Protein AF-0000000078050163 (afdb_homodimer)

InterPro domains:
  IPR002683 PsbP, C-terminal [PF01789] (15-191)
  IPR016123 Mog1/PsbP, alpha/beta/alpha sandwich [SSF55724] (17-191)

Nearest PDB structures (foldseek):
  2xb3-assembly1_A  TM=8.540E-01  e=5.465E-14  Thermosynechococcus vestitus BP-1
  8z9d-assembly1_PP  TM=7.346E-01  e=1.776E-10  Spinacia oleracea
  7wg5-assembly1_f  TM=8.284E-01  e=1.906E-08  Arabidopsis thaliana
  5bka-assembly2_F  TM=4.700E-01  e=3.278E-02  Streptomyces coelicolor A3(2)
  3e99-assembly1_A  TM=4.011E-01  e=1.041E-01  Burkholderia mallei ATCC 23344

Organism: NCBI:txid267555

Foldseek 3Di:
DPPPPPPPPPPPPFDWDKDDDQAQFKIFIDGPQWDWDDDPDPWTKTADPVAHFWIKTKDKDDPVPFQDPAPCVCPAQVSVQVVQQVVVCVVPPDPDPQKDKDKDWDDWDWDQAPVRGIKIKTKMKMWIWGQPPPVPPDPVNRDTDTPFIKMKMWMWTDDPSMIMIMITMHGPVVCVVCVVVVVNRNNGMDGGYHDD/DPPPPPPPPPPPPFDWDKDDDQAQFKIFIDGPQWDWDDDPDPWTKTADPVAHFWIKTKDKDDPVPFQDPAPCVCPAQVSVQVVQQVVVCVVPPDPDPQKDKDKDWDDWDWDQAPVRGIKIKTKMKMWIWGQPPPPPPDPVNRDTDTPFIKMKMWMWTDDPSMIMIMITMHGPVVCVVCVVVVVNRSNGMDGGYHDD

Structure (mmCIF, N/CA/C/O backbone):
data_AF-0000000078050163-model_v1
#
loop_
_entity.id
_entity.type
_entity.pdbx_description
1 polymer 'PsbP C-terminal domain-containing protein'
#
loop_
_atom_site.group_PDB
_atom_site.id
_atom_site.type_symbol
_atom_site.label_atom_id
_atom_site.label_alt_id
_atom_site.label_comp_id
_atom_site.label_asym_id
_atom_site.label_entity_id
_atom_site.label_seq_id
_atom_site.pdbx_PDB_ins_code
_atom_site.Cartn_x
_atom_site.Cartn_y
_atom_site.Cartn_z
_atom_site.occupancy
_atom_site.B_iso_or_equiv
_atom_site.auth_seq_id
_atom_site.auth_comp_id
_atom_site.auth_asym_id
_atom_site.auth_atom_id
_atom_site.pdbx_PDB_model_num
ATOM 1 N N . MET A 1 1 ? 37.594 6.875 25.234 1 24.3 1 MET A N 1
ATOM 2 C CA . MET A 1 1 ? 36.531 7.652 25.875 1 24.3 1 MET A CA 1
ATOM 3 C C . MET A 1 1 ? 35.781 8.484 24.844 1 24.3 1 MET A C 1
ATOM 5 O O . MET A 1 1 ? 36.062 9.688 24.703 1 24.3 1 MET A O 1
ATOM 9 N N . LEU A 1 2 ? 35.531 8.031 23.625 1 31.91 2 LEU A N 1
ATOM 10 C CA . LEU A 1 2 ? 35 8.781 22.484 1 31.91 2 LEU A CA 1
ATOM 11 C C . LEU A 1 2 ? 33.594 9.266 22.75 1 31.91 2 LEU A C 1
ATOM 13 O O . LEU A 1 2 ? 32.688 8.469 23 1 31.91 2 LEU A O 1
ATOM 17 N N . SER A 1 3 ? 33.438 10.539 23.406 1 28.41 3 SER A N 1
ATOM 18 C CA . SER A 1 3 ? 32.219 11.258 23.766 1 28.41 3 SER A CA 1
ATOM 19 C C . SER A 1 3 ? 31.281 11.414 22.578 1 28.41 3 SER A C 1
ATOM 21 O O . SER A 1 3 ? 31.672 11.984 21.562 1 28.41 3 SER A O 1
ATOM 23 N N . ASN A 1 4 ? 30.516 10.445 22.188 1 31.61 4 ASN A N 1
ATOM 24 C CA . ASN A 1 4 ? 29.438 10.508 21.203 1 31.61 4 ASN A CA 1
ATOM 25 C C . ASN A 1 4 ? 28.516 11.688 21.469 1 31.61 4 ASN A C 1
ATOM 27 O O . ASN A 1 4 ? 27.766 11.695 22.453 1 31.61 4 ASN A O 1
ATOM 31 N N . SER A 1 5 ? 29.016 12.969 21.203 1 31.05 5 SER A N 1
ATOM 32 C CA . SER A 1 5 ? 28.219 14.188 21.312 1 31.05 5 SER A CA 1
ATOM 33 C C . SER A 1 5 ? 26.859 14.023 20.625 1 31.05 5 SER A C 1
ATOM 35 O O . SER A 1 5 ? 26.797 13.828 19.406 1 31.05 5 SER A O 1
ATOM 37 N N . LEU A 1 6 ? 25.938 13.359 21.203 1 33.81 6 LEU A N 1
ATOM 38 C CA . LEU A 1 6 ? 24.531 13.445 20.859 1 33.81 6 LEU A CA 1
ATOM 39 C C . LEU A 1 6 ? 24.109 14.891 20.625 1 33.81 6 LEU A C 1
ATOM 41 O O . LEU A 1 6 ? 24.203 15.719 21.547 1 33.81 6 LEU A O 1
ATOM 45 N N . GLY A 1 7 ? 24.484 15.469 19.5 1 34.66 7 GLY A N 1
ATOM 46 C CA . GLY A 1 7 ? 24.062 16.812 19.156 1 34.66 7 GLY A CA 1
ATOM 47 C C . GLY A 1 7 ? 22.656 17.125 19.609 1 34.66 7 GLY A C 1
ATOM 48 O O . GLY A 1 7 ? 21.75 16.312 19.453 1 34.66 7 GLY A O 1
ATOM 49 N N . THR A 1 8 ? 22.562 17.828 20.766 1 34.09 8 THR A N 1
ATOM 50 C CA . THR A 1 8 ? 21.359 18.516 21.234 1 34.09 8 THR A CA 1
ATOM 51 C C . THR A 1 8 ? 20.609 19.141 20.062 1 34.09 8 THR A C 1
ATOM 53 O O . THR A 1 8 ? 21.125 20.031 19.391 1 34.09 8 THR A O 1
ATOM 56 N N . VAL A 1 9 ? 19.891 18.375 19.359 1 37.59 9 VAL A N 1
ATOM 57 C CA . VAL A 1 9 ? 18.938 19.078 18.516 1 37.59 9 VAL A CA 1
ATOM 58 C C . VAL A 1 9 ? 18.266 20.203 19.297 1 37.59 9 VAL A C 1
ATOM 60 O O . VAL A 1 9 ? 17.609 19.969 20.312 1 37.59 9 VAL A O 1
ATOM 63 N N . ILE A 1 10 ? 19.031 21.344 19.625 1 37.12 10 ILE A N 1
ATOM 64 C CA . ILE A 1 10 ? 18.438 22.578 20.156 1 37.12 10 ILE A CA 1
ATOM 65 C C . ILE A 1 10 ? 17.031 22.766 19.594 1 37.12 10 ILE A C 1
ATOM 67 O O . ILE A 1 10 ? 16.844 22.781 18.375 1 37.12 10 ILE A O 1
ATOM 71 N N . ALA A 1 11 ? 16.062 22.297 20.312 1 38.06 11 ALA A N 1
ATOM 72 C CA . ALA A 1 11 ? 14.711 22.781 20.047 1 38.06 11 ALA A CA 1
ATOM 73 C C . ALA A 1 11 ? 14.703 24.281 19.781 1 38.06 11 ALA A C 1
ATOM 75 O O . ALA A 1 11 ? 14.742 25.094 20.703 1 38.06 11 ALA A O 1
ATOM 76 N N . LYS A 1 12 ? 15.648 24.906 19 1 43.22 12 LYS A N 1
ATOM 77 C CA . LYS A 1 12 ? 15.625 26.328 18.641 1 43.22 12 LYS A CA 1
ATOM 78 C C . LYS A 1 12 ? 14.211 26.797 18.328 1 43.22 12 LYS A C 1
ATOM 80 O O . LYS A 1 12 ? 13.508 26.156 17.531 1 43.22 12 LYS A O 1
ATOM 85 N N . SER A 1 13 ? 13.492 27.297 19.297 1 48.88 13 SER A N 1
ATOM 86 C CA . SER A 1 13 ? 12.227 28.016 19.156 1 48.88 13 SER A CA 1
ATOM 87 C C . SER A 1 13 ? 12.102 28.656 17.781 1 48.88 13 SER A C 1
ATOM 89 O O . SER A 1 13 ? 12.641 29.734 17.547 1 48.88 13 SER A O 1
ATOM 91 N N . TYR A 1 14 ? 12.344 27.969 16.766 1 60.44 14 TYR A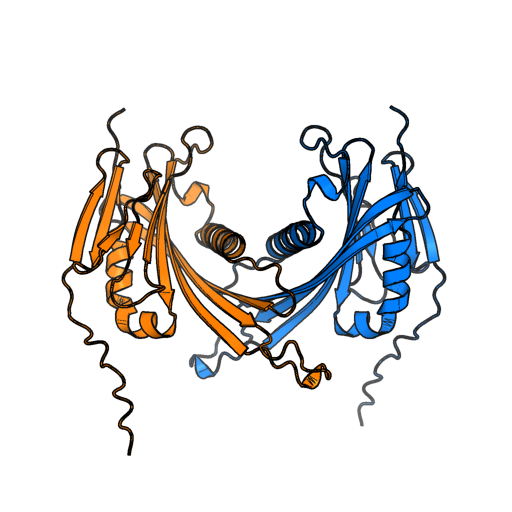 N 1
ATOM 92 C CA . TYR A 1 14 ? 12.414 28.594 15.445 1 60.44 14 TYR A CA 1
ATOM 93 C C . TYR A 1 14 ? 11.078 29.219 15.062 1 60.44 14 TYR A C 1
ATOM 95 O O . TYR A 1 14 ? 10.023 28.719 15.445 1 60.44 14 TYR A O 1
ATOM 103 N N . GLY A 1 15 ? 10.984 30.5 14.984 1 87.12 15 GLY A N 1
ATOM 104 C CA . GLY A 1 15 ? 9.883 31.25 14.391 1 87.12 15 GLY A CA 1
ATOM 105 C C . GLY A 1 15 ? 9.383 30.625 13.094 1 87.12 15 GLY A C 1
ATOM 106 O O . GLY A 1 15 ? 9.945 29.641 12.609 1 87.12 15 GLY A O 1
ATOM 107 N N . PHE A 1 16 ? 8.156 30.828 12.852 1 96 16 PHE A N 1
ATOM 108 C CA . PHE A 1 16 ? 7.508 30.359 11.633 1 96 16 PHE A CA 1
ATOM 109 C C . PHE A 1 16 ? 7.41 31.484 10.609 1 96 16 PHE A C 1
ATOM 111 O O . PHE A 1 16 ? 7.328 32.656 10.977 1 96 16 PHE A O 1
ATOM 118 N N . ARG A 1 17 ? 7.57 31.078 9.383 1 96.06 17 ARG A N 1
ATOM 119 C CA . ARG A 1 17 ? 7.285 31.969 8.258 1 96.06 17 ARG A CA 1
ATOM 120 C C . ARG A 1 17 ? 6.055 31.5 7.488 1 96.06 17 ARG A C 1
ATOM 122 O O . ARG A 1 17 ? 5.684 30.328 7.551 1 96.06 17 ARG A O 1
ATOM 129 N N . GLU A 1 18 ? 5.488 32.469 6.883 1 97.12 18 GLU A N 1
ATOM 130 C CA . GLU A 1 18 ? 4.309 32.156 6.09 1 97.12 18 GLU A CA 1
ATOM 131 C C . GLU A 1 18 ? 4.645 32.062 4.605 1 97.12 18 GLU A C 1
ATOM 133 O O . GLU A 1 18 ? 5.391 32.906 4.082 1 97.12 18 GLU A O 1
ATOM 138 N N . TYR A 1 19 ? 4.227 31.031 3.99 1 96.12 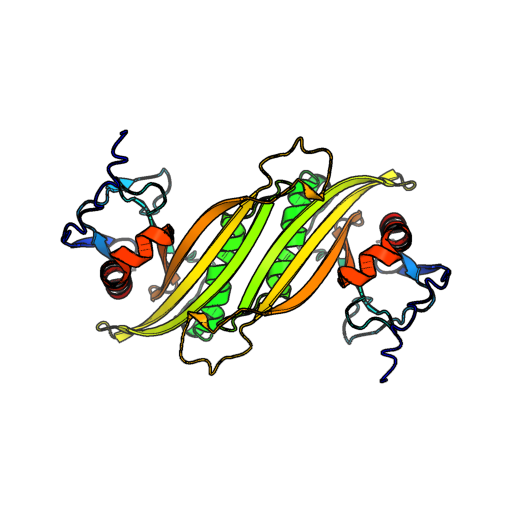19 TYR A N 1
ATOM 139 C CA . TYR A 1 19 ? 4.285 30.891 2.539 1 96.12 19 TYR A CA 1
ATOM 140 C C . TYR A 1 19 ? 2.904 31.078 1.918 1 96.12 19 TYR A C 1
ATOM 142 O O . TYR A 1 19 ? 1.938 30.438 2.342 1 96.12 19 TYR A O 1
ATOM 150 N N . ILE A 1 20 ? 2.816 31.938 0.924 1 95.81 20 ILE A N 1
ATOM 151 C CA . ILE A 1 20 ? 1.562 32.219 0.224 1 95.81 20 ILE A CA 1
ATOM 152 C C . ILE A 1 20 ? 1.754 31.984 -1.275 1 95.81 20 ILE A C 1
ATOM 154 O O . ILE A 1 20 ? 2.611 32.625 -1.895 1 95.81 20 ILE A O 1
ATOM 158 N N . ASP A 1 21 ? 1.054 31.047 -1.835 1 94.31 21 ASP A N 1
ATOM 159 C CA . ASP A 1 21 ? 0.972 30.891 -3.283 1 94.31 21 ASP A CA 1
ATOM 160 C C . ASP A 1 21 ? -0.335 31.453 -3.826 1 94.31 21 ASP A C 1
ATOM 162 O O . ASP A 1 21 ? -1.368 30.781 -3.811 1 94.31 21 ASP A O 1
ATOM 166 N N . THR A 1 22 ? -0.288 32.594 -4.355 1 93.25 22 THR A N 1
ATOM 167 C CA . THR A 1 22 ? -1.48 33.312 -4.812 1 93.25 22 THR A CA 1
ATOM 168 C C . THR A 1 22 ? -2.006 32.688 -6.109 1 93.25 22 THR A C 1
ATOM 170 O O . THR A 1 22 ? -3.209 32.75 -6.379 1 93.25 22 THR A O 1
ATOM 173 N N . PHE A 1 23 ? -1.078 32.125 -6.82 1 90.5 23 PHE A N 1
ATOM 174 C CA . PHE A 1 23 ? -1.466 31.578 -8.117 1 90.5 23 PHE A CA 1
ATOM 175 C C . PHE A 1 23 ? -2.23 30.266 -7.953 1 90.5 23 PHE A C 1
ATOM 177 O O . PHE A 1 23 ? -3.254 30.047 -8.602 1 90.5 23 PHE A O 1
ATOM 184 N N . ASP A 1 24 ? -1.751 29.453 -7.062 1 91.94 24 ASP A N 1
ATOM 185 C CA . ASP A 1 24 ? -2.389 28.156 -6.863 1 91.94 24 ASP A CA 1
ATOM 186 C C . ASP A 1 24 ? -3.377 28.203 -5.699 1 91.94 24 ASP A C 1
ATOM 188 O O . ASP A 1 24 ? -4.148 27.266 -5.496 1 91.94 24 ASP A O 1
ATOM 192 N N . GLY A 1 25 ? -3.391 29.203 -4.883 1 94.94 25 GLY A N 1
ATOM 193 C CA . GLY A 1 25 ? -4.43 29.453 -3.898 1 94.94 25 GLY A CA 1
ATOM 194 C C . GLY A 1 25 ? -4.254 28.656 -2.621 1 94.94 25 GLY A C 1
ATOM 195 O O . GLY A 1 25 ? -5.184 28 -2.164 1 94.94 25 GLY A O 1
ATOM 196 N N . TYR A 1 26 ? -3.1 28.734 -2.012 1 97.06 26 TYR A N 1
ATOM 197 C CA . TYR A 1 26 ? -2.932 28.109 -0.701 1 97.06 26 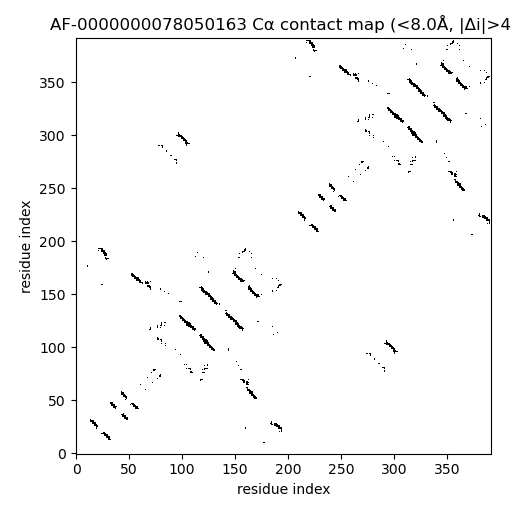TYR A CA 1
ATOM 198 C C . TYR A 1 26 ? -1.841 28.828 0.098 1 97.06 26 TYR A C 1
ATOM 200 O O . TYR A 1 26 ? -1.041 29.578 -0.463 1 97.06 26 TYR A O 1
ATOM 208 N N . SER A 1 27 ? -1.877 28.641 1.357 1 97.62 27 SER A N 1
ATOM 209 C CA . SER A 1 27 ? -0.868 29.203 2.254 1 97.62 27 SER A CA 1
ATOM 210 C C . SER A 1 27 ? -0.642 28.297 3.461 1 97.62 27 SER A C 1
ATOM 212 O O . SER A 1 27 ? -1.499 27.469 3.797 1 97.62 27 SER A O 1
ATOM 214 N N . PHE A 1 28 ? 0.506 28.391 4.047 1 97.94 28 PHE A N 1
ATOM 215 C CA . PHE A 1 28 ? 0.857 27.672 5.27 1 97.94 28 PHE A CA 1
ATOM 216 C C . PHE A 1 28 ? 2.068 28.312 5.941 1 97.94 28 PHE A C 1
ATOM 218 O O . PHE A 1 28 ? 2.807 29.062 5.312 1 97.94 28 PHE A O 1
ATOM 225 N N . LYS A 1 29 ? 2.168 28.016 7.191 1 97.69 29 LYS A N 1
ATOM 226 C CA . LYS A 1 29 ? 3.393 28.375 7.902 1 97.69 29 LYS A CA 1
ATOM 227 C C . LYS A 1 29 ? 4.422 27.25 7.832 1 97.69 29 LYS A C 1
ATOM 229 O O . LYS A 1 29 ? 4.062 26.078 7.668 1 97.69 29 LYS A O 1
ATOM 234 N N . TYR A 1 30 ? 5.703 27.594 7.836 1 97.06 30 TYR A N 1
ATOM 235 C CA . TYR A 1 30 ? 6.789 26.609 7.891 1 97.06 30 TYR A CA 1
ATOM 236 C C . TYR A 1 30 ? 7.93 27.125 8.766 1 97.06 30 TYR A C 1
ATOM 238 O O . TYR A 1 30 ? 8.062 28.328 8.992 1 97.06 30 TYR A O 1
ATOM 246 N N . PRO A 1 31 ? 8.672 26.188 9.266 1 95.69 31 PRO A N 1
ATOM 247 C CA . PRO A 1 31 ? 9.805 26.641 10.078 1 95.69 31 PRO A CA 1
ATOM 248 C C . PRO A 1 31 ? 10.727 27.594 9.32 1 95.69 31 PRO A C 1
ATOM 250 O O . PRO A 1 31 ? 11.117 27.312 8.188 1 95.69 31 PRO A O 1
ATOM 253 N N . GLN A 1 32 ? 11.102 28.688 9.969 1 94.69 32 GLN A N 1
ATOM 254 C CA . GLN A 1 32 ? 11.797 29.797 9.32 1 94.69 32 GLN A CA 1
ATOM 255 C C . GLN A 1 32 ? 13.148 29.359 8.766 1 94.69 32 GLN A C 1
ATOM 257 O O . GLN A 1 32 ? 13.617 29.891 7.762 1 94.69 32 GLN A O 1
ATOM 262 N N . ASN A 1 33 ? 13.742 28.422 9.32 1 93.94 33 ASN A N 1
ATOM 263 C CA . ASN A 1 33 ? 15.07 28 8.906 1 93.94 33 ASN A CA 1
ATOM 264 C C . ASN A 1 33 ? 15.016 27 7.762 1 93.94 33 ASN A C 1
ATOM 266 O O . ASN A 1 33 ? 16.047 26.594 7.227 1 93.94 33 ASN A O 1
ATOM 270 N N . TRP A 1 34 ? 13.828 26.484 7.371 1 96.06 34 TRP A N 1
ATOM 271 C CA . TRP A 1 34 ? 13.727 25.531 6.273 1 96.06 34 TRP A CA 1
ATOM 272 C C . TRP A 1 34 ? 14.031 26.203 4.938 1 96.06 34 TRP A C 1
ATOM 274 O O . TRP A 1 34 ? 13.805 27.406 4.766 1 96.06 34 TRP A O 1
ATOM 284 N N . ILE A 1 35 ? 14.508 25.391 4.023 1 94 35 ILE A N 1
ATOM 285 C CA . ILE A 1 35 ? 14.961 25.906 2.732 1 94 35 ILE A CA 1
ATOM 286 C C . ILE A 1 35 ? 14 25.438 1.635 1 94 35 ILE A C 1
ATOM 288 O O . ILE A 1 35 ? 13.625 24.266 1.583 1 94 35 ILE A O 1
ATOM 292 N N . GLN A 1 36 ? 13.594 26.359 0.865 1 93.12 36 GLN A N 1
ATOM 293 C CA . GLN A 1 36 ? 12.773 26.047 -0.299 1 93.12 36 GLN A CA 1
ATOM 294 C C . GLN A 1 36 ? 13.625 25.5 -1.439 1 93.12 36 GLN A C 1
ATOM 296 O O . GLN A 1 36 ? 14.633 26.094 -1.81 1 93.12 36 GLN A O 1
ATOM 301 N N . VAL A 1 37 ? 13.219 24.266 -1.903 1 87.88 37 VAL A N 1
ATOM 302 C CA . VAL A 1 37 ? 13.93 23.672 -3.029 1 87.88 37 VAL A CA 1
ATOM 303 C C . VAL A 1 37 ? 13.07 23.75 -4.289 1 87.88 37 VAL A C 1
ATOM 305 O O . VAL A 1 37 ? 11.875 23.422 -4.254 1 87.88 37 VAL A O 1
ATOM 308 N N . ARG A 1 38 ? 13.438 24.453 -5.309 1 72.94 38 ARG A N 1
ATOM 309 C CA . ARG A 1 38 ? 12.656 24.594 -6.535 1 72.94 38 ARG A CA 1
ATOM 310 C C . ARG A 1 38 ? 13.047 23.547 -7.562 1 72.94 38 ARG A C 1
ATOM 312 O O . ARG A 1 38 ? 14.234 23.312 -7.812 1 72.94 38 ARG A O 1
ATOM 319 N N . GLY A 1 39 ? 12.227 22.484 -7.684 1 62.66 39 GLY A N 1
ATOM 320 C CA . GLY A 1 39 ? 12.477 21.578 -8.797 1 62.66 39 GLY A CA 1
ATOM 321 C C . GLY A 1 39 ? 11.914 22.078 -10.109 1 62.66 39 GLY A C 1
ATOM 322 O O . GLY A 1 39 ? 11.312 23.156 -10.164 1 62.66 39 GLY A O 1
ATOM 323 N N . ALA A 1 40 ? 12.266 21.453 -11.195 1 56 40 ALA A N 1
ATOM 324 C CA . ALA A 1 40 ? 11.859 21.875 -12.531 1 56 40 ALA A CA 1
ATOM 325 C C . ALA A 1 40 ? 10.344 22.094 -12.594 1 56 40 ALA A C 1
ATOM 327 O O . ALA A 1 40 ? 9.867 22.922 -13.359 1 56 40 ALA A O 1
ATOM 328 N N . GLY A 1 41 ? 9.711 21.312 -11.766 1 56.97 41 GLY A N 1
ATOM 329 C CA . GLY A 1 41 ? 8.266 21.5 -11.781 1 56.97 41 GLY A CA 1
ATOM 330 C C . GLY A 1 41 ? 7.75 22.281 -10.594 1 56.97 41 GLY A C 1
ATOM 331 O O . GLY A 1 41 ? 8.516 22.625 -9.695 1 56.97 41 GLY A O 1
ATOM 332 N N . ALA A 1 42 ? 6.629 22.984 -10.727 1 57.34 42 ALA A N 1
ATOM 333 C CA . ALA A 1 42 ? 5.969 24 -9.891 1 57.34 42 ALA A CA 1
ATOM 334 C C . ALA A 1 42 ? 5.668 23.438 -8.5 1 57.34 42 ALA A C 1
ATOM 336 O O . ALA A 1 42 ? 5.043 24.109 -7.68 1 57.34 42 ALA A O 1
ATOM 337 N N . GLU A 1 43 ? 6.203 22.297 -8.102 1 73.25 43 GLU A N 1
ATOM 338 C CA . GLU A 1 43 ? 5.73 21.859 -6.785 1 73.25 43 GLU A CA 1
ATOM 339 C C . GLU A 1 43 ? 6.629 22.406 -5.676 1 73.25 43 GLU A C 1
ATOM 341 O O . GLU A 1 43 ? 7.855 22.438 -5.824 1 73.25 43 GLU A O 1
ATOM 346 N N . ILE A 1 44 ? 6.098 23.266 -4.77 1 90 44 ILE A N 1
ATOM 347 C CA . ILE A 1 44 ? 6.785 23.812 -3.604 1 90 44 ILE A CA 1
ATOM 348 C C . ILE A 1 44 ? 7.34 22.672 -2.75 1 90 44 ILE A C 1
ATOM 350 O O . ILE A 1 44 ? 6.688 21.641 -2.584 1 90 44 ILE A O 1
ATOM 354 N N . PHE A 1 45 ? 8.609 22.734 -2.453 1 93.44 45 PHE A N 1
ATOM 355 C CA . PHE A 1 45 ? 9.281 21.766 -1.605 1 93.44 45 PHE A CA 1
ATOM 356 C C . PHE A 1 45 ? 10.227 22.453 -0.628 1 93.44 45 PHE A C 1
ATOM 358 O O . PHE A 1 45 ? 11.117 23.203 -1.04 1 93.44 45 PHE A O 1
ATOM 365 N N . PHE A 1 46 ? 9.898 22.344 0.715 1 95.31 46 PHE A N 1
ATOM 366 C CA . PHE A 1 46 ? 10.773 22.844 1.771 1 95.31 46 PHE A CA 1
ATOM 367 C C . PHE A 1 46 ? 11.484 21.703 2.475 1 95.31 46 PHE A C 1
ATOM 369 O O . PHE A 1 46 ? 10.891 20.641 2.711 1 95.31 46 PHE A O 1
ATOM 376 N N . ARG A 1 47 ? 12.68 21.844 2.818 1 95.5 47 ARG A N 1
ATOM 377 C CA . ARG A 1 47 ? 13.414 20.812 3.541 1 95.5 47 ARG A CA 1
ATOM 378 C C . ARG A 1 47 ? 14.109 21.375 4.77 1 95.5 47 ARG A C 1
ATOM 380 O O . ARG A 1 47 ? 14.516 22.547 4.773 1 95.5 47 ARG A O 1
ATOM 387 N N . ASP A 1 48 ? 14.242 20.594 5.758 1 95.56 48 ASP A N 1
ATOM 388 C CA . ASP A 1 48 ? 15.055 20.922 6.926 1 95.56 48 ASP A CA 1
ATOM 389 C C . ASP A 1 48 ? 16.547 20.828 6.602 1 95.56 48 ASP A C 1
ATOM 391 O O . ASP A 1 48 ? 17.016 19.797 6.102 1 95.56 48 ASP A O 1
ATOM 395 N N . PRO A 1 49 ? 17.281 21.875 6.777 1 94.88 49 PRO A N 1
ATOM 396 C CA . PRO A 1 49 ? 18.703 21.797 6.434 1 94.88 49 PRO A CA 1
ATOM 397 C C . PRO A 1 49 ? 19.484 20.891 7.367 1 94.88 49 PRO A C 1
ATOM 399 O O . PRO A 1 49 ? 20.594 20.469 7.035 1 94.88 49 PRO A O 1
ATOM 402 N N . PHE A 1 50 ? 18.906 20.516 8.555 1 93.94 50 PHE A N 1
ATOM 403 C CA . PHE A 1 50 ? 19.641 19.781 9.562 1 93.94 50 PHE A CA 1
ATOM 404 C C . PHE A 1 50 ? 19.156 18.344 9.656 1 93.94 50 PHE A C 1
ATOM 406 O O . PHE A 1 50 ? 19.875 17.453 10.109 1 93.94 50 PHE A O 1
ATOM 413 N N . VAL A 1 51 ? 17.906 18.203 9.297 1 94.56 51 VAL A N 1
ATOM 414 C CA . VAL A 1 51 ? 17.328 16.875 9.352 1 94.56 51 VAL A CA 1
ATOM 415 C C . VAL A 1 51 ? 17.031 16.375 7.945 1 94.56 51 VAL A C 1
ATOM 417 O O . VAL A 1 51 ? 16.078 16.812 7.312 1 94.56 51 VAL A O 1
ATOM 420 N N . LEU A 1 52 ? 17.75 15.445 7.414 1 88.25 52 LEU A N 1
ATOM 421 C CA . LEU A 1 52 ? 17.734 15.008 6.023 1 88.25 52 LEU A CA 1
ATOM 422 C C . LEU A 1 52 ? 16.359 14.508 5.625 1 88.25 52 LEU A C 1
ATOM 424 O O . LEU A 1 52 ? 15.883 14.789 4.52 1 88.25 52 LEU A O 1
ATOM 428 N N . ASP A 1 53 ? 15.586 13.797 6.395 1 93.38 53 ASP A N 1
ATOM 429 C CA . ASP A 1 53 ? 14.328 13.195 5.98 1 93.38 53 ASP A CA 1
ATOM 430 C C . ASP A 1 53 ? 13.133 14 6.5 1 93.38 53 ASP A C 1
ATOM 432 O O . ASP A 1 53 ? 12.016 13.484 6.574 1 93.38 53 ASP A O 1
ATOM 436 N N . ALA A 1 54 ? 13.375 15.266 6.781 1 96.75 54 ALA A N 1
ATOM 437 C CA . ALA A 1 54 ? 12.289 16.156 7.156 1 96.75 54 ALA A CA 1
ATOM 438 C C . ALA A 1 54 ? 11.977 17.141 6.031 1 96.75 54 ALA A C 1
ATOM 440 O O . ALA A 1 54 ? 12.844 17.938 5.633 1 96.75 54 ALA A O 1
ATOM 441 N N . ASN A 1 55 ? 10.836 17.031 5.469 1 95.56 55 ASN A N 1
ATOM 442 C CA . ASN A 1 55 ? 10.469 17.906 4.359 1 95.56 55 ASN A CA 1
ATOM 443 C C . ASN A 1 55 ? 8.961 18.156 4.32 1 95.56 55 ASN A C 1
ATOM 445 O O . ASN A 1 55 ? 8.211 17.562 5.082 1 95.56 55 ASN A O 1
ATOM 449 N N . LEU A 1 56 ? 8.586 19.125 3.494 1 96.56 56 LEU A N 1
ATOM 450 C CA . LEU A 1 56 ? 7.211 19.578 3.342 1 96.56 56 LEU A CA 1
ATOM 451 C C . LEU A 1 56 ? 6.91 19.938 1.889 1 96.56 56 LEU A C 1
ATOM 453 O O . LEU A 1 56 ? 7.738 20.547 1.212 1 96.56 56 LEU A O 1
ATOM 457 N N . SER A 1 57 ? 5.719 19.5 1.422 1 94.88 57 SER A N 1
ATOM 458 C CA . SER A 1 57 ? 5.277 19.844 0.075 1 94.88 57 SER A CA 1
ATOM 459 C C . SER A 1 57 ? 3.76 19.984 0.011 1 94.88 57 SER A C 1
ATOM 461 O O . SER A 1 57 ? 3.057 19.625 0.958 1 94.88 57 SER A O 1
ATOM 463 N N . VAL A 1 58 ? 3.301 20.609 -1.072 1 95.56 58 VAL A N 1
ATOM 464 C CA . VAL A 1 58 ? 1.869 20.703 -1.342 1 95.56 58 VAL A CA 1
ATOM 465 C C . VAL A 1 58 ? 1.56 20.094 -2.703 1 95.56 58 VAL A C 1
ATOM 467 O O . VAL A 1 58 ? 2.279 20.328 -3.678 1 95.56 58 VAL A O 1
ATOM 470 N N . GLU A 1 59 ? 0.589 19.266 -2.711 1 93.06 59 GLU A N 1
ATOM 471 C CA . GLU A 1 59 ? 0.095 18.688 -3.959 1 93.06 59 GLU A CA 1
ATOM 472 C C . GLU A 1 59 ? -1.341 19.125 -4.234 1 93.06 59 GLU A C 1
ATOM 474 O O . GLU A 1 59 ? -2.166 19.188 -3.32 1 93.06 59 GLU A O 1
ATOM 479 N N . ILE A 1 60 ? -1.586 19.406 -5.48 1 93.56 60 ILE A N 1
ATOM 480 C CA . ILE A 1 60 ? -2.916 19.812 -5.918 1 93.56 60 ILE A CA 1
ATOM 481 C C . ILE A 1 60 ? -3.42 18.859 -7 1 93.56 60 ILE A C 1
ATOM 483 O O . ILE A 1 60 ? -2.674 18.5 -7.914 1 93.56 60 ILE A O 1
ATOM 487 N N . SER A 1 61 ? -4.629 18.438 -6.863 1 93 61 SER A N 1
ATOM 488 C CA . SER A 1 61 ? -5.207 17.547 -7.863 1 93 61 SER A CA 1
ATOM 489 C C . SER A 1 61 ? -5.387 18.266 -9.195 1 93 61 SER A C 1
ATOM 491 O O . SER A 1 61 ? -5.477 19.484 -9.242 1 93 61 SER A O 1
ATOM 493 N N . SER A 1 62 ? -5.414 17.469 -10.211 1 88.5 62 SER A N 1
ATOM 494 C CA . SER A 1 62 ? -5.613 18.031 -11.539 1 88.5 62 SER A CA 1
ATOM 495 C C . SER A 1 62 ? -7.004 18.641 -11.68 1 88.5 62 SER A C 1
ATOM 497 O O . SER A 1 62 ? -7.973 18.141 -11.109 1 88.5 62 SER A O 1
ATOM 499 N N . PRO A 1 63 ? -7.039 19.781 -12.438 1 79.12 63 PRO A N 1
ATOM 500 C CA . PRO A 1 63 ? -8.352 20.391 -12.664 1 79.12 63 PRO A CA 1
ATOM 501 C C . PRO A 1 63 ? -9.312 19.453 -13.414 1 79.12 63 PRO A C 1
ATOM 503 O O . PRO A 1 63 ? -10.516 19.5 -13.164 1 79.12 63 PRO A O 1
ATOM 506 N N . SER A 1 64 ? -8.812 18.703 -14.336 1 71.5 64 SER A N 1
ATOM 507 C CA . SER A 1 64 ? -9.641 17.859 -15.203 1 71.5 64 SER A CA 1
ATOM 508 C C . SER A 1 64 ? -10.156 16.641 -14.453 1 71.5 64 SER A C 1
ATOM 510 O O . SER A 1 64 ? -11.18 16.062 -14.82 1 71.5 64 SER A O 1
ATOM 512 N N . SER A 1 65 ? -9.531 16.266 -13.523 1 61.88 65 SER A N 1
ATOM 513 C CA . SER A 1 65 ? -9.828 14.977 -12.914 1 61.88 65 SER A CA 1
ATOM 514 C C . SER A 1 65 ? -10.703 15.133 -11.68 1 61.88 65 SER A C 1
ATOM 516 O O . SER A 1 65 ? -11.359 14.18 -11.25 1 61.88 65 SER A O 1
ATOM 518 N N . SER A 1 66 ? -10.57 16.406 -11.062 1 67 66 SER A N 1
ATOM 519 C CA . SER A 1 66 ? -11.172 16.375 -9.734 1 67 66 SER A CA 1
ATOM 520 C C . SER A 1 66 ? -12.164 17.516 -9.539 1 67 66 SER A C 1
ATOM 522 O O . SER A 1 66 ? -11.883 18.656 -9.906 1 67 66 SER A O 1
ATOM 524 N N . ARG A 1 67 ? -13.375 17.125 -9.445 1 82.44 67 ARG A N 1
ATOM 525 C CA . ARG A 1 67 ? -14.328 18.156 -9.039 1 82.44 67 ARG A CA 1
ATOM 526 C C . ARG A 1 67 ? -14.688 18 -7.566 1 82.44 67 ARG A C 1
ATOM 528 O O . ARG A 1 67 ? -15.844 17.719 -7.234 1 82.44 67 ARG A O 1
ATOM 535 N N . TYR A 1 68 ? -13.727 18.406 -6.789 1 94.62 68 TYR A N 1
ATOM 536 C CA . TYR A 1 68 ? -13.969 18.359 -5.352 1 94.62 68 TYR A CA 1
ATOM 537 C C . TYR A 1 68 ? -14.664 19.641 -4.875 1 94.62 68 TYR A C 1
ATOM 539 O O . TYR A 1 68 ? -14.25 20.75 -5.223 1 94.62 68 TYR A O 1
ATOM 547 N N . GLN A 1 69 ? -15.719 19.531 -4.035 1 94.25 69 GLN A N 1
ATOM 548 C CA . GLN A 1 69 ? -16.391 20.672 -3.436 1 94.25 69 GLN A CA 1
ATOM 549 C C . GLN A 1 69 ? -16.047 20.797 -1.955 1 94.25 69 GLN A C 1
ATOM 551 O O . GLN A 1 69 ? -16.078 21.906 -1.403 1 94.25 69 GLN A O 1
ATOM 556 N N . SER A 1 70 ? -15.773 19.766 -1.32 1 95.81 70 SER A N 1
ATOM 557 C CA . SER A 1 70 ? -15.375 19.703 0.082 1 95.81 70 SER A CA 1
ATOM 558 C C . SER A 1 70 ? -14.523 18.469 0.364 1 95.81 70 SER A C 1
ATOM 560 O O . SER A 1 70 ? -14.484 17.547 -0.441 1 95.81 70 SER A O 1
ATOM 562 N N . VAL A 1 71 ? -13.828 18.469 1.456 1 97.56 71 VAL A N 1
ATOM 563 C CA . VAL A 1 71 ? -13.023 17.297 1.826 1 97.56 71 VAL A CA 1
ATOM 564 C C . VAL A 1 71 ? -13.938 16.109 2.068 1 97.56 71 VAL A C 1
ATOM 566 O O . VAL A 1 71 ? -13.492 14.953 2.012 1 97.56 71 VAL A O 1
ATOM 569 N N . GLU A 1 72 ? -15.156 16.375 2.334 1 97.19 72 GLU A N 1
ATOM 570 C CA . GLU A 1 72 ? -16.125 15.289 2.545 1 97.19 72 GLU A CA 1
ATOM 571 C C . GLU A 1 72 ? -16.297 14.453 1.281 1 97.19 72 GLU A C 1
ATOM 573 O O . GLU A 1 72 ? -16.812 13.336 1.339 1 97.19 72 GLU A O 1
ATOM 578 N N . ASP A 1 73 ? -15.914 15.047 0.152 1 96.06 73 ASP A N 1
ATOM 579 C CA . ASP A 1 73 ? -15.953 14.289 -1.094 1 96.06 73 ASP A CA 1
ATOM 580 C C . ASP A 1 73 ? -14.977 13.117 -1.053 1 96.06 73 ASP A C 1
ATOM 582 O O . ASP A 1 73 ? -15.078 12.188 -1.854 1 96.06 73 ASP A O 1
ATOM 586 N N . LEU A 1 74 ? -14.047 13.109 -0.117 1 95.31 74 LEU A N 1
ATOM 587 C CA . LEU A 1 74 ? -13.125 12 0.092 1 95.31 74 LEU A CA 1
ATOM 588 C C . LEU A 1 74 ? -13.773 10.906 0.932 1 95.31 74 LEU A C 1
ATOM 590 O O . LEU A 1 74 ? -13.266 9.781 0.999 1 95.31 74 LEU A O 1
ATOM 594 N N . GLY A 1 75 ? -14.898 11.227 1.503 1 96.5 75 GLY A N 1
ATOM 595 C CA . GLY A 1 75 ? -15.453 10.406 2.57 1 96.5 75 GLY A CA 1
ATOM 596 C C . GLY A 1 75 ? -15.102 10.922 3.955 1 96.5 75 GLY A C 1
ATOM 597 O O . GLY A 1 75 ? -14.727 12.078 4.117 1 96.5 75 GLY A O 1
ATOM 598 N N . PRO A 1 76 ? -15.312 10.094 4.969 1 96.75 76 PRO A N 1
ATOM 599 C CA . PRO A 1 76 ? -14.891 10.492 6.316 1 96.75 76 PRO A CA 1
ATOM 600 C C . PRO A 1 76 ? -13.375 10.57 6.457 1 96.75 76 PRO A C 1
ATOM 602 O O . PRO A 1 76 ? -12.641 10.125 5.562 1 96.75 76 PRO A O 1
ATOM 605 N N . PRO A 1 77 ? -12.883 11.18 7.477 1 96.94 77 PRO A N 1
ATOM 606 C CA . PRO A 1 77 ? -11.445 11.336 7.664 1 96.94 77 PRO A CA 1
ATOM 607 C C . PRO A 1 77 ? -10.68 10.016 7.531 1 96.94 77 PRO A C 1
ATOM 609 O O . PRO A 1 77 ? -9.531 10.008 7.078 1 96.94 77 PRO A O 1
ATOM 612 N N . GLU A 1 78 ? -11.32 8.922 7.859 1 95.38 78 GLU A N 1
ATOM 613 C CA . GLU A 1 78 ? -10.68 7.617 7.762 1 95.38 78 GLU A CA 1
ATOM 614 C C . GLU A 1 78 ? -10.375 7.262 6.309 1 95.38 78 GLU A C 1
ATOM 616 O O . GLU A 1 78 ? -9.352 6.641 6.02 1 95.38 78 GLU A O 1
ATOM 621 N N . GLU A 1 79 ? -11.281 7.633 5.438 1 94.56 79 GLU A N 1
ATOM 622 C CA . GLU A 1 79 ? -11.047 7.395 4.016 1 94.56 79 GLU A CA 1
ATOM 623 C C . GLU A 1 79 ? -9.898 8.25 3.496 1 94.56 79 GLU A C 1
ATOM 625 O O . GLU A 1 79 ? -9.141 7.824 2.619 1 94.56 79 GLU A O 1
ATOM 630 N N . ALA A 1 80 ? -9.781 9.445 4.02 1 96 80 ALA A N 1
ATOM 631 C CA . ALA A 1 80 ? -8.617 10.273 3.715 1 96 80 ALA A CA 1
ATOM 632 C C . ALA A 1 80 ? -7.332 9.625 4.223 1 96 80 ALA A C 1
ATOM 634 O O . ALA A 1 80 ? -6.285 9.719 3.576 1 96 80 ALA A O 1
ATOM 635 N N . GLY A 1 81 ? -7.445 9.008 5.391 1 95.94 81 GLY A N 1
ATOM 636 C CA . GLY A 1 81 ? -6.32 8.258 5.918 1 95.94 81 GLY A CA 1
ATOM 637 C C . GLY A 1 81 ? -5.863 7.141 4.996 1 95.94 81 GLY A C 1
ATOM 638 O O . GLY A 1 81 ? -4.66 6.965 4.777 1 95.94 81 GLY A O 1
ATOM 639 N N . LYS A 1 82 ? -6.828 6.441 4.484 1 93.38 82 LYS A N 1
ATOM 640 C CA . LYS A 1 82 ? -6.527 5.387 3.523 1 93.38 82 LYS A CA 1
ATOM 641 C C . LYS A 1 82 ? -5.809 5.945 2.299 1 93.38 82 LYS A C 1
ATOM 643 O O . LYS A 1 82 ? -4.82 5.375 1.836 1 93.38 82 LYS A O 1
ATOM 648 N N . ARG A 1 83 ? -6.332 6.988 1.799 1 93.06 83 ARG A N 1
ATOM 649 C CA . ARG A 1 83 ? -5.723 7.645 0.647 1 93.06 83 ARG A CA 1
ATOM 650 C C . ARG A 1 83 ? -4.281 8.047 0.945 1 93.06 83 ARG A C 1
ATOM 652 O O . ARG A 1 83 ? -3.383 7.785 0.143 1 93.06 83 ARG A O 1
ATOM 659 N N . ALA A 1 84 ? -4.078 8.68 2.107 1 94.94 84 ALA A N 1
ATOM 660 C CA . ALA A 1 84 ? -2.74 9.109 2.502 1 94.94 84 ALA A CA 1
ATOM 661 C C . ALA A 1 84 ? -1.794 7.918 2.627 1 94.94 84 ALA A C 1
ATOM 663 O O . ALA A 1 84 ? -0.653 7.973 2.16 1 94.94 84 ALA A O 1
ATOM 664 N N . LEU A 1 85 ? -2.289 6.895 3.221 1 94.44 85 LEU A N 1
ATOM 665 C CA . LEU A 1 85 ? -1.476 5.695 3.393 1 94.44 85 LEU A CA 1
ATOM 666 C C . LEU A 1 85 ? -1.119 5.082 2.041 1 94.44 85 LEU A C 1
ATOM 668 O O . LEU A 1 85 ? 0.036 4.719 1.804 1 94.44 85 LEU A O 1
ATOM 672 N N . GLN A 1 86 ? -2.096 4.973 1.195 1 91.31 86 GLN A N 1
ATOM 673 C CA . GLN A 1 86 ? -1.854 4.414 -0.131 1 91.31 86 GLN A CA 1
ATOM 674 C C . GLN A 1 86 ? -0.792 5.219 -0.878 1 91.31 86 GLN A C 1
ATOM 676 O O . GLN A 1 86 ? 0.08 4.645 -1.534 1 91.31 86 GLN A O 1
ATOM 681 N N . GLN A 1 87 ? -0.9 6.441 -0.804 1 91.31 87 GLN A N 1
ATOM 682 C CA . GLN A 1 87 ? 0.076 7.309 -1.451 1 91.31 87 GLN A CA 1
ATOM 683 C C . GLN A 1 87 ? 1.479 7.062 -0.904 1 91.31 87 GLN A C 1
ATOM 685 O O . GLN A 1 87 ? 2.436 6.93 -1.671 1 91.31 87 GLN A O 1
ATOM 690 N N . CYS A 1 88 ? 1.601 6.969 0.408 1 91.88 88 CYS A N 1
ATOM 691 C CA . CYS A 1 88 ? 2.895 6.73 1.04 1 91.88 88 CYS A CA 1
ATOM 692 C C . CYS A 1 88 ? 3.473 5.387 0.609 1 91.88 88 CYS A C 1
ATOM 694 O O . CYS A 1 88 ? 4.656 5.293 0.275 1 91.88 88 CYS A O 1
ATOM 696 N N . LEU A 1 89 ? 2.584 4.438 0.62 1 89.44 89 LEU A N 1
ATOM 697 C CA . LEU A 1 89 ? 3.018 3.088 0.271 1 89.44 89 LEU A CA 1
ATOM 698 C C . LEU A 1 89 ? 3.49 3.025 -1.178 1 89.44 89 LEU A C 1
ATOM 700 O O . LEU A 1 89 ? 4.469 2.344 -1.488 1 89.44 89 LEU A O 1
ATOM 704 N N . ARG A 1 90 ? 2.834 3.674 -2.033 1 88.69 90 ARG A N 1
ATOM 705 C CA . ARG A 1 90 ? 3.238 3.717 -3.436 1 88.69 90 ARG A CA 1
ATOM 706 C C . ARG A 1 90 ? 4.602 4.383 -3.592 1 88.69 90 ARG A C 1
ATOM 708 O O . ARG A 1 90 ? 5.477 3.865 -4.289 1 88.69 90 ARG A O 1
ATOM 715 N N . GLU A 1 91 ? 4.793 5.414 -2.938 1 87.56 91 GLU A N 1
ATOM 716 C CA . GLU A 1 91 ? 6.004 6.215 -3.072 1 87.56 91 GLU A CA 1
ATOM 717 C C . GLU A 1 91 ? 7.203 5.512 -2.441 1 87.56 91 GLU A C 1
ATOM 719 O O . GLU A 1 91 ? 8.336 5.672 -2.9 1 87.56 91 GLU A O 1
ATOM 724 N N . LEU A 1 92 ? 6.961 4.68 -1.461 1 88.06 92 LEU A N 1
ATOM 725 C CA . LEU A 1 92 ? 8.062 4.121 -0.693 1 88.06 92 LEU A CA 1
ATOM 726 C C . LEU A 1 92 ? 8.156 2.611 -0.89 1 88.06 92 LEU A C 1
ATOM 728 O O . LEU A 1 92 ? 8.828 1.918 -0.123 1 88.06 92 LEU A O 1
ATOM 732 N N . MET A 1 93 ? 7.41 2.225 -1.83 1 86.75 93 MET A N 1
ATOM 733 C CA . MET A 1 93 ? 7.41 0.799 -2.145 1 86.75 93 MET A CA 1
ATOM 734 C C . MET A 1 93 ? 8.789 0.35 -2.625 1 86.75 93 MET A C 1
ATOM 736 O O . MET A 1 93 ? 9.477 1.09 -3.332 1 86.75 93 MET A O 1
ATOM 740 N N . SER A 1 94 ? 9.195 -0.863 -2.16 1 86.25 94 SER A N 1
ATOM 741 C CA . SER A 1 94 ? 10.461 -1.462 -2.566 1 86.25 94 SER A CA 1
ATOM 742 C C . SER A 1 94 ? 10.25 -2.836 -3.191 1 86.25 94 SER A C 1
ATOM 744 O O . SER A 1 94 ? 9.445 -3.629 -2.701 1 86.25 94 SER A O 1
ATOM 746 N N . THR A 1 95 ? 10.914 -3.051 -4.281 1 84.88 95 THR A N 1
ATOM 747 C CA . THR A 1 95 ? 10.867 -4.367 -4.906 1 84.88 95 THR A CA 1
ATOM 748 C C . THR A 1 95 ? 12.078 -5.203 -4.496 1 84.88 95 THR A C 1
ATOM 750 O O . THR A 1 95 ? 12.289 -6.297 -5.02 1 84.88 95 THR A O 1
ATOM 753 N N . ARG A 1 96 ? 12.914 -4.629 -3.67 1 86.88 96 ARG A N 1
ATOM 754 C CA . ARG A 1 96 ? 14.078 -5.363 -3.191 1 86.88 96 ARG A CA 1
ATOM 755 C C . ARG A 1 96 ? 13.664 -6.543 -2.322 1 86.88 96 ARG A C 1
ATOM 757 O O . ARG A 1 96 ? 12.859 -6.395 -1.399 1 86.88 96 ARG A O 1
ATOM 764 N N . LEU A 1 97 ? 14.258 -7.695 -2.648 1 84.75 97 LEU A N 1
ATOM 765 C CA . LEU A 1 97 ? 14.016 -8.867 -1.815 1 84.75 97 LEU A CA 1
ATOM 766 C C . LEU A 1 97 ? 14.594 -8.672 -0.417 1 84.75 97 LEU A C 1
ATOM 768 O O . LEU A 1 97 ? 15.68 -8.117 -0.261 1 84.75 97 LEU A O 1
ATOM 772 N N . GLY A 1 98 ? 13.938 -9.055 0.6 1 83.12 98 GLY A N 1
ATOM 773 C CA . GLY A 1 98 ? 14.422 -8.953 1.968 1 83.12 98 GLY A CA 1
ATOM 774 C C . GLY A 1 98 ? 13.992 -7.676 2.66 1 83.12 98 GLY A C 1
ATOM 775 O O . GLY A 1 98 ? 14.312 -7.465 3.834 1 83.12 98 GLY A O 1
ATOM 776 N N . VAL A 1 99 ? 13.398 -6.816 1.908 1 90.19 99 VAL A N 1
ATOM 777 C CA . VAL A 1 99 ? 12.891 -5.582 2.51 1 90.19 99 VAL A CA 1
ATOM 778 C C . VAL A 1 99 ? 11.477 -5.805 3.031 1 90.19 99 VAL A C 1
ATOM 780 O O . VAL A 1 99 ? 10.633 -6.371 2.334 1 90.19 99 VAL A O 1
ATOM 783 N N . ARG A 1 100 ? 11.188 -5.426 4.23 1 92.94 100 ARG A N 1
ATOM 784 C CA . ARG A 1 100 ? 9.883 -5.469 4.879 1 92.94 100 ARG A CA 1
ATOM 785 C C . ARG A 1 100 ? 9.398 -4.062 5.227 1 92.94 100 ARG A C 1
ATOM 787 O O . ARG A 1 100 ? 10.133 -3.279 5.828 1 92.94 100 ARG A O 1
ATOM 794 N N . ARG A 1 101 ? 8.18 -3.779 4.855 1 93.62 101 ARG A N 1
ATOM 795 C CA . ARG A 1 101 ? 7.586 -2.49 5.18 1 93.62 101 ARG A CA 1
ATOM 796 C C . ARG A 1 101 ? 6.434 -2.652 6.164 1 93.62 101 ARG A C 1
ATOM 798 O O . ARG A 1 101 ? 5.633 -3.584 6.043 1 93.62 101 ARG A O 1
ATOM 805 N N . GLU A 1 102 ? 6.434 -1.779 7.16 1 93.5 102 GLU A N 1
ATOM 806 C CA . GLU A 1 102 ? 5.352 -1.717 8.141 1 93.5 102 GLU A CA 1
ATOM 807 C C . GLU A 1 102 ? 4.637 -0.371 8.094 1 93.5 102 GLU A C 1
ATOM 809 O O . GLU A 1 102 ? 5.277 0.674 7.957 1 93.5 102 GLU A O 1
ATOM 814 N N . SER A 1 103 ? 3.324 -0.451 8.117 1 93.81 103 SER A N 1
ATOM 815 C CA . SER A 1 103 ? 2.555 0.789 8.086 1 93.81 103 SER A CA 1
ATOM 816 C C . SER A 1 103 ? 1.448 0.779 9.133 1 93.81 103 SER A C 1
ATOM 818 O O . SER A 1 103 ? 0.921 -0.281 9.477 1 93.81 103 SER A O 1
ATOM 820 N N . ARG A 1 104 ? 1.104 2.023 9.633 1 92.44 104 ARG A N 1
ATOM 821 C CA . ARG A 1 104 ? 0.023 2.211 10.602 1 92.44 104 ARG A CA 1
ATOM 822 C C . ARG A 1 104 ? -0.591 3.6 10.469 1 92.44 104 ARG A C 1
ATOM 824 O O . ARG A 1 104 ? 0.129 4.598 10.391 1 92.44 104 ARG A O 1
ATOM 831 N N . ILE A 1 105 ? -1.909 3.605 10.469 1 93.81 105 ILE A N 1
ATOM 832 C CA . ILE A 1 105 ? -2.582 4.891 10.617 1 93.81 105 ILE A CA 1
ATOM 833 C C . ILE A 1 105 ? -2.66 5.262 12.102 1 93.81 105 ILE A C 1
ATOM 835 O O . ILE A 1 105 ? -3.184 4.496 12.914 1 93.81 105 ILE A O 1
ATOM 839 N N . LEU A 1 106 ? -2.164 6.391 12.375 1 94.5 106 LEU A N 1
ATOM 840 C CA . LEU A 1 106 ? -2.078 6.789 13.773 1 94.5 106 LEU A CA 1
ATOM 841 C C . LEU A 1 106 ? -3.279 7.641 14.172 1 94.5 106 LEU A C 1
ATOM 843 O O . LEU A 1 106 ? -3.785 7.527 15.289 1 94.5 106 LEU A O 1
ATOM 847 N N . SER A 1 107 ? -3.672 8.508 13.281 1 95.44 107 SER A N 1
ATOM 848 C CA . SER A 1 107 ? -4.812 9.367 13.586 1 95.44 107 SER A CA 1
ATOM 849 C C . SER A 1 107 ? -5.434 9.93 12.312 1 95.44 107 SER A C 1
ATOM 851 O O . SER A 1 107 ? -4.75 10.102 11.305 1 95.44 107 SER A O 1
ATOM 853 N N . THR A 1 108 ? -6.715 10.094 12.305 1 97.06 108 THR A N 1
ATOM 854 C CA . THR A 1 108 ? -7.512 10.789 11.297 1 97.06 108 THR A CA 1
ATOM 855 C C . THR A 1 108 ? -8.523 11.719 11.953 1 97.06 108 THR A C 1
ATOM 857 O O . THR A 1 108 ? -9.375 11.266 12.727 1 97.06 108 THR A O 1
ATOM 860 N N . THR A 1 109 ? -8.375 13.008 11.648 1 97.44 109 THR A N 1
ATOM 861 C CA . THR A 1 109 ? -9.273 13.953 12.297 1 97.44 109 THR A CA 1
ATOM 862 C C . THR A 1 109 ? -9.812 14.969 11.289 1 97.44 109 THR A C 1
ATOM 864 O O . THR A 1 109 ? -9.281 15.086 10.18 1 97.44 109 THR A O 1
ATOM 867 N N . SER A 1 110 ? -10.922 15.523 11.664 1 97.75 110 SER A N 1
ATOM 868 C CA . SER A 1 110 ? -11.461 16.656 10.93 1 97.75 110 SER A CA 1
ATOM 869 C C . SER A 1 110 ? -11.469 17.922 11.789 1 97.75 110 SER A C 1
ATOM 871 O O . SER A 1 110 ? -11.594 17.844 13.016 1 97.75 110 SER A O 1
ATOM 873 N N . ARG A 1 111 ? -11.242 19.031 11.07 1 97 111 ARG A N 1
ATOM 874 C CA . ARG A 1 111 ? -11.219 20.297 11.789 1 97 111 ARG A CA 1
ATOM 875 C C . ARG A 1 111 ? -11.766 21.422 10.93 1 97 111 ARG A C 1
ATOM 877 O O . ARG A 1 111 ? -11.391 21.562 9.758 1 97 111 ARG A O 1
ATOM 884 N N . MET A 1 112 ? -12.578 22.141 11.586 1 97.19 112 MET A N 1
ATOM 885 C CA . MET A 1 112 ? -13 23.391 10.969 1 97.19 112 MET A CA 1
ATOM 886 C C . MET A 1 112 ? -12 24.5 11.258 1 97.19 112 MET A C 1
ATOM 888 O O . MET A 1 112 ? -11.695 24.797 12.414 1 97.19 112 MET A O 1
ATOM 892 N N . ALA A 1 113 ? -11.531 25.125 10.203 1 96.81 113 ALA A N 1
ATOM 893 C CA . ALA A 1 113 ? -10.562 26.203 10.406 1 96.81 113 ALA A CA 1
ATOM 894 C C . ALA A 1 113 ? -11.266 27.547 10.516 1 96.81 113 ALA A C 1
ATOM 896 O O . ALA A 1 113 ? -12.492 27.625 10.438 1 96.81 113 ALA A O 1
ATOM 897 N N . ASP A 1 114 ? -10.422 28.531 10.82 1 95.44 114 ASP A N 1
ATOM 898 C CA . ASP A 1 114 ? -10.969 29.875 11.039 1 95.44 114 ASP A CA 1
ATOM 899 C C . ASP A 1 114 ? -11.461 30.484 9.727 1 95.44 114 ASP A C 1
ATOM 901 O O . ASP A 1 114 ? -12.211 31.469 9.734 1 95.44 114 ASP A O 1
ATOM 905 N N . ASP A 1 115 ? -11.102 29.922 8.648 1 94.69 115 ASP A N 1
ATOM 906 C CA . ASP A 1 115 ? -11.57 30.406 7.348 1 94.69 115 ASP A CA 1
ATOM 907 C C . ASP A 1 115 ? -12.938 29.812 7 1 94.69 115 ASP A C 1
ATOM 909 O O . ASP A 1 115 ? -13.469 30.047 5.918 1 94.69 115 ASP A O 1
ATOM 913 N N . GLY A 1 116 ? -13.453 28.953 7.832 1 95.25 116 GLY A N 1
ATOM 914 C CA . GLY A 1 116 ? -14.773 28.375 7.641 1 95.25 116 GLY A CA 1
ATOM 915 C C . GLY A 1 116 ? -14.75 27.094 6.816 1 95.25 116 GLY A C 1
ATOM 916 O O . GLY A 1 116 ? -15.805 26.547 6.484 1 95.25 116 GLY A O 1
ATOM 917 N N . ARG A 1 117 ? -13.633 26.641 6.488 1 96.75 117 ARG A N 1
ATOM 918 C CA . ARG A 1 117 ? -13.516 25.422 5.684 1 96.75 117 ARG A CA 1
ATOM 919 C C . ARG A 1 117 ? -13.133 24.234 6.547 1 96.75 117 ARG A C 1
ATOM 921 O O . ARG A 1 117 ? -12.477 24.391 7.582 1 96.75 117 ARG A O 1
ATOM 928 N N . LEU A 1 118 ? -13.617 23.125 6.082 1 98.31 118 LEU A N 1
ATOM 929 C CA . LEU A 1 118 ? -13.305 21.875 6.75 1 98.31 118 LEU A CA 1
ATOM 930 C C . LEU A 1 118 ? -12.023 21.266 6.195 1 98.31 118 LEU A C 1
ATOM 932 O O . LEU A 1 118 ? -11.836 21.188 4.977 1 98.31 118 LEU A O 1
ATOM 936 N N . TYR A 1 119 ? -11.18 20.875 7.066 1 98.81 119 TYR A N 1
ATOM 937 C CA . TYR A 1 119 ? -9.93 20.219 6.715 1 98.81 119 TYR A CA 1
ATOM 938 C C . TYR A 1 119 ? -9.828 18.844 7.383 1 98.81 119 TYR A C 1
ATOM 940 O O . TYR A 1 119 ? -10.367 18.641 8.469 1 98.81 119 TYR A O 1
ATOM 948 N N . TYR A 1 120 ? -9.25 17.906 6.695 1 98.81 120 TYR A N 1
ATOM 949 C CA . TYR A 1 120 ? -8.906 16.625 7.297 1 98.81 120 TYR A CA 1
ATOM 950 C C . TYR A 1 120 ? -7.418 16.547 7.617 1 98.81 120 TYR A C 1
ATOM 952 O O . TYR A 1 120 ? -6.586 17.016 6.832 1 98.81 120 TYR A O 1
ATOM 960 N N . GLN A 1 121 ? -7.094 15.977 8.758 1 98.56 121 GLN A N 1
ATOM 961 C CA . GLN A 1 121 ? -5.707 15.742 9.141 1 98.56 121 GLN A CA 1
ATOM 962 C C . GLN A 1 121 ? -5.445 14.266 9.383 1 98.56 121 GLN A C 1
ATOM 964 O O . GLN A 1 121 ? -6.23 13.586 10.055 1 98.56 121 GLN A O 1
ATOM 969 N N . VAL A 1 122 ? -4.379 13.805 8.812 1 97.88 122 VAL A N 1
ATOM 970 C CA . VAL A 1 122 ? -4.035 12.383 8.883 1 97.88 122 VAL A CA 1
ATOM 971 C C . VAL A 1 122 ? -2.58 12.227 9.32 1 97.88 122 VAL A C 1
ATOM 973 O O . VAL A 1 122 ? -1.703 12.961 8.859 1 97.88 122 VAL A O 1
ATOM 976 N N . GLU A 1 123 ? -2.32 11.281 10.203 1 97.56 123 GLU A N 1
ATOM 977 C CA . GLU A 1 123 ? -0.967 10.891 10.586 1 97.56 123 GLU A CA 1
ATOM 978 C C . GLU A 1 123 ? -0.739 9.398 10.367 1 97.56 123 GLU A C 1
ATOM 980 O O . GLU A 1 123 ? -1.558 8.578 10.781 1 97.56 123 GLU A O 1
ATOM 985 N N . VAL A 1 124 ? 0.338 9.07 9.719 1 96.44 124 VAL A N 1
ATOM 986 C CA . VAL A 1 124 ? 0.706 7.699 9.391 1 96.44 124 VAL A CA 1
ATOM 987 C C . VAL A 1 124 ? 2.16 7.445 9.781 1 96.44 124 VAL A C 1
ATOM 989 O O . VAL A 1 124 ? 3.004 8.336 9.664 1 96.44 124 VAL A O 1
ATOM 992 N N . ASN A 1 125 ? 2.451 6.285 10.219 1 95.94 125 ASN A N 1
ATOM 993 C CA . ASN A 1 125 ? 3.82 5.836 10.438 1 95.94 125 ASN A CA 1
ATOM 994 C C . ASN A 1 125 ? 4.215 4.742 9.445 1 95.94 125 ASN A C 1
ATOM 996 O O . ASN A 1 125 ? 3.426 3.834 9.18 1 95.94 125 ASN A O 1
ATOM 1000 N N . LEU A 1 126 ? 5.371 4.836 8.898 1 95.69 126 LEU A N 1
ATOM 1001 C CA . LEU A 1 126 ? 5.934 3.807 8.023 1 95.69 126 LEU A CA 1
ATOM 1002 C C . LEU A 1 126 ? 7.344 3.434 8.469 1 95.69 126 LEU A C 1
ATOM 1004 O O . LEU A 1 126 ? 8.148 4.309 8.797 1 95.69 126 LEU A O 1
ATOM 1008 N N . LYS A 1 127 ? 7.637 2.15 8.453 1 95.75 127 LYS A N 1
ATOM 1009 C CA . LYS A 1 127 ? 8.969 1.62 8.742 1 95.75 127 LYS A CA 1
ATOM 1010 C C . LYS A 1 127 ? 9.453 0.717 7.613 1 95.75 127 LYS A C 1
ATOM 1012 O O . LYS A 1 127 ? 8.656 0.022 6.977 1 95.75 127 LYS A O 1
ATOM 1017 N N . SER A 1 128 ? 10.719 0.777 7.434 1 94.75 128 SER A N 1
ATOM 1018 C CA . SER A 1 128 ? 11.383 -0.13 6.496 1 94.75 128 SER A CA 1
ATOM 1019 C C . SER A 1 128 ? 12.469 -0.941 7.188 1 94.75 128 SER A C 1
ATOM 1021 O O . SER A 1 128 ? 13.281 -0.39 7.93 1 94.75 128 SER A O 1
ATOM 1023 N N . TYR A 1 129 ? 12.398 -2.221 6.965 1 93.5 129 TYR A N 1
ATOM 1024 C CA . TYR A 1 129 ? 13.422 -3.145 7.438 1 93.5 129 TYR A CA 1
ATOM 1025 C C . TYR A 1 129 ? 14.117 -3.832 6.27 1 93.5 129 TYR A C 1
ATOM 1027 O O . TYR A 1 129 ? 13.477 -4.172 5.273 1 93.5 129 TYR A O 1
ATOM 1035 N N . ALA A 1 130 ? 15.352 -4 6.309 1 88.81 130 ALA A N 1
ATOM 1036 C CA . ALA A 1 130 ? 16.062 -4.719 5.254 1 88.81 130 ALA A CA 1
ATOM 1037 C C . ALA A 1 130 ? 17.062 -5.699 5.84 1 88.81 130 ALA A C 1
ATOM 1039 O O . ALA A 1 130 ? 17.625 -5.453 6.91 1 88.81 130 ALA A O 1
ATOM 1040 N N . ASN A 1 131 ? 17.172 -6.887 5.137 1 77.12 131 ASN A N 1
ATOM 1041 C CA . ASN A 1 131 ? 18.188 -7.863 5.512 1 77.12 131 ASN A CA 1
ATOM 1042 C C . ASN A 1 131 ? 19.594 -7.371 5.168 1 77.12 131 ASN A C 1
ATOM 1044 O O . ASN A 1 131 ? 19.844 -6.941 4.043 1 77.12 131 ASN A O 1
ATOM 1048 N N . ASN A 1 132 ? 20.406 -7.051 6.086 1 64.56 132 ASN A N 1
ATOM 1049 C CA . ASN A 1 132 ? 21.766 -6.574 5.859 1 64.56 132 ASN A CA 1
ATOM 1050 C C . ASN A 1 132 ? 22.688 -7.703 5.398 1 64.56 132 ASN A C 1
ATOM 1052 O O . ASN A 1 132 ? 23.766 -7.449 4.879 1 64.56 132 ASN A O 1
ATOM 1056 N N . ASN A 1 133 ? 22.375 -8.898 5.922 1 56.91 133 ASN A N 1
ATOM 1057 C CA . ASN A 1 133 ? 23.391 -9.891 5.59 1 56.91 133 ASN A CA 1
ATOM 1058 C C . ASN A 1 133 ? 22.969 -10.75 4.402 1 56.91 133 ASN A C 1
ATOM 1060 O O . ASN A 1 133 ? 22.406 -11.828 4.586 1 56.91 133 ASN A O 1
ATOM 1064 N N . GLU A 1 134 ? 22.859 -10.117 3.268 1 54.25 134 GLU A N 1
ATOM 1065 C CA . GLU A 1 134 ? 22.516 -10.812 2.031 1 54.25 134 GLU A CA 1
ATOM 1066 C C . GLU A 1 134 ? 23.281 -12.125 1.898 1 54.25 134 GLU A C 1
ATOM 1068 O O . GLU A 1 134 ? 22.859 -13.031 1.184 1 54.25 134 GLU A O 1
ATOM 1073 N N . LEU A 1 135 ? 24.453 -12.125 2.441 1 52.56 135 LEU A N 1
ATOM 1074 C CA . LEU A 1 135 ? 25.344 -13.266 2.332 1 52.56 135 LEU A CA 1
ATOM 1075 C C . LEU A 1 135 ? 25.062 -14.297 3.422 1 52.56 135 LEU A C 1
ATOM 1077 O O . LEU A 1 135 ? 25.766 -15.297 3.541 1 52.56 135 LEU A O 1
ATOM 1081 N N . ALA A 1 136 ? 24.203 -13.938 4.238 1 52.72 136 ALA A N 1
ATOM 1082 C CA . ALA A 1 136 ? 24.031 -14.953 5.273 1 52.72 136 ALA A CA 1
ATOM 1083 C C . ALA A 1 136 ? 23.406 -16.219 4.703 1 52.72 136 ALA A C 1
ATOM 1085 O O . ALA A 1 136 ? 22.359 -16.156 4.047 1 52.72 136 ALA A O 1
ATOM 1086 N N . ILE A 1 137 ? 24.047 -17.219 4.672 1 51.66 137 ILE A N 1
ATOM 1087 C CA . ILE A 1 137 ? 23.75 -18.562 4.152 1 51.66 137 ILE A CA 1
ATOM 1088 C C . ILE A 1 137 ? 22.5 -19.109 4.828 1 51.66 137 ILE A C 1
ATOM 1090 O O . ILE A 1 137 ? 21.625 -19.672 4.164 1 51.66 137 ILE A O 1
ATOM 1094 N N . MET A 1 138 ? 22.391 -18.906 6.23 1 54.16 138 MET A N 1
ATOM 1095 C CA . MET A 1 138 ? 21.281 -19.531 6.969 1 54.16 138 MET A CA 1
ATOM 1096 C C . MET A 1 138 ? 20.141 -18.547 7.172 1 54.16 138 MET A C 1
ATOM 1098 O O . MET A 1 138 ? 20.375 -17.391 7.539 1 54.16 138 MET A O 1
ATOM 1102 N N . PRO A 1 139 ? 18.922 -18.875 6.781 1 55.19 139 PRO A N 1
ATOM 1103 C CA . PRO A 1 139 ? 17.719 -18.062 6.918 1 55.19 139 PRO A CA 1
ATOM 1104 C C . PRO A 1 139 ? 17.594 -17.422 8.305 1 55.19 139 PRO A C 1
ATOM 1106 O O . PRO A 1 139 ? 17.172 -16.266 8.422 1 55.19 139 PRO A O 1
ATOM 1109 N N . GLN A 1 140 ? 17.969 -18.141 9.32 1 54.69 140 GLN A N 1
ATOM 1110 C CA . GLN A 1 140 ? 17.875 -17.656 10.688 1 54.69 140 GLN A CA 1
ATOM 1111 C C . GLN A 1 140 ? 18.766 -16.438 10.922 1 54.69 140 GLN A C 1
ATOM 1113 O O . GLN A 1 140 ? 18.562 -15.672 11.859 1 54.69 140 GLN A O 1
ATOM 1118 N N . ASP A 1 141 ? 19.734 -16.359 10.055 1 56.12 141 ASP A N 1
ATOM 1119 C CA . ASP A 1 141 ? 20.734 -15.32 10.25 1 56.12 141 ASP A CA 1
ATOM 1120 C C . ASP A 1 141 ? 20.328 -14.031 9.539 1 56.12 141 ASP A C 1
ATOM 1122 O O . ASP A 1 141 ? 21.016 -13.008 9.648 1 56.12 141 ASP A O 1
ATOM 1126 N N . ARG A 1 142 ? 19.344 -14.156 8.789 1 59.91 142 ARG A N 1
ATOM 1127 C CA . ARG A 1 142 ? 18.906 -12.969 8.07 1 59.91 142 ARG A CA 1
ATOM 1128 C C . ARG A 1 142 ? 17.953 -12.133 8.93 1 59.91 142 ARG A C 1
ATOM 1130 O O . ARG A 1 142 ? 16.75 -12.391 8.969 1 59.91 142 ARG A O 1
ATOM 1137 N N . VAL A 1 143 ? 18.562 -11.453 9.961 1 64.44 143 VAL A N 1
ATOM 1138 C CA . VAL A 1 143 ? 17.719 -10.602 10.797 1 64.44 143 VAL A CA 1
ATOM 1139 C C . VAL A 1 143 ? 17.516 -9.25 10.117 1 64.44 143 VAL A C 1
ATOM 1141 O O . VAL A 1 143 ? 18.5 -8.562 9.797 1 64.44 143 VAL A O 1
ATOM 1144 N N . ALA A 1 144 ? 16.297 -8.992 9.68 1 76.5 144 ALA A N 1
ATOM 1145 C CA . ALA A 1 144 ? 15.992 -7.688 9.094 1 76.5 144 ALA A CA 1
ATOM 1146 C C . ALA A 1 144 ? 16.219 -6.562 10.102 1 76.5 144 ALA A C 1
ATOM 1148 O O . ALA A 1 144 ? 15.852 -6.691 11.273 1 76.5 144 ALA A O 1
ATOM 1149 N N . SER A 1 145 ? 17.125 -5.633 9.711 1 89.88 145 SER A N 1
ATOM 1150 C CA . SER A 1 145 ? 17.375 -4.457 10.539 1 89.88 145 SER A CA 1
ATOM 1151 C C . SER A 1 145 ? 16.547 -3.268 10.062 1 89.88 145 SER A C 1
ATOM 1153 O O . SER A 1 145 ? 16.156 -3.195 8.891 1 89.88 145 SER A O 1
ATOM 1155 N N . LEU A 1 146 ? 16.234 -2.438 11.031 1 94.44 146 LEU A N 1
ATOM 1156 C CA . LEU A 1 146 ? 15.477 -1.225 10.75 1 94.44 146 LEU A CA 1
ATOM 1157 C C . LEU A 1 146 ? 16.281 -0.276 9.867 1 94.44 146 LEU A C 1
ATOM 1159 O O . LEU A 1 146 ? 17.375 0.156 10.242 1 94.44 146 LEU A O 1
ATOM 1163 N N . GLU A 1 147 ? 15.789 -0.001 8.641 1 93.38 147 GLU A N 1
ATOM 1164 C CA . GLU A 1 147 ? 16.422 0.958 7.742 1 93.38 147 GLU A CA 1
ATOM 1165 C C . GLU A 1 147 ? 15.992 2.387 8.07 1 93.38 147 GLU A C 1
ATOM 1167 O O . GLU A 1 147 ? 16.828 3.275 8.219 1 93.38 147 GLU A O 1
ATOM 1172 N N . TRP A 1 148 ? 14.727 2.607 8.172 1 95.38 148 TRP A N 1
ATOM 1173 C CA . TRP A 1 148 ? 14.211 3.922 8.531 1 95.38 148 TRP A CA 1
ATOM 1174 C C . TRP A 1 148 ? 12.828 3.805 9.164 1 95.38 148 TRP A C 1
ATOM 1176 O O . TRP A 1 148 ? 12.141 2.793 9 1 95.38 148 TRP A O 1
ATOM 1186 N N . ASP A 1 149 ? 12.453 4.719 10.023 1 96.94 149 ASP A N 1
ATOM 1187 C CA . ASP A 1 149 ? 11.188 4.93 10.727 1 96.94 149 ASP A CA 1
ATOM 1188 C C . ASP A 1 149 ? 10.711 6.371 10.578 1 96.94 149 ASP A C 1
ATOM 1190 O O . ASP A 1 149 ? 11.328 7.293 11.125 1 96.94 149 ASP A O 1
ATOM 1194 N N . ARG A 1 150 ? 9.492 6.52 9.867 1 96.81 150 ARG A N 1
ATOM 1195 C CA . ARG A 1 150 ? 9.109 7.883 9.516 1 96.81 150 ARG A CA 1
ATOM 1196 C C . ARG A 1 150 ? 7.648 8.148 9.859 1 96.81 150 ARG A C 1
ATOM 1198 O O . ARG A 1 150 ? 6.812 7.25 9.781 1 96.81 150 ARG A O 1
ATOM 1205 N N . ARG A 1 151 ? 7.391 9.414 10.258 1 97.25 151 ARG A N 1
ATOM 1206 C CA . ARG A 1 151 ? 6.047 9.961 10.422 1 97.25 151 ARG A CA 1
ATOM 1207 C C . ARG A 1 151 ? 5.625 10.758 9.195 1 97.25 151 ARG A C 1
ATOM 1209 O O . ARG A 1 151 ? 6.367 11.625 8.727 1 97.25 151 ARG A O 1
ATOM 1216 N N . TYR A 1 152 ? 4.496 10.406 8.719 1 97.12 152 TYR A N 1
ATOM 1217 C CA . TYR A 1 152 ? 3.902 11.148 7.613 1 97.12 152 TYR A CA 1
ATOM 1218 C C . TYR A 1 152 ? 2.629 11.859 8.055 1 97.12 152 TYR A C 1
ATOM 1220 O O . TYR A 1 152 ? 1.75 11.25 8.672 1 97.12 152 TYR A O 1
ATOM 1228 N N . LEU A 1 153 ? 2.578 13.156 7.754 1 98.25 153 LEU A N 1
ATOM 1229 C CA . LEU A 1 153 ? 1.421 13.969 8.102 1 98.25 153 LEU A CA 1
ATOM 1230 C C . LEU A 1 153 ? 0.809 14.602 6.855 1 98.25 153 LEU A C 1
ATOM 1232 O O . LEU A 1 153 ? 1.532 15.094 5.98 1 98.25 153 LEU A O 1
ATOM 1236 N N . SER A 1 154 ? -0.509 14.516 6.816 1 98.19 154 SER A N 1
ATOM 1237 C CA . SER A 1 154 ? -1.222 15.117 5.695 1 98.19 154 SER A CA 1
ATOM 1238 C C . SER A 1 154 ? -2.375 15.992 6.18 1 98.19 154 SER A C 1
ATOM 1240 O O . SER A 1 154 ? -3.072 15.641 7.133 1 98.19 154 SER A O 1
ATOM 1242 N N . VAL A 1 155 ? -2.523 17.141 5.531 1 98.69 155 VAL A N 1
ATOM 1243 C CA . VAL A 1 155 ? -3.723 17.953 5.672 1 98.69 155 VAL A CA 1
ATOM 1244 C C . VAL A 1 155 ? -4.426 18.078 4.32 1 98.69 155 VAL A C 1
ATOM 1246 O O . VAL A 1 155 ? -3.822 18.516 3.334 1 98.69 155 VAL A O 1
ATOM 1249 N N . PHE A 1 156 ? -5.648 17.688 4.367 1 98.5 156 PHE A N 1
ATOM 1250 C CA . PHE A 1 156 ? -6.449 17.781 3.154 1 98.5 156 PHE A CA 1
ATOM 1251 C C . PHE A 1 156 ? -7.402 18.969 3.225 1 98.5 156 PHE A C 1
ATOM 1253 O O . PHE A 1 156 ? -8.078 19.172 4.238 1 98.5 156 PHE A O 1
ATOM 1260 N N . GLY A 1 157 ? -7.391 19.766 2.174 1 98 157 GLY A N 1
ATOM 1261 C CA . GLY A 1 157 ? -8.344 20.844 1.953 1 98 157 GLY A CA 1
ATOM 1262 C C . GLY A 1 157 ? -8.859 20.891 0.529 1 98 157 GLY A C 1
ATOM 1263 O O . GLY A 1 157 ? -8.234 20.359 -0.388 1 98 157 GLY A O 1
ATOM 1264 N N . VAL A 1 158 ? -10.008 21.453 0.438 1 97.06 158 VAL A N 1
ATOM 1265 C CA . VAL A 1 158 ? -10.594 21.578 -0.89 1 97.06 158 VAL A CA 1
ATOM 1266 C C . VAL A 1 158 ? -10.93 23.047 -1.172 1 97.06 158 VAL A C 1
ATOM 1268 O O . VAL A 1 158 ? -11.43 23.75 -0.294 1 97.06 158 VAL A O 1
ATOM 1271 N N . GLY A 1 159 ? -10.633 23.422 -2.385 1 95.06 159 GLY A N 1
ATOM 1272 C CA . GLY A 1 159 ? -10.93 24.734 -2.932 1 95.06 159 GLY A CA 1
ATOM 1273 C C . GLY A 1 159 ? -10.672 24.828 -4.426 1 95.06 159 GLY A C 1
ATOM 1274 O O . GLY A 1 159 ? -9.961 24 -4.992 1 95.06 159 GLY A O 1
ATOM 1275 N N . ASN A 1 160 ? -11.273 25.797 -5.004 1 94.38 160 ASN A N 1
ATOM 1276 C CA . ASN A 1 160 ? -11.055 26 -6.434 1 94.38 160 ASN A CA 1
ATOM 1277 C C . ASN A 1 160 ? -11.359 24.734 -7.23 1 94.38 160 ASN A C 1
ATOM 1279 O O . ASN A 1 160 ? -10.68 24.438 -8.219 1 94.38 160 ASN A O 1
ATOM 1283 N N . ASN A 1 161 ? -12.227 23.938 -6.723 1 93.5 161 ASN A N 1
ATOM 1284 C CA . ASN A 1 161 ? -12.703 22.688 -7.312 1 93.5 161 ASN A CA 1
ATOM 1285 C C . ASN A 1 161 ? -11.594 21.641 -7.348 1 93.5 161 ASN A C 1
ATOM 1287 O O . ASN A 1 161 ? -11.602 20.75 -8.211 1 93.5 161 ASN A O 1
ATOM 1291 N N . ARG A 1 162 ? -10.664 21.766 -6.461 1 95.62 162 ARG A N 1
ATOM 1292 C CA . ARG A 1 162 ? -9.539 20.844 -6.445 1 95.62 162 ARG A CA 1
ATOM 1293 C C . ARG A 1 162 ? -9.211 20.406 -5.023 1 95.62 162 ARG A C 1
ATOM 1295 O O . ARG A 1 162 ? -9.594 21.062 -4.059 1 95.62 162 ARG A O 1
ATOM 1302 N N . LEU A 1 163 ? -8.586 19.266 -4.93 1 96.56 163 LEU A N 1
ATOM 1303 C CA . LEU A 1 163 ? -8.07 18.766 -3.658 1 96.56 163 LEU A CA 1
ATOM 1304 C C . LEU A 1 163 ? -6.641 19.25 -3.424 1 96.56 163 LEU A C 1
ATOM 1306 O O . LEU A 1 163 ? -5.777 19.078 -4.289 1 96.56 163 LEU A O 1
ATOM 1310 N N . TYR A 1 164 ? -6.469 19.922 -2.322 1 96.38 164 TYR A N 1
ATOM 1311 C CA . TYR A 1 164 ? -5.145 20.328 -1.869 1 96.38 164 TYR A CA 1
ATOM 1312 C C . TYR A 1 164 ? -4.648 19.422 -0.747 1 96.38 164 TYR A C 1
ATOM 1314 O O . TYR A 1 164 ? -5.41 19.062 0.151 1 96.38 164 TYR A O 1
ATOM 1322 N N . GLU A 1 165 ? -3.42 19 -0.816 1 97.25 165 GLU A N 1
ATOM 1323 C CA . GLU A 1 165 ? -2.82 18.203 0.245 1 97.25 165 GLU A CA 1
ATOM 1324 C C . GLU A 1 165 ? -1.477 18.781 0.681 1 97.25 165 GLU A C 1
ATOM 1326 O O . GLU A 1 165 ? -0.54 18.859 -0.116 1 97.25 165 GLU A O 1
ATOM 1331 N N . LEU A 1 166 ? -1.379 19.281 1.903 1 97.62 166 LEU A N 1
ATOM 1332 C CA . LEU A 1 166 ? -0.1 19.562 2.549 1 97.62 166 LEU A CA 1
ATOM 1333 C C . L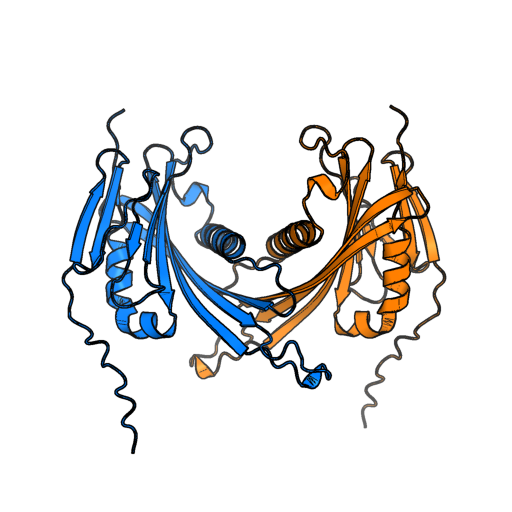EU A 1 166 ? 0.526 18.281 3.084 1 97.62 166 LEU A C 1
ATOM 1335 O O . LEU A 1 166 ? -0.102 17.562 3.857 1 97.62 166 LEU A O 1
ATOM 1339 N N . LYS A 1 167 ? 1.722 17.953 2.684 1 97 167 LYS A N 1
ATOM 1340 C CA . LYS A 1 167 ? 2.432 16.75 3.096 1 97 167 LYS A CA 1
ATOM 1341 C C . LYS A 1 167 ? 3.691 17.094 3.887 1 97 167 LYS A C 1
ATOM 1343 O O . LYS A 1 167 ? 4.508 17.906 3.439 1 97 167 LYS A O 1
ATOM 1348 N N . ILE A 1 168 ? 3.793 16.484 5.031 1 97.44 168 ILE A N 1
ATOM 1349 C CA . ILE A 1 168 ? 4.965 16.672 5.883 1 97.44 168 ILE A CA 1
ATOM 1350 C C . ILE A 1 168 ? 5.543 15.305 6.266 1 97.44 168 ILE A C 1
ATOM 1352 O O . ILE A 1 168 ? 4.797 14.359 6.535 1 97.44 168 ILE A O 1
ATOM 1356 N N . GLN A 1 169 ? 6.84 15.219 6.258 1 97.06 169 GLN A N 1
ATOM 1357 C CA . GLN A 1 169 ? 7.512 13.992 6.688 1 97.06 169 GLN A CA 1
ATOM 1358 C C . GLN A 1 169 ? 8.633 14.297 7.672 1 97.06 169 GLN A C 1
ATOM 1360 O O . GLN A 1 169 ? 9.359 15.281 7.512 1 97.06 169 GLN A O 1
ATOM 1365 N N . TYR A 1 170 ? 8.812 13.453 8.672 1 97.38 170 TYR A N 1
ATOM 1366 C CA . TYR A 1 170 ? 9.891 13.516 9.656 1 97.38 170 TYR A CA 1
ATOM 1367 C C . TYR A 1 170 ? 10.352 12.109 10.047 1 97.38 170 TYR A C 1
ATOM 1369 O O . TYR A 1 170 ? 9.547 11.18 10.102 1 97.38 170 TYR A O 1
ATOM 1377 N N . PRO A 1 171 ? 11.633 12 10.352 1 97.56 171 PRO A N 1
ATOM 1378 C CA . PRO A 1 171 ? 11.984 10.805 11.117 1 97.56 171 PRO A CA 1
ATOM 1379 C C . PRO A 1 171 ? 11.219 10.703 12.438 1 97.56 171 PRO A C 1
ATOM 1381 O O . PRO A 1 171 ? 11.023 11.719 13.117 1 97.56 171 PRO A O 1
ATOM 1384 N N . GLU A 1 172 ? 10.773 9.531 12.781 1 97.31 172 GLU A N 1
ATOM 1385 C CA . GLU A 1 172 ? 9.898 9.328 13.938 1 97.31 172 GLU A CA 1
ATOM 1386 C C . GLU A 1 172 ? 10.555 9.836 15.219 1 97.31 172 GLU A C 1
ATOM 1388 O O . GLU A 1 172 ? 9.898 10.477 16.047 1 97.31 172 GLU A O 1
ATOM 1393 N N . ASN A 1 173 ? 11.852 9.609 15.359 1 95.44 173 ASN A N 1
ATOM 1394 C CA . ASN A 1 173 ? 12.547 10.008 16.578 1 95.44 173 ASN A CA 1
ATOM 1395 C C . ASN A 1 173 ? 12.656 11.523 16.688 1 95.44 173 ASN A C 1
ATOM 1397 O O . ASN A 1 173 ? 12.664 12.07 17.797 1 95.44 173 ASN A O 1
ATOM 1401 N N . VAL A 1 174 ? 12.719 12.18 15.602 1 96.06 174 VAL A N 1
ATOM 1402 C CA . VAL A 1 174 ? 12.789 13.633 15.594 1 96.06 174 VAL A CA 1
ATOM 1403 C C . VAL A 1 174 ? 11.391 14.219 15.797 1 96.06 174 VAL A C 1
ATOM 1405 O O . VAL A 1 174 ? 11.219 15.188 16.547 1 96.06 174 VAL A O 1
ATOM 1408 N N . PHE A 1 175 ? 10.445 13.68 15.195 1 95.81 175 PHE A N 1
ATOM 1409 C CA . PHE A 1 175 ? 9.07 14.148 15.312 1 95.81 175 PHE A CA 1
ATOM 1410 C C . PHE A 1 175 ? 8.664 14.266 16.781 1 95.81 175 PHE A C 1
ATOM 1412 O O . PHE A 1 175 ? 8 15.227 17.172 1 95.81 175 PHE A O 1
ATOM 1419 N N . SER A 1 176 ? 9.016 13.32 17.562 1 92.12 176 SER A N 1
ATOM 1420 C CA . SER A 1 176 ? 8.641 13.297 18.984 1 92.12 176 SER A CA 1
ATOM 1421 C C . SER A 1 176 ? 9.125 14.547 19.703 1 92.12 176 SER A C 1
ATOM 1423 O O . SER A 1 176 ? 8.508 14.984 20.672 1 92.12 176 SER A O 1
ATOM 1425 N N . GLU A 1 177 ? 10.086 15.203 19.156 1 92.81 177 GLU A N 1
ATOM 1426 C CA . GLU A 1 177 ? 10.664 16.391 19.781 1 92.81 177 GLU A CA 1
ATOM 1427 C C . GLU A 1 177 ? 10.031 17.672 19.234 1 92.81 177 GLU A C 1
ATOM 1429 O O . GLU A 1 177 ? 10.094 18.719 19.875 1 92.81 177 GLU A O 1
ATOM 1434 N N . VAL A 1 178 ? 9.422 17.578 18.094 1 92.81 178 VAL A N 1
ATOM 1435 C CA . VAL A 1 178 ? 8.984 18.797 17.438 1 92.81 178 VAL A CA 1
ATOM 1436 C C . VAL A 1 178 ? 7.477 18.734 17.172 1 92.81 178 VAL A C 1
ATOM 1438 O O . VAL A 1 178 ? 6.945 19.516 16.375 1 92.81 178 VAL A O 1
ATOM 1441 N N . GLU A 1 179 ? 6.785 17.891 17.734 1 94.44 179 GLU A N 1
ATOM 1442 C CA . GLU A 1 179 ? 5.391 17.562 17.453 1 94.44 179 GLU A CA 1
ATOM 1443 C C . GLU A 1 179 ? 4.512 18.812 17.484 1 94.44 179 GLU A C 1
ATOM 1445 O O . GLU A 1 179 ? 3.711 19.047 16.578 1 94.44 179 GLU A O 1
ATOM 1450 N N . SER A 1 180 ? 4.648 19.625 18.578 1 93.5 180 SER A N 1
ATOM 1451 C CA . SER A 1 180 ? 3.809 20.812 18.719 1 93.5 180 SER A CA 1
ATOM 1452 C C . SER A 1 180 ? 4.012 21.781 17.562 1 93.5 180 SER A C 1
ATOM 1454 O O . SER A 1 180 ? 3.047 22.344 17.047 1 93.5 180 SER A O 1
ATOM 1456 N N . GLY A 1 181 ? 5.277 22.016 17.188 1 94.75 181 GLY A N 1
ATOM 1457 C CA . GLY A 1 181 ? 5.57 22.891 16.078 1 94.75 181 GLY A CA 1
ATOM 1458 C C . GLY A 1 181 ? 5 22.406 14.758 1 94.75 181 GLY A C 1
ATOM 1459 O O . GLY A 1 181 ? 4.5 23.188 13.953 1 94.75 181 GLY A O 1
ATOM 1460 N N . ILE A 1 182 ? 5.012 21.125 14.57 1 95.94 182 ILE A N 1
ATOM 1461 C CA . ILE A 1 182 ? 4.527 20.547 13.32 1 95.94 182 ILE A CA 1
ATOM 1462 C C . ILE A 1 182 ? 3.008 20.672 13.258 1 95.94 182 ILE A C 1
ATOM 1464 O O . ILE A 1 182 ? 2.447 20.953 12.195 1 95.94 182 ILE A O 1
ATOM 1468 N N . HIS A 1 183 ? 2.393 20.453 14.398 1 96 183 HIS A N 1
ATOM 1469 C CA . HIS A 1 183 ? 0.943 20.625 14.414 1 96 183 HIS A CA 1
ATOM 1470 C C . HIS A 1 183 ? 0.547 22.062 14.141 1 96 183 HIS A C 1
ATOM 1472 O O . HIS A 1 183 ? -0.494 22.328 13.539 1 96 183 HIS A O 1
ATOM 1478 N N . GLU A 1 184 ? 1.385 22.984 14.602 1 96.06 184 GLU A N 1
ATOM 1479 C CA . GLU A 1 184 ? 1.146 24.391 14.25 1 96.06 184 GLU A CA 1
ATOM 1480 C C . GLU A 1 184 ? 1.199 24.594 12.742 1 96.06 184 GLU A C 1
ATOM 1482 O O . GLU A 1 184 ? 0.378 25.312 12.18 1 96.06 184 GLU A O 1
ATOM 1487 N N . VAL A 1 185 ? 2.154 23.984 12.102 1 97.81 185 VAL A N 1
ATOM 1488 C CA . VAL A 1 185 ? 2.277 24.062 10.648 1 97.81 185 VAL A CA 1
ATOM 1489 C C . VAL A 1 185 ? 1.036 23.453 10 1 97.81 185 VAL A C 1
ATOM 1491 O O . VAL A 1 185 ? 0.427 24.078 9.117 1 97.81 185 VAL A O 1
ATOM 1494 N N . MET A 1 186 ? 0.632 22.281 10.414 1 98.25 186 MET A N 1
ATOM 1495 C CA . MET A 1 186 ? -0.546 21.625 9.867 1 98.25 186 MET A CA 1
ATOM 1496 C C . MET A 1 186 ? -1.783 22.5 10 1 98.25 186 MET A C 1
ATOM 1498 O O . MET A 1 186 ? -2.547 22.656 9.047 1 98.25 186 MET A O 1
ATOM 1502 N N . ASN A 1 187 ? -1.894 23.125 11.172 1 97.94 187 ASN A N 1
ATOM 1503 C CA . ASN A 1 187 ? -3.072 23.922 11.469 1 97.94 187 ASN A CA 1
ATOM 1504 C C . ASN A 1 187 ? -3.082 25.219 10.672 1 97.94 187 ASN A C 1
ATOM 1506 O O . ASN A 1 187 ? -4.129 25.859 10.523 1 97.94 187 ASN A O 1
ATOM 1510 N N . SER A 1 188 ? -1.973 25.578 10.164 1 98.19 188 SER A N 1
ATOM 1511 C CA . SER A 1 188 ? -1.866 26.859 9.453 1 98.19 188 SER A CA 1
ATOM 1512 C C . SER A 1 188 ? -2.285 26.719 7.996 1 98.19 188 SER A C 1
ATOM 1514 O O . SER A 1 188 ? -2.516 27.719 7.312 1 98.19 188 SER A O 1
ATOM 1516 N N . PHE A 1 189 ? -2.41 25.547 7.496 1 98.5 189 PHE A N 1
ATOM 1517 C CA . PHE A 1 189 ? -2.689 25.312 6.082 1 98.5 189 PHE A CA 1
ATOM 1518 C C . PHE A 1 189 ? -4.074 25.828 5.711 1 98.5 189 PHE A C 1
ATOM 1520 O O . PHE A 1 189 ? -5.055 25.547 6.398 1 98.5 189 PHE A O 1
ATOM 1527 N N . ARG A 1 190 ? -4.039 26.656 4.598 1 98.5 190 ARG A N 1
ATOM 1528 C CA . ARG A 1 190 ? -5.297 27.203 4.098 1 98.5 190 ARG A CA 1
ATOM 1529 C C . ARG A 1 190 ? -5.367 27.125 2.576 1 98.5 190 ARG A C 1
ATOM 1531 O O . ARG A 1 190 ? -4.367 27.328 1.89 1 98.5 190 ARG A O 1
ATOM 1538 N N . VAL A 1 191 ? -6.531 26.781 2.158 1 97.56 191 VAL A N 1
ATOM 1539 C CA . VAL A 1 191 ? -6.832 26.875 0.733 1 97.56 191 VAL A CA 1
ATOM 1540 C C . VAL A 1 191 ? -7.555 28.188 0.444 1 97.56 191 VAL A C 1
ATOM 1542 O O . VAL A 1 191 ? -8.594 28.484 1.043 1 97.56 191 VAL A O 1
ATOM 1545 N N . ASN A 1 192 ? -6.918 28.906 -0.468 1 96.25 192 ASN A N 1
ATOM 1546 C CA . ASN A 1 192 ? -7.445 30.234 -0.805 1 96.25 192 ASN A CA 1
ATOM 1547 C C . ASN A 1 192 ? -8.07 30.234 -2.195 1 96.25 192 ASN A C 1
ATOM 1549 O O . ASN A 1 192 ? -7.625 29.516 -3.09 1 96.25 192 ASN A O 1
ATOM 1553 N N . SER A 1 193 ? -9.086 31.047 -2.348 1 93.44 193 SER A N 1
ATOM 1554 C CA . SER A 1 193 ? -9.734 31.172 -3.646 1 93.44 193 SER A CA 1
ATOM 1555 C C . SER A 1 193 ? -8.812 31.812 -4.668 1 93.44 193 SER A C 1
ATOM 1557 O O . SER A 1 193 ? -8.086 32.75 -4.344 1 93.44 193 SER A O 1
ATOM 1559 N N . VAL A 1 194 ? -8.773 31.141 -5.793 1 90.44 194 VAL A N 1
ATOM 1560 C CA . VAL A 1 194 ? -8.016 31.734 -6.891 1 90.44 194 VAL A CA 1
ATOM 1561 C C . VAL A 1 194 ? -8.969 32.406 -7.879 1 90.44 194 VAL A C 1
ATOM 1563 O O . VAL A 1 194 ? -10.055 31.875 -8.148 1 90.44 194 VAL A O 1
ATOM 1566 N N . ALA A 1 195 ? -8.688 33.719 -8.234 1 73.62 195 ALA A N 1
ATOM 1567 C CA . ALA A 1 195 ? -9.5 34.469 -9.195 1 73.62 195 ALA A CA 1
ATOM 1568 C C . ALA A 1 195 ? -9.492 33.781 -10.562 1 73.62 195 ALA A C 1
ATOM 1570 O O . ALA A 1 195 ? -8.43 33.406 -11.062 1 73.62 195 ALA A O 1
ATOM 1571 N N . VAL A 1 196 ? -10.625 33.062 -11 1 55.88 196 VAL A N 1
ATOM 1572 C CA . VAL A 1 196 ? -10.742 32.594 -12.375 1 55.88 196 VAL A CA 1
ATOM 1573 C C . VAL A 1 196 ? -10.898 33.812 -13.312 1 55.88 196 VAL A C 1
ATOM 1575 O O . VAL A 1 196 ? -11.586 34.781 -12.984 1 55.88 196 VAL A O 1
ATOM 1578 N N . MET B 1 1 ? -5.762 -33.375 31.453 1 23.72 1 MET B N 1
ATOM 1579 C CA . MET B 1 1 ? -4.898 -33.906 30.406 1 23.72 1 MET B CA 1
ATOM 1580 C C . MET B 1 1 ? -5.484 -33.656 29.031 1 23.72 1 MET B C 1
ATOM 1582 O O . MET B 1 1 ? -6.07 -34.531 28.406 1 23.72 1 MET B O 1
ATOM 1586 N N . LEU B 1 2 ? -6.117 -32.531 28.75 1 30.94 2 LEU B N 1
ATOM 1587 C CA . LEU B 1 2 ? -6.902 -32.25 27.547 1 30.94 2 LEU B CA 1
ATOM 1588 C C . LEU B 1 2 ? -6.016 -32.219 26.312 1 30.94 2 LEU B C 1
ATOM 1590 O O . LEU B 1 2 ? -5.066 -31.438 26.234 1 30.94 2 LEU B O 1
ATOM 1594 N N . SER B 1 3 ? -5.797 -33.469 25.641 1 28 3 SER B N 1
ATOM 1595 C CA . SER B 1 3 ? -5.008 -33.75 24.438 1 28 3 SER B CA 1
ATOM 1596 C C . SER B 1 3 ? -5.402 -32.844 23.281 1 28 3 SER B C 1
ATOM 1598 O O . SER B 1 3 ? -6.562 -32.844 22.875 1 28 3 SER B O 1
ATOM 1600 N N . ASN B 1 4 ? -4.98 -31.641 23.219 1 31.75 4 ASN B N 1
ATOM 1601 C CA . ASN B 1 4 ? -5.137 -30.719 22.094 1 31.75 4 ASN B CA 1
ATOM 1602 C C . ASN B 1 4 ? -4.75 -31.391 20.766 1 31.75 4 ASN B C 1
ATOM 1604 O O . ASN B 1 4 ? -3.574 -31.688 20.547 1 31.75 4 ASN B O 1
ATOM 1608 N N . SER B 1 5 ? -5.645 -32.344 20.25 1 30.48 5 SER B N 1
ATOM 1609 C CA . SER B 1 5 ? -5.473 -33 18.969 1 30.48 5 SER B CA 1
ATOM 1610 C C . SER B 1 5 ? -5.148 -32 17.859 1 30.48 5 SER B C 1
ATOM 1612 O O . SER B 1 5 ? -5.961 -31.141 17.547 1 30.48 5 SER B O 1
ATOM 1614 N N . LEU B 1 6 ? -3.963 -31.516 17.797 1 33.72 6 LEU B N 1
ATOM 1615 C CA . LEU B 1 6 ? -3.41 -30.859 16.609 1 33.72 6 LEU B CA 1
ATOM 1616 C C . LEU B 1 6 ? -3.801 -31.609 15.344 1 33.72 6 LEU B C 1
ATOM 1618 O O . LEU B 1 6 ? -3.469 -32.781 15.188 1 33.72 6 LEU B O 1
ATOM 1622 N N . GLY B 1 7 ? -5.047 -31.453 14.906 1 34.53 7 GLY B N 1
ATOM 1623 C CA . GLY B 1 7 ? -5.504 -32.062 13.672 1 34.53 7 GLY B CA 1
ATOM 1624 C C . GLY B 1 7 ? -4.426 -32.125 12.602 1 34.53 7 GLY B C 1
ATOM 1625 O O . GLY B 1 7 ? -3.703 -31.141 12.383 1 34.53 7 GLY B O 1
ATOM 1626 N N . THR B 1 8 ? -3.775 -33.281 12.5 1 33.56 8 THR B N 1
ATOM 1627 C CA . THR B 1 8 ? -2.949 -33.688 11.367 1 33.56 8 THR B CA 1
ATOM 1628 C C . THR B 1 8 ? -3.547 -33.188 10.055 1 33.56 8 THR B C 1
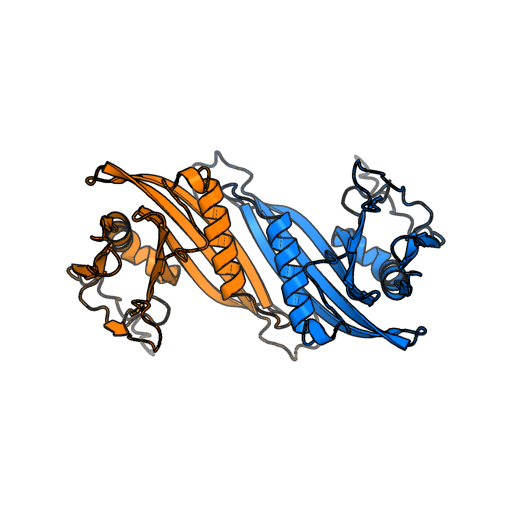ATOM 1630 O O . THR B 1 8 ? -4.652 -33.594 9.68 1 33.56 8 THR B O 1
ATOM 1633 N N . VAL B 1 9 ? -3.389 -31.969 9.766 1 38.03 9 VAL B N 1
ATOM 1634 C CA . VAL B 1 9 ? -3.664 -31.641 8.367 1 38.03 9 VAL B CA 1
ATOM 1635 C C . VAL B 1 9 ? -3.068 -32.719 7.461 1 38.03 9 VAL B C 1
ATOM 1637 O O . VAL B 1 9 ? -1.853 -32.938 7.449 1 38.03 9 VAL B O 1
ATOM 1640 N N . ILE B 1 10 ? -3.637 -33.969 7.406 1 38.09 10 ILE B N 1
ATOM 1641 C CA . ILE B 1 10 ? -3.318 -35 6.41 1 38.09 10 ILE B CA 1
ATOM 1642 C C . ILE B 1 10 ? -2.959 -34.312 5.086 1 38.09 10 ILE B C 1
ATOM 1644 O O . ILE B 1 10 ? -3.746 -33.531 4.543 1 38.09 10 ILE B O 1
ATOM 1648 N N . ALA B 1 11 ? -1.684 -34.062 4.891 1 38.47 11 ALA B N 1
ATOM 1649 C CA . ALA B 1 11 ? -1.216 -33.781 3.537 1 38.47 11 ALA B CA 1
ATOM 1650 C C . ALA B 1 11 ? -1.885 -34.719 2.527 1 38.47 11 ALA B C 1
ATOM 1652 O O . ALA B 1 11 ? -1.484 -35.875 2.377 1 38.47 11 ALA B O 1
ATOM 1653 N N . LYS B 1 12 ? -3.223 -35 2.584 1 44.5 12 LYS B N 1
ATOM 1654 C CA . LYS B 1 12 ? -3.953 -35.812 1.613 1 44.5 12 LYS B CA 1
ATOM 1655 C C . LYS B 1 12 ? -3.502 -35.5 0.188 1 44.5 12 LYS B C 1
ATOM 1657 O O . LYS B 1 12 ? -3.459 -34.344 -0.218 1 44.5 12 LYS B O 1
ATOM 1662 N N . SER B 1 13 ? -2.525 -36.219 -0.306 1 49.12 13 SER B N 1
ATOM 1663 C CA . SER B 1 13 ? -2.105 -36.25 -1.703 1 49.12 13 SER B CA 1
ATOM 1664 C C . SER B 1 13 ? -3.25 -35.844 -2.633 1 49.12 13 SER B C 1
ATOM 1666 O O . SER B 1 13 ? -4.062 -36.688 -3.014 1 49.12 13 SER B O 1
ATOM 1668 N N . TYR B 1 14 ? -3.918 -34.812 -2.398 1 60.5 14 TYR B N 1
ATOM 1669 C CA . TYR B 1 14 ? -5.125 -34.531 -3.158 1 60.5 14 TYR B CA 1
ATOM 1670 C C . TYR B 1 14 ? -4.805 -34.312 -4.633 1 60.5 14 TYR B C 1
ATOM 1672 O O . TYR B 1 14 ? -3.729 -33.812 -4.977 1 60.5 14 TYR B O 1
ATOM 1680 N N . GLY B 1 15 ? -5.215 -35.156 -5.496 1 87.25 15 GLY B N 1
ATOM 1681 C CA . GLY B 1 15 ? -5.23 -35 -6.941 1 87.25 15 GLY B CA 1
ATOM 1682 C C . GLY B 1 15 ? -5.668 -33.625 -7.379 1 87.25 15 GLY B C 1
ATOM 1683 O O . GLY B 1 15 ? -6.051 -32.781 -6.551 1 87.25 15 GLY B O 1
ATOM 1684 N N . PHE B 1 16 ? -5.172 -33.219 -8.484 1 95.94 16 PHE B N 1
ATOM 1685 C CA . PHE B 1 16 ? -5.523 -31.953 -9.086 1 95.94 16 PHE B CA 1
ATOM 1686 C C . PHE B 1 16 ? -6.578 -32.125 -10.172 1 95.94 16 PHE B C 1
ATOM 1688 O O . PHE B 1 16 ? -6.648 -33.188 -10.805 1 95.94 16 PHE B O 1
ATOM 1695 N N . ARG B 1 17 ? -7.441 -31.156 -10.234 1 96.06 17 ARG B N 1
ATOM 1696 C CA . ARG B 1 17 ? -8.375 -31.031 -11.344 1 96.06 17 ARG B CA 1
ATOM 1697 C C . ARG B 1 17 ? -8.047 -29.828 -12.219 1 96.06 17 ARG B C 1
ATOM 1699 O O . ARG B 1 17 ? -7.398 -28.891 -11.766 1 96.06 17 ARG B O 1
ATOM 1706 N N . GLU B 1 18 ? -8.461 -30 -13.414 1 97.12 18 GLU B N 1
ATOM 1707 C CA . GLU B 1 18 ? -8.219 -28.906 -14.344 1 97.12 18 GLU B CA 1
ATOM 1708 C C . GLU B 1 18 ? -9.484 -28.062 -14.539 1 97.12 18 GLU B C 1
ATOM 1710 O O . GLU B 1 18 ? -10.578 -28.609 -14.672 1 97.12 18 GLU B O 1
ATOM 1715 N N . TYR B 1 19 ? -9.352 -26.812 -14.438 1 95.94 19 TYR B N 1
ATOM 1716 C CA . TYR B 1 19 ? -10.398 -25.859 -14.797 1 95.94 19 TYR B CA 1
ATOM 1717 C C . TYR B 1 19 ? -10.086 -25.172 -16.109 1 95.94 19 TYR B C 1
ATOM 1719 O O . TYR B 1 19 ? -8.984 -24.641 -16.297 1 95.94 19 TYR B O 1
ATOM 1727 N N . ILE B 1 20 ? -11.039 -25.172 -17.031 1 95.69 20 ILE B N 1
ATOM 1728 C CA . ILE B 1 20 ? -10.883 -24.547 -18.344 1 95.69 20 ILE B CA 1
ATOM 1729 C C . ILE B 1 20 ? -12.023 -23.547 -18.562 1 95.69 20 ILE B C 1
ATOM 1731 O O . ILE B 1 20 ? -13.195 -23.938 -18.516 1 95.69 20 ILE B O 1
ATOM 1735 N N . ASP B 1 21 ? -11.703 -22.312 -18.703 1 94.12 21 ASP B N 1
ATOM 1736 C CA . ASP B 1 21 ? -12.664 -21.297 -19.156 1 94.12 21 ASP B CA 1
ATOM 1737 C C . ASP B 1 21 ? -12.461 -20.969 -20.625 1 94.12 21 ASP B C 1
ATOM 1739 O O . ASP B 1 21 ? -11.609 -20.156 -20.969 1 94.12 21 ASP B O 1
ATOM 1743 N N . THR B 1 22 ? -13.242 -21.5 -21.453 1 93.19 22 THR B N 1
ATOM 1744 C CA . THR B 1 22 ? -13.094 -21.359 -22.906 1 93.19 22 THR B CA 1
ATOM 1745 C C . THR B 1 22 ? -13.531 -19.969 -23.359 1 93.19 22 THR B C 1
ATOM 1747 O O . THR B 1 22 ? -13.016 -19.438 -24.344 1 93.19 22 THR B O 1
ATOM 1750 N N . PHE B 1 23 ? -14.414 -19.422 -22.578 1 90.38 23 PHE B N 1
ATOM 1751 C CA . PHE B 1 23 ? -14.953 -18.125 -22.969 1 90.38 23 PHE B CA 1
ATOM 1752 C C . PHE B 1 23 ? -13.953 -17.016 -22.688 1 90.38 23 PHE B C 1
ATOM 1754 O O . PHE B 1 23 ? -13.75 -16.125 -23.531 1 90.38 23 PHE B O 1
ATOM 1761 N N . ASP B 1 24 ? -13.32 -17.109 -21.562 1 91.75 24 ASP B N 1
ATOM 1762 C CA . ASP B 1 24 ? -12.375 -16.062 -21.188 1 91.75 24 ASP B CA 1
ATOM 1763 C C . ASP B 1 24 ? -10.945 -16.469 -21.547 1 91.75 24 ASP B C 1
ATOM 1765 O O . ASP B 1 24 ? -10.023 -15.648 -21.484 1 91.75 24 ASP B O 1
ATOM 1769 N N . GLY B 1 25 ? -10.664 -17.688 -21.875 1 94.81 25 GLY B N 1
ATOM 1770 C CA . GLY B 1 25 ? -9.406 -18.109 -22.453 1 94.81 25 GLY B CA 1
ATOM 1771 C C . GLY B 1 25 ? -8.32 -18.344 -21.422 1 94.81 25 GLY B C 1
ATOM 1772 O O . GLY B 1 25 ? -7.207 -17.828 -21.547 1 94.81 25 GLY B O 1
ATOM 1773 N N . TYR B 1 26 ? -8.594 -19.156 -20.422 1 97 26 TYR B N 1
ATOM 1774 C CA . TYR B 1 26 ? -7.531 -19.531 -19.5 1 97 26 TYR B CA 1
ATOM 1775 C C . TYR B 1 26 ? -7.832 -20.875 -18.859 1 97 26 TYR B C 1
ATOM 1777 O O . TYR B 1 26 ? -8.969 -21.359 -18.906 1 97 26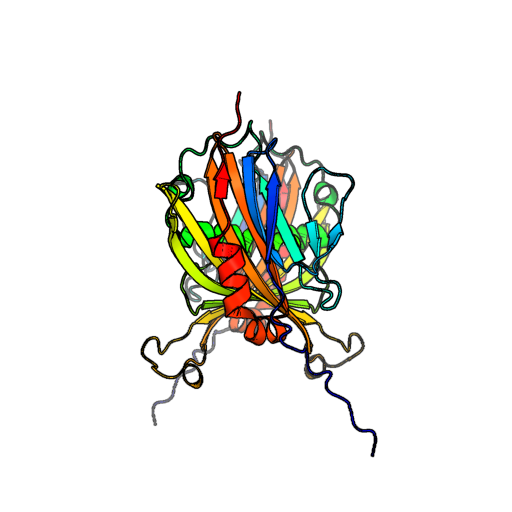 TYR B O 1
ATOM 1785 N N . SER B 1 27 ? -6.824 -21.469 -18.359 1 97.56 27 SER B N 1
ATOM 1786 C CA . SER B 1 27 ? -6.957 -22.75 -17.641 1 97.56 27 SER B CA 1
ATOM 1787 C C . SER B 1 27 ? -5.914 -22.875 -16.547 1 97.56 27 SER B C 1
ATOM 1789 O O . SER B 1 27 ? -4.891 -22.188 -16.562 1 97.56 27 SER B O 1
ATOM 1791 N N . PHE B 1 28 ? -6.215 -23.688 -15.57 1 97.88 28 PHE B N 1
ATOM 1792 C CA . PHE B 1 28 ? -5.297 -24 -14.484 1 97.88 28 PHE B CA 1
ATOM 1793 C C . PHE B 1 28 ? -5.738 -25.266 -13.758 1 97.88 28 PHE B C 1
ATOM 1795 O O . PHE B 1 28 ? -6.887 -25.688 -13.883 1 97.88 28 PHE B O 1
ATOM 1802 N N . LYS B 1 29 ? -4.789 -25.828 -13.078 1 97.62 29 LYS B N 1
ATOM 1803 C CA . LYS B 1 29 ? -5.121 -26.906 -12.164 1 97.62 29 LYS B CA 1
ATOM 1804 C C . LYS B 1 29 ? -5.426 -26.375 -10.766 1 97.62 29 LYS B C 1
ATOM 1806 O O . LYS B 1 29 ? -4.949 -25.312 -10.391 1 97.62 29 LYS B O 1
ATOM 1811 N N . TYR B 1 30 ? -6.301 -27.047 -10.031 1 97 30 TYR B N 1
ATOM 1812 C CA . TYR B 1 30 ? -6.594 -26.719 -8.641 1 97 30 TYR B CA 1
ATOM 1813 C C . TYR B 1 30 ? -6.805 -27.984 -7.82 1 97 30 TYR B C 1
ATOM 1815 O O . TYR B 1 30 ? -7.109 -29.047 -8.367 1 97 30 TYR B O 1
ATOM 1823 N N . PRO B 1 31 ? -6.582 -27.844 -6.543 1 95.62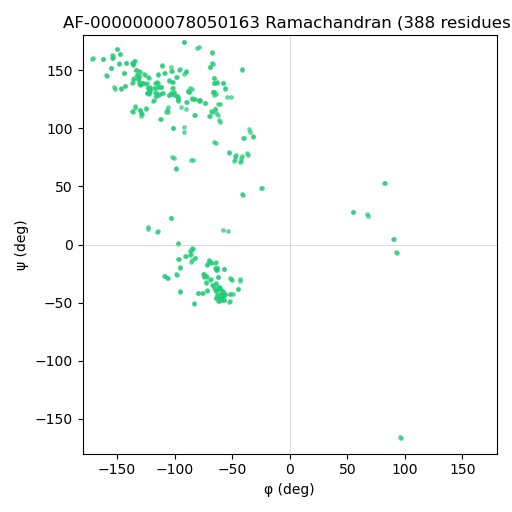 31 PRO B N 1
ATOM 1824 C CA . PRO B 1 31 ? -6.816 -29.031 -5.715 1 95.62 31 PRO B CA 1
ATOM 1825 C C . PRO B 1 31 ? -8.234 -29.578 -5.863 1 95.62 31 PRO B C 1
ATOM 1827 O O . PRO B 1 31 ? -9.203 -28.828 -5.789 1 95.62 31 PRO B O 1
ATOM 1830 N N . GLN B 1 32 ? -8.344 -30.906 -6.02 1 94.62 32 GLN B N 1
ATOM 1831 C CA . GLN B 1 32 ? -9.594 -31.562 -6.387 1 94.62 32 GLN B CA 1
ATOM 1832 C C . GLN B 1 32 ? -10.664 -31.344 -5.32 1 94.62 32 GLN B C 1
ATOM 1834 O O . GLN B 1 32 ? -11.852 -31.297 -5.629 1 94.62 32 GLN B O 1
ATOM 1839 N N . ASN B 1 33 ? -10.312 -31.172 -4.152 1 93.88 33 ASN B N 1
ATOM 1840 C CA . ASN B 1 33 ? -11.273 -31.047 -3.062 1 93.88 33 ASN B CA 1
ATOM 1841 C C . ASN B 1 33 ? -11.75 -29.609 -2.895 1 93.88 33 ASN B C 1
ATOM 1843 O O . ASN B 1 33 ? -12.625 -29.328 -2.072 1 93.88 33 ASN B O 1
ATOM 1847 N N . TRP B 1 34 ? -11.156 -28.609 -3.584 1 96 34 TRP B N 1
ATOM 1848 C CA . TRP B 1 34 ? -11.586 -27.234 -3.455 1 96 34 TRP B CA 1
ATOM 1849 C C . TRP B 1 34 ? -12.961 -27.031 -4.074 1 96 34 TRP B C 1
ATOM 1851 O O . TRP B 1 34 ? -13.336 -27.719 -5.02 1 96 34 TRP B O 1
ATOM 1861 N N . ILE B 1 35 ? -13.672 -26.047 -3.549 1 93.94 35 ILE B N 1
ATOM 1862 C CA . ILE B 1 35 ? -15.047 -25.797 -3.955 1 93.94 35 ILE B CA 1
ATOM 1863 C C . ILE B 1 35 ? -15.117 -24.5 -4.754 1 93.94 35 ILE B C 1
ATOM 1865 O O . ILE B 1 35 ? -14.547 -23.484 -4.352 1 93.94 35 ILE B O 1
ATOM 1869 N N . GLN B 1 36 ? -15.734 -24.578 -5.855 1 93.06 36 GLN B N 1
ATOM 1870 C CA . GLN B 1 36 ? -15.984 -23.391 -6.652 1 93.06 36 GLN B CA 1
ATOM 1871 C C . GLN B 1 36 ? -17.156 -22.594 -6.09 1 93.06 36 GLN B C 1
ATOM 1873 O O . GLN B 1 36 ? -18.234 -23.141 -5.844 1 93.06 36 GLN B O 1
ATOM 1878 N N . VAL B 1 37 ? -16.844 -21.281 -5.797 1 87.69 37 VAL B N 1
ATOM 1879 C CA . VAL B 1 37 ? -17.906 -20.406 -5.297 1 87.69 37 VAL B CA 1
ATOM 1880 C C . VAL B 1 37 ? -18.328 -19.438 -6.395 1 87.69 37 VAL B C 1
ATOM 1882 O O . VAL B 1 37 ? -17.469 -18.828 -7.051 1 87.69 37 VAL B O 1
ATOM 1885 N N . ARG B 1 38 ? -19.516 -19.422 -6.859 1 72.44 38 ARG B N 1
ATOM 1886 C CA . ARG B 1 38 ? -19.984 -18.531 -7.914 1 72.44 38 ARG B CA 1
ATOM 1887 C C . ARG B 1 38 ? -20.578 -17.25 -7.332 1 72.44 38 ARG B C 1
ATOM 1889 O O . ARG B 1 38 ? -21.375 -17.297 -6.395 1 72.44 38 ARG B O 1
ATOM 1896 N N . GLY B 1 39 ? -19.766 -16.188 -7.285 1 62.06 39 GLY B N 1
ATOM 1897 C CA . GLY B 1 39 ? -20.391 -14.922 -6.91 1 62.06 39 GLY B CA 1
ATOM 1898 C C . GLY B 1 39 ? -21.156 -14.273 -8.047 1 62.06 39 GLY B C 1
ATOM 1899 O O . GLY B 1 39 ? -21.234 -14.828 -9.148 1 62.06 39 GLY B O 1
ATOM 1900 N N . ALA B 1 40 ? -21.891 -13.25 -7.672 1 55.28 40 ALA B N 1
ATOM 1901 C CA . ALA B 1 40 ? -22.703 -12.57 -8.672 1 55.28 40 ALA B CA 1
ATOM 1902 C C . ALA B 1 40 ? -21.891 -12.234 -9.914 1 55.28 40 ALA B C 1
ATOM 1904 O O . ALA B 1 40 ? -22.422 -12.258 -11.031 1 55.28 40 ALA B O 1
ATOM 1905 N N . GLY B 1 41 ? -20.75 -11.797 -9.672 1 55.59 41 GLY B N 1
ATOM 1906 C CA . GLY B 1 41 ? -19.984 -11.484 -10.875 1 55.59 41 GLY B CA 1
ATOM 1907 C C . GLY B 1 41 ? -19.141 -12.648 -11.359 1 55.59 41 GLY B C 1
ATOM 1908 O O . GLY B 1 41 ? -19.047 -13.672 -10.68 1 55.59 41 GLY B O 1
ATOM 1909 N N . ALA B 1 42 ? -18.922 -12.836 -12.648 1 56.16 42 ALA B N 1
ATOM 1910 C CA . ALA B 1 42 ? -18.344 -13.898 -13.469 1 56.16 42 ALA B CA 1
ATOM 1911 C C . ALA B 1 42 ? -16.953 -14.266 -12.977 1 56.16 42 ALA B C 1
ATOM 1913 O O . ALA B 1 42 ? -16.266 -15.094 -13.586 1 56.16 42 ALA B O 1
ATOM 1914 N N . GLU B 1 43 ? -16.5 -13.828 -11.812 1 71.62 43 GLU B N 1
ATOM 1915 C CA . GLU B 1 43 ? -15.102 -14.18 -11.578 1 71.62 43 GLU B CA 1
ATOM 1916 C C . GLU B 1 43 ? -14.984 -15.469 -10.781 1 71.62 43 GLU B C 1
ATOM 1918 O O . GLU B 1 43 ? -15.75 -15.695 -9.844 1 71.62 43 GLU B O 1
ATOM 1923 N N . ILE B 1 44 ? -14.352 -16.531 -11.375 1 88.88 44 ILE B N 1
ATOM 1924 C CA . ILE B 1 44 ? -14.102 -17.844 -10.797 1 88.88 44 ILE B CA 1
ATOM 1925 C C . ILE B 1 44 ? -13.445 -17.688 -9.43 1 88.88 44 ILE B C 1
ATOM 1927 O O . ILE B 1 44 ? -12.594 -16.812 -9.234 1 88.88 44 ILE B O 1
ATOM 1931 N N . PHE B 1 45 ? -14.008 -18.312 -8.422 1 93.12 45 PHE B N 1
ATOM 1932 C CA . PHE B 1 45 ? -13.477 -18.312 -7.062 1 93.12 45 PHE B CA 1
ATOM 1933 C C . PHE B 1 45 ? -13.547 -19.719 -6.465 1 93.12 45 PHE B C 1
ATOM 1935 O O . PHE B 1 45 ? -14.625 -20.312 -6.395 1 93.12 45 PHE B O 1
ATOM 1942 N N . PHE B 1 46 ? -12.328 -20.312 -6.207 1 95.31 46 PHE B N 1
ATOM 1943 C CA . PHE B 1 46 ? -12.242 -21.594 -5.516 1 95.31 46 PHE B CA 1
ATOM 1944 C C . PHE B 1 46 ? -11.781 -21.406 -4.078 1 95.31 46 PHE B C 1
ATOM 1946 O O . PHE B 1 46 ? -10.906 -20.578 -3.805 1 95.31 46 PHE B O 1
ATOM 1953 N N . ARG B 1 47 ? -12.297 -22.125 -3.178 1 95.38 47 ARG B N 1
ATOM 1954 C CA . ARG B 1 47 ? -11.867 -22.031 -1.785 1 95.38 47 ARG B CA 1
ATOM 1955 C C . ARG B 1 47 ? -11.57 -23.406 -1.212 1 95.38 47 ARG B C 1
ATOM 1957 O O . ARG B 1 47 ? -12.195 -24.391 -1.605 1 95.38 47 ARG B O 1
ATOM 1964 N N . ASP B 1 48 ? -10.672 -23.469 -0.313 1 95.56 48 ASP B N 1
ATOM 1965 C CA . ASP B 1 48 ? -10.406 -24.672 0.475 1 95.56 48 ASP B CA 1
ATOM 1966 C C . ASP B 1 48 ? -11.508 -24.891 1.515 1 95.56 48 ASP B C 1
ATOM 1968 O O . ASP B 1 48 ? -11.812 -24 2.305 1 95.56 48 ASP B O 1
ATOM 1972 N N . PRO B 1 49 ? -12.156 -26.016 1.472 1 94.88 49 PRO B N 1
ATOM 1973 C CA . PRO B 1 49 ? -13.234 -26.219 2.443 1 94.88 49 PRO B CA 1
ATOM 1974 C C . PRO B 1 49 ? -12.719 -26.359 3.875 1 94.88 49 PRO B C 1
ATOM 1976 O O . PRO B 1 49 ? -13.484 -26.219 4.828 1 94.88 49 PRO B O 1
ATOM 1979 N N . PHE B 1 50 ? -11.391 -26.609 4.059 1 94 50 PHE B N 1
ATOM 1980 C CA . PHE B 1 50 ? -10.859 -26.906 5.379 1 94 50 PHE B CA 1
ATOM 1981 C C . PHE B 1 50 ? -10.031 -25.75 5.906 1 94 50 PHE B C 1
ATOM 1983 O O . PHE B 1 50 ? -9.852 -25.609 7.117 1 94 50 PHE B O 1
ATOM 1990 N N . VAL B 1 51 ? -9.508 -25.031 4.973 1 94.56 51 VAL B N 1
ATOM 1991 C CA . VAL B 1 51 ? -8.68 -23.891 5.367 1 94.56 51 VAL B CA 1
ATOM 1992 C C . VAL B 1 51 ? -9.375 -22.578 4.977 1 94.56 51 VAL B C 1
ATOM 1994 O O . VAL B 1 51 ? -9.398 -22.219 3.799 1 94.56 51 VAL B O 1
ATOM 1997 N N . LEU B 1 52 ? -9.891 -21.828 5.879 1 88.25 52 LEU B N 1
ATOM 1998 C CA . LEU B 1 52 ? -10.766 -20.688 5.668 1 88.25 52 LEU B CA 1
ATOM 1999 C C . LEU B 1 52 ? -10.07 -19.625 4.82 1 88.25 52 LEU B C 1
ATOM 2001 O O . LEU B 1 52 ? -10.688 -19.031 3.934 1 88.25 52 LEU B O 1
ATOM 2005 N N . ASP B 1 53 ? -8.812 -19.312 4.941 1 93.38 53 ASP B N 1
ATOM 2006 C CA . ASP B 1 53 ? -8.172 -18.203 4.238 1 93.38 53 ASP B CA 1
ATOM 2007 C C . ASP B 1 53 ? -7.344 -18.719 3.059 1 93.38 53 ASP B C 1
ATOM 2009 O O . ASP B 1 53 ? -6.473 -18 2.555 1 93.38 53 ASP B O 1
ATOM 2013 N N . ALA B 1 54 ? -7.676 -19.891 2.586 1 96.75 54 ALA B N 1
ATOM 2014 C CA . ALA B 1 54 ? -7.043 -20.422 1.378 1 96.75 54 ALA B CA 1
ATOM 2015 C C . ALA B 1 54 ? -7.996 -20.359 0.19 1 96.75 54 ALA B C 1
ATOM 2017 O O . ALA B 1 54 ? -9.07 -20.969 0.218 1 96.75 54 ALA B O 1
ATOM 2018 N N . ASN B 1 55 ? -7.691 -19.578 -0.784 1 95.38 55 ASN B N 1
ATOM 2019 C CA . ASN B 1 55 ? -8.562 -19.422 -1.942 1 95.38 55 ASN B CA 1
ATOM 2020 C C . ASN B 1 55 ? -7.773 -19.109 -3.207 1 95.38 55 ASN B C 1
ATOM 2022 O O . ASN B 1 55 ? -6.562 -18.875 -3.145 1 95.38 55 ASN B O 1
ATOM 2026 N N . LEU B 1 56 ? -8.469 -19.203 -4.324 1 96.5 56 LEU B N 1
ATOM 2027 C CA . LEU B 1 56 ? -7.898 -19 -5.652 1 96.5 56 LEU B CA 1
ATOM 2028 C C . LEU B 1 56 ? -8.891 -18.297 -6.57 1 96.5 56 LEU B C 1
ATOM 2030 O O . LEU B 1 56 ? -10.086 -18.609 -6.559 1 96.5 56 LEU B O 1
ATOM 2034 N N . SER B 1 57 ? -8.367 -17.297 -7.34 1 94.75 57 SER B N 1
ATOM 2035 C CA . SER B 1 57 ? -9.195 -16.594 -8.32 1 94.75 57 SER B CA 1
ATOM 2036 C C . SER B 1 57 ? -8.375 -16.172 -9.531 1 94.75 57 SER B C 1
ATOM 2038 O O . SER B 1 57 ? -7.145 -16.25 -9.508 1 94.75 57 SER B O 1
ATOM 2040 N N . VAL B 1 58 ? -9.102 -15.836 -10.602 1 95.44 58 VAL B N 1
ATOM 2041 C CA . VAL B 1 58 ? -8.461 -15.273 -11.789 1 95.44 58 VAL B CA 1
ATOM 2042 C C . VAL B 1 58 ? -9.07 -13.906 -12.102 1 95.44 58 VAL B C 1
ATOM 2044 O O . VAL B 1 58 ? -10.289 -13.734 -12.047 1 95.44 58 VAL B O 1
ATOM 2047 N N . GLU B 1 59 ? -8.227 -12.977 -12.305 1 92.88 59 GLU B N 1
ATOM 2048 C CA . GLU B 1 59 ? -8.648 -11.648 -12.734 1 92.88 59 GLU B CA 1
ATOM 2049 C C . GLU B 1 59 ? -8.133 -11.328 -14.141 1 92.88 59 GLU B C 1
ATOM 2051 O O . GLU B 1 59 ? -6.988 -11.648 -14.469 1 92.88 59 GLU B O 1
ATOM 2056 N N . ILE B 1 60 ? -8.984 -10.719 -14.898 1 93.31 60 ILE B N 1
ATOM 2057 C CA . ILE B 1 60 ? -8.641 -10.328 -16.266 1 93.31 60 ILE B CA 1
ATOM 2058 C C . ILE B 1 60 ? -8.828 -8.82 -16.422 1 93.31 60 ILE B C 1
ATOM 2060 O O . ILE B 1 60 ? -9.828 -8.258 -15.977 1 93.31 60 ILE B O 1
ATOM 2064 N N . SER B 1 61 ? -7.852 -8.195 -17.016 1 92.75 61 SER B N 1
ATOM 2065 C CA . SER B 1 61 ? -7.949 -6.758 -17.25 1 92.75 61 SER B CA 1
ATOM 2066 C C . SER B 1 61 ? -9.047 -6.43 -18.25 1 92.75 61 SER B C 1
ATOM 2068 O O . SER B 1 61 ? -9.422 -7.277 -19.062 1 92.75 61 SER B O 1
ATOM 2070 N N . SER B 1 62 ? -9.516 -5.227 -18.125 1 88.19 62 SER B N 1
ATOM 2071 C CA . SER B 1 62 ? -10.547 -4.785 -19.047 1 88.19 62 SER B CA 1
ATOM 2072 C C . SER B 1 62 ? -10.016 -4.699 -20.469 1 88.19 62 SER B C 1
ATOM 2074 O O . SER B 1 62 ? -8.852 -4.344 -20.688 1 88.19 62 SER B O 1
ATOM 2076 N N . PRO B 1 63 ? -10.906 -5.059 -21.422 1 78.94 63 PRO B N 1
ATOM 2077 C CA . PRO B 1 63 ? -10.492 -4.938 -22.828 1 78.94 63 PRO B CA 1
ATOM 2078 C C . PRO B 1 63 ? -10.148 -3.504 -23.219 1 78.94 63 PRO B C 1
ATOM 2080 O O . PRO B 1 63 ? -9.258 -3.281 -24.047 1 78.94 63 PRO B O 1
ATOM 2083 N N . SER B 1 64 ? -10.867 -2.541 -22.703 1 71.44 64 SER B N 1
ATOM 2084 C CA . SER B 1 64 ? -10.727 -1.142 -23.078 1 71.44 64 SER B CA 1
ATOM 2085 C C . SER B 1 64 ? -9.469 -0.53 -22.469 1 71.44 64 SER B C 1
ATOM 2087 O O . SER B 1 64 ? -8.922 0.443 -23 1 71.44 64 SER B O 1
ATOM 2089 N N . SER B 1 65 ? -9.055 -1.017 -21.484 1 61.78 65 SER B N 1
ATOM 2090 C CA . SER B 1 65 ? -8.016 -0.334 -20.719 1 61.78 65 SER B CA 1
ATOM 2091 C C . SER B 1 65 ? -6.633 -0.887 -21.047 1 61.78 65 SER B C 1
ATOM 2093 O O . SER B 1 65 ? -5.625 -0.223 -20.797 1 61.78 65 SER B O 1
ATOM 2095 N N . SER B 1 66 ? -6.672 -2.256 -21.516 1 66.81 66 SER B N 1
ATOM 2096 C CA . SER B 1 66 ? -5.32 -2.809 -21.484 1 66.81 66 SER B CA 1
ATOM 2097 C C . SER B 1 66 ? -4.965 -3.455 -22.812 1 66.81 66 SER B C 1
ATOM 2099 O O . SER B 1 66 ? -5.777 -4.176 -23.406 1 66.81 66 SER B O 1
ATOM 2101 N N . ARG B 1 67 ? -4.074 -2.816 -23.469 1 82.62 67 ARG B N 1
ATOM 2102 C CA . ARG B 1 67 ? -3.561 -3.518 -24.641 1 82.62 67 ARG B CA 1
ATOM 2103 C C . ARG B 1 67 ? -2.213 -4.168 -24.344 1 82.62 67 ARG B C 1
ATOM 2105 O O . ARG B 1 67 ? -1.196 -3.801 -24.938 1 82.62 67 ARG B O 1
ATOM 2112 N N . TYR B 1 68 ? -2.35 -5.227 -23.594 1 94.56 68 TYR B N 1
ATOM 2113 C CA . TYR B 1 68 ? -1.138 -5.973 -23.281 1 94.56 68 TYR B CA 1
ATOM 2114 C C . TYR B 1 68 ? -0.792 -6.961 -24.375 1 94.56 68 TYR B C 1
ATOM 2116 O O . TYR B 1 68 ? -1.654 -7.711 -24.844 1 94.56 68 TYR B O 1
ATOM 2124 N N . GLN B 1 69 ? 0.506 -7.02 -24.812 1 94.19 69 GLN B N 1
ATOM 2125 C CA . GLN B 1 69 ? 0.977 -7.992 -25.781 1 94.19 69 GLN B CA 1
ATOM 2126 C C . GLN B 1 69 ? 1.808 -9.086 -25.125 1 94.19 69 GLN B C 1
ATOM 2128 O O . GLN B 1 69 ? 1.869 -10.211 -25.609 1 94.19 69 GLN B O 1
ATOM 2133 N N . SER B 1 70 ? 2.432 -8.797 -24.094 1 95.81 70 SER B N 1
ATOM 2134 C CA . SER B 1 70 ? 3.234 -9.719 -23.297 1 95.81 70 SER B CA 1
ATOM 2135 C C . SER B 1 70 ? 3.328 -9.266 -21.844 1 95.81 70 SER B C 1
ATOM 2137 O O . SER B 1 70 ? 3.02 -8.117 -21.531 1 95.81 70 SER B O 1
ATOM 2139 N N . VAL B 1 71 ? 3.719 -10.148 -20.969 1 97.56 71 VAL B N 1
ATOM 2140 C CA . VAL B 1 71 ? 3.887 -9.781 -19.562 1 97.56 71 VAL B CA 1
ATOM 2141 C C . VAL B 1 71 ? 5 -8.742 -19.438 1 97.56 71 VAL B C 1
ATOM 2143 O O . VAL B 1 71 ? 5.066 -8.016 -18.438 1 97.56 71 VAL B O 1
ATOM 2146 N N . GLU B 1 72 ? 5.836 -8.695 -20.391 1 97.25 72 GLU B N 1
ATOM 2147 C CA . GLU B 1 72 ? 6.918 -7.711 -20.391 1 97.25 72 GLU B CA 1
ATOM 2148 C C . GLU B 1 72 ? 6.371 -6.289 -20.438 1 97.25 72 GLU B C 1
ATOM 2150 O O . GLU B 1 72 ? 7.086 -5.332 -20.125 1 97.25 72 GLU B O 1
ATOM 2155 N N . ASP B 1 73 ? 5.133 -6.168 -20.875 1 96 73 ASP B N 1
ATOM 2156 C CA . ASP B 1 73 ? 4.492 -4.859 -20.859 1 96 73 ASP B CA 1
ATOM 2157 C C . ASP B 1 73 ? 4.312 -4.348 -19.438 1 96 73 ASP B C 1
ATOM 2159 O O . ASP B 1 73 ? 4.082 -3.158 -19.219 1 96 73 ASP B O 1
ATOM 2163 N N . LEU B 1 74 ? 4.434 -5.211 -18.453 1 95.38 74 LEU B N 1
ATOM 2164 C CA . LEU B 1 74 ? 4.391 -4.828 -17.047 1 95.38 74 LEU B CA 1
ATOM 2165 C C . LEU B 1 74 ? 5.75 -4.309 -16.594 1 95.38 74 LEU B C 1
ATOM 2167 O O . LEU B 1 74 ? 5.855 -3.693 -15.523 1 95.38 74 LEU B O 1
ATOM 2171 N N . GLY B 1 75 ? 6.734 -4.512 -17.406 1 96.56 75 GLY B N 1
ATOM 2172 C CA . GLY B 1 75 ? 8.117 -4.367 -16.953 1 96.56 75 GLY B CA 1
ATOM 2173 C C . GLY B 1 75 ? 8.75 -5.684 -16.547 1 96.56 75 GLY B C 1
ATOM 2174 O O . GLY B 1 75 ? 8.266 -6.754 -16.906 1 96.56 75 GLY B O 1
ATOM 2175 N N . PRO B 1 76 ? 9.891 -5.613 -15.875 1 96.81 76 PRO B N 1
ATOM 2176 C CA . PRO B 1 76 ? 10.492 -6.844 -15.359 1 96.81 76 PRO B CA 1
ATOM 2177 C C . PRO B 1 76 ? 9.656 -7.484 -14.25 1 96.81 76 PRO B C 1
ATOM 2179 O O . PRO B 1 76 ? 8.711 -6.871 -13.75 1 96.81 76 PRO B O 1
ATOM 2182 N N . PRO B 1 77 ? 9.93 -8.695 -13.922 1 97 77 PRO B N 1
ATOM 2183 C CA . PRO B 1 77 ? 9.141 -9.398 -12.898 1 97 77 PRO B CA 1
ATOM 2184 C C . PRO B 1 77 ? 9.023 -8.602 -11.602 1 97 77 PRO B C 1
ATOM 2186 O O . PRO B 1 77 ? 8 -8.703 -10.906 1 97 77 PRO B O 1
ATOM 2189 N N . GLU B 1 78 ? 9.992 -7.785 -11.297 1 95.5 78 GLU B N 1
ATOM 2190 C CA . GLU B 1 78 ? 9.961 -6.973 -10.086 1 95.5 78 GLU B CA 1
ATOM 2191 C C . GLU B 1 78 ? 8.828 -5.949 -10.133 1 95.5 78 GLU B C 1
ATOM 2193 O O . GLU B 1 78 ? 8.211 -5.66 -9.117 1 95.5 78 GLU B O 1
ATOM 2198 N N . GLU B 1 79 ? 8.617 -5.398 -11.305 1 94.69 79 GLU B N 1
ATOM 2199 C CA . GLU B 1 79 ? 7.512 -4.457 -11.469 1 94.69 79 GLU B CA 1
ATOM 2200 C C . GLU B 1 79 ? 6.164 -5.156 -11.32 1 94.69 79 GLU B C 1
ATOM 2202 O O . GLU B 1 79 ? 5.207 -4.57 -10.805 1 94.69 79 GLU B O 1
ATOM 2207 N N . ALA B 1 80 ? 6.105 -6.379 -11.773 1 96.12 80 ALA B N 1
ATOM 2208 C CA . ALA B 1 80 ? 4.914 -7.184 -11.523 1 96.12 80 ALA B CA 1
ATOM 2209 C C . ALA B 1 80 ? 4.723 -7.434 -10.031 1 96.12 80 ALA B C 1
ATOM 2211 O O . ALA B 1 80 ? 3.592 -7.465 -9.539 1 96.12 80 ALA B O 1
ATOM 2212 N N . GLY B 1 81 ? 5.84 -7.645 -9.352 1 96.12 81 GLY B N 1
ATOM 2213 C CA . GLY B 1 81 ? 5.793 -7.777 -7.906 1 96.12 81 GLY B CA 1
ATOM 2214 C C . GLY B 1 81 ? 5.207 -6.562 -7.211 1 96.12 81 GLY B C 1
ATOM 2215 O O . GLY B 1 81 ? 4.391 -6.695 -6.301 1 96.12 81 GLY B O 1
ATOM 2216 N N . LYS B 1 82 ? 5.637 -5.426 -7.668 1 93.5 82 LYS B N 1
ATOM 2217 C CA . LYS B 1 82 ? 5.098 -4.176 -7.141 1 93.5 82 LYS B CA 1
ATOM 2218 C C . LYS B 1 82 ? 3.588 -4.094 -7.363 1 93.5 82 LYS B C 1
ATOM 2220 O O . LYS B 1 82 ? 2.842 -3.725 -6.453 1 93.5 82 LYS B O 1
ATOM 2225 N N . ARG B 1 83 ? 3.205 -4.391 -8.531 1 93.19 83 ARG B N 1
ATOM 2226 C CA . ARG B 1 83 ? 1.785 -4.387 -8.867 1 93.19 83 ARG B CA 1
ATOM 2227 C C . ARG B 1 83 ? 1.007 -5.332 -7.953 1 93.19 83 ARG B C 1
ATOM 2229 O O . ARG B 1 83 ? -0.034 -4.957 -7.406 1 93.19 83 ARG B O 1
ATOM 2236 N N . ALA B 1 84 ? 1.523 -6.559 -7.793 1 94.94 84 ALA B N 1
ATOM 2237 C CA . ALA B 1 84 ? 0.868 -7.551 -6.945 1 94.94 84 ALA B CA 1
ATOM 2238 C C . ALA B 1 84 ? 0.776 -7.062 -5.504 1 94.94 84 ALA B C 1
ATOM 2240 O O . ALA B 1 84 ? -0.267 -7.199 -4.859 1 94.94 84 ALA B O 1
ATOM 2241 N N . LEU B 1 85 ? 1.846 -6.5 -5.051 1 94.5 85 LEU B N 1
ATOM 2242 C CA . LEU B 1 85 ? 1.871 -5.988 -3.686 1 94.5 85 LEU B CA 1
ATOM 2243 C C . LEU B 1 85 ? 0.868 -4.852 -3.51 1 94.5 85 LEU B C 1
ATOM 2245 O O . LEU B 1 85 ? 0.117 -4.828 -2.531 1 94.5 85 LEU B O 1
ATOM 2249 N N . GLN B 1 86 ? 0.87 -3.943 -4.438 1 91.38 86 GLN B N 1
ATOM 2250 C CA . GLN B 1 86 ? -0.065 -2.826 -4.371 1 91.38 86 GLN B CA 1
ATOM 2251 C C . GLN B 1 86 ? -1.51 -3.316 -4.336 1 91.38 86 GLN B C 1
ATOM 2253 O O . GLN B 1 86 ? -2.33 -2.793 -3.578 1 91.38 86 GLN B O 1
ATOM 2258 N N . GLN B 1 87 ? -1.774 -4.227 -5.113 1 91.12 87 GLN B N 1
ATOM 2259 C CA . GLN B 1 87 ? -3.117 -4.801 -5.145 1 91.12 87 GLN B CA 1
ATOM 2260 C C . GLN B 1 87 ? -3.484 -5.41 -3.793 1 91.12 87 GLN B C 1
ATOM 2262 O O . GLN B 1 87 ? -4.578 -5.172 -3.275 1 91.12 87 GLN B O 1
ATOM 2267 N N . CYS B 1 88 ? -2.582 -6.16 -3.211 1 91.81 88 CYS B N 1
ATOM 2268 C CA . CYS B 1 88 ? -2.824 -6.789 -1.917 1 91.81 88 CYS B CA 1
ATOM 2269 C C . CYS B 1 88 ? -3.053 -5.742 -0.834 1 91.81 88 CYS B C 1
ATOM 2271 O O . CYS B 1 88 ? -3.975 -5.867 -0.028 1 91.81 88 CYS B O 1
ATOM 2273 N N . LEU B 1 89 ? -2.195 -4.75 -0.905 1 89.5 89 LEU B N 1
ATOM 2274 C CA . LEU B 1 89 ? -2.275 -3.699 0.102 1 89.5 89 LEU B CA 1
ATOM 2275 C C . LEU B 1 89 ? -3.6 -2.947 -0.002 1 89.5 89 LEU B C 1
ATOM 2277 O O . LEU B 1 89 ? -4.195 -2.586 1.017 1 89.5 89 LEU B O 1
ATOM 2281 N N . ARG B 1 90 ? -4.039 -2.699 -1.143 1 88.31 90 ARG B N 1
ATOM 2282 C CA . ARG B 1 90 ? -5.316 -2.029 -1.343 1 88.31 90 ARG B CA 1
ATOM 2283 C C . ARG B 1 90 ? -6.469 -2.875 -0.803 1 88.31 90 ARG B C 1
ATOM 2285 O O . ARG B 1 90 ? -7.336 -2.367 -0.091 1 88.31 90 ARG B O 1
ATOM 2292 N N . GLU B 1 91 ? -6.438 -4.082 -1.064 1 87.38 91 GLU B N 1
ATOM 2293 C CA . GLU B 1 91 ? -7.523 -4.988 -0.703 1 87.38 91 GLU B CA 1
ATOM 2294 C C . GLU B 1 91 ? -7.559 -5.234 0.802 1 87.38 91 GLU B C 1
ATOM 2296 O O . GLU B 1 91 ? -8.625 -5.449 1.377 1 87.38 91 GLU B O 1
ATOM 2301 N N . LEU B 1 92 ? -6.43 -5.129 1.451 1 87.94 92 LEU B N 1
ATOM 2302 C CA . LEU B 1 92 ? -6.352 -5.527 2.854 1 87.94 92 LEU B CA 1
ATOM 2303 C C . LEU B 1 92 ? -6.066 -4.324 3.744 1 87.94 92 LEU B C 1
ATOM 2305 O O . LEU B 1 92 ? -5.688 -4.484 4.906 1 87.94 92 LEU B O 1
ATOM 2309 N N . MET B 1 93 ? -6.188 -3.238 3.113 1 86.25 93 MET B N 1
ATOM 2310 C CA . MET B 1 93 ? -5.953 -2 3.85 1 86.25 93 MET B CA 1
ATOM 2311 C C . MET B 1 93 ? -6.98 -1.832 4.969 1 86.25 93 MET B C 1
ATOM 2313 O O . MET B 1 93 ? -8.148 -2.172 4.797 1 86.25 93 MET B O 1
ATOM 2317 N N . SER B 1 94 ? -6.477 -1.353 6.145 1 85.81 94 SER B N 1
ATOM 2318 C CA . SER B 1 94 ? -7.332 -1.087 7.301 1 85.81 94 SER B CA 1
ATOM 2319 C C . SER B 1 94 ? -7.207 0.364 7.754 1 85.81 94 SER B C 1
ATOM 2321 O O . SER B 1 94 ? -6.105 0.916 7.797 1 85.81 94 SER B O 1
ATOM 2323 N N . THR B 1 95 ? -8.328 0.958 8.008 1 84.25 95 THR B N 1
ATOM 2324 C CA . THR B 1 95 ? -8.32 2.311 8.555 1 84.25 95 THR B CA 1
ATOM 2325 C C . THR B 1 95 ? -8.477 2.281 10.07 1 84.25 95 THR B C 1
ATOM 2327 O O . THR B 1 95 ? -8.633 3.326 10.703 1 84.25 95 THR B O 1
ATOM 2330 N N . ARG B 1 96 ? -8.555 1.085 10.617 1 86.62 96 ARG B N 1
ATOM 2331 C CA . ARG B 1 96 ? -8.664 0.953 12.062 1 86.62 96 ARG B CA 1
ATOM 2332 C C . ARG B 1 96 ? -7.395 1.44 12.758 1 86.62 96 ARG B C 1
ATOM 2334 O O . ARG B 1 96 ? -6.285 1.047 12.383 1 86.62 96 ARG B O 1
ATOM 2341 N N . LEU B 1 97 ? -7.621 2.283 13.773 1 84.5 97 LEU B N 1
ATOM 2342 C CA . LEU B 1 97 ? -6.484 2.732 14.57 1 84.5 97 LEU B CA 1
ATOM 2343 C C . LEU B 1 97 ? -5.863 1.571 15.336 1 84.5 97 LEU B C 1
ATOM 2345 O O . LEU B 1 97 ? -6.582 0.712 15.859 1 84.5 97 LEU B O 1
ATOM 2349 N N . GLY B 1 98 ? -4.598 1.472 15.43 1 82.94 98 GLY B N 1
ATOM 2350 C CA . GLY B 1 98 ? -3.916 0.432 16.188 1 82.94 98 GLY B CA 1
ATOM 2351 C C . GLY B 1 98 ? -3.57 -0.783 15.344 1 82.94 98 GLY B C 1
ATOM 2352 O O . GLY B 1 98 ? -2.975 -1.74 15.844 1 82.94 98 GLY B O 1
ATOM 2353 N N . VAL B 1 99 ? -4.043 -0.776 14.141 1 90 99 VAL B N 1
ATOM 2354 C CA . VAL B 1 99 ? -3.701 -1.876 13.25 1 90 99 VAL B CA 1
ATOM 2355 C C . VAL B 1 99 ? -2.393 -1.566 12.523 1 90 99 VAL B C 1
ATOM 2357 O O . VAL B 1 99 ? -2.205 -0.459 12.016 1 90 99 VAL B O 1
ATOM 2360 N N . ARG B 1 100 ? -1.474 -2.465 12.5 1 92.81 100 ARG B N 1
ATOM 2361 C CA . ARG B 1 100 ? -0.2 -2.4 11.789 1 92.81 100 ARG B CA 1
ATOM 2362 C C . ARG B 1 100 ? -0.117 -3.479 10.711 1 92.81 100 ARG B C 1
ATOM 2364 O O . ARG B 1 100 ? -0.383 -4.652 10.984 1 92.81 100 ARG B O 1
ATOM 2371 N N . ARG B 1 101 ? 0.263 -3.068 9.531 1 93.69 101 ARG B N 1
ATOM 2372 C CA . ARG B 1 101 ? 0.437 -4.016 8.438 1 93.69 101 ARG B CA 1
ATOM 2373 C C . ARG B 1 101 ? 1.9 -4.102 8.016 1 93.69 101 ARG B C 1
ATOM 2375 O O . ARG B 1 101 ? 2.596 -3.088 7.953 1 93.69 101 ARG B O 1
ATOM 2382 N N . GLU B 1 102 ? 2.332 -5.34 7.824 1 93.56 102 GLU B N 1
ATOM 2383 C CA . GLU B 1 102 ? 3.674 -5.617 7.32 1 93.56 102 GLU B CA 1
ATOM 2384 C C . GLU B 1 102 ? 3.623 -6.332 5.973 1 93.56 102 GLU B C 1
ATOM 2386 O O . GLU B 1 102 ? 2.799 -7.227 5.773 1 93.56 102 GLU B O 1
ATOM 2391 N N . SER B 1 103 ? 4.457 -5.852 5.07 1 93.88 103 SER B N 1
ATOM 2392 C CA . SER B 1 103 ? 4.488 -6.488 3.756 1 93.88 103 SER B CA 1
ATOM 2393 C C . SER B 1 103 ? 5.922 -6.738 3.299 1 93.88 103 SER B C 1
ATOM 2395 O O . SER B 1 103 ? 6.832 -5.992 3.658 1 93.88 103 SER B O 1
ATOM 2397 N N . ARG B 1 104 ? 6.102 -7.832 2.473 1 92.62 104 ARG B N 1
ATOM 2398 C CA . ARG B 1 104 ? 7.391 -8.172 1.882 1 92.62 104 ARG B CA 1
ATOM 2399 C C . ARG B 1 104 ? 7.211 -8.922 0.569 1 92.62 104 ARG B C 1
ATOM 2401 O O . ARG B 1 104 ? 6.395 -9.844 0.482 1 92.62 104 ARG B O 1
ATOM 2408 N N . ILE B 1 105 ? 7.992 -8.516 -0.402 1 93.88 105 ILE B N 1
ATOM 2409 C CA . ILE B 1 105 ? 8.086 -9.336 -1.607 1 93.88 105 ILE B CA 1
ATOM 2410 C C . ILE B 1 105 ? 9.086 -10.461 -1.39 1 93.88 105 ILE B C 1
ATOM 2412 O O . ILE B 1 105 ? 10.242 -10.219 -1.041 1 93.88 105 ILE B O 1
ATOM 2416 N N . LEU B 1 106 ? 8.609 -11.617 -1.612 1 94.69 106 LEU B N 1
ATOM 2417 C CA . LEU B 1 106 ? 9.453 -12.773 -1.322 1 94.69 106 LEU B CA 1
ATOM 2418 C C . LEU B 1 106 ? 10.188 -13.242 -2.576 1 94.69 106 LEU B C 1
ATOM 2420 O O . LEU B 1 106 ? 11.344 -13.664 -2.504 1 94.69 106 LEU B O 1
ATOM 2424 N N . SER B 1 107 ? 9.484 -13.234 -3.674 1 95.5 107 SER B N 1
ATOM 2425 C CA . SER B 1 107 ? 10.117 -13.672 -4.918 1 95.5 107 SER B CA 1
ATOM 2426 C C . SER B 1 107 ? 9.375 -13.117 -6.133 1 95.5 107 SER B C 1
ATOM 2428 O O . SER B 1 107 ? 8.172 -12.875 -6.07 1 95.5 107 SER B O 1
ATOM 2430 N N . THR B 1 108 ? 10.086 -12.812 -7.16 1 97.12 108 THR B N 1
ATOM 2431 C CA . THR B 1 108 ? 9.602 -12.453 -8.492 1 97.12 108 THR B CA 1
ATOM 2432 C C . THR B 1 108 ? 10.391 -13.188 -9.57 1 97.12 108 THR B C 1
ATOM 2434 O O . THR B 1 108 ? 11.609 -13.023 -9.68 1 97.12 108 THR B O 1
ATOM 2437 N N . THR B 1 109 ? 9.664 -14.008 -10.32 1 97.44 109 THR B N 1
ATOM 2438 C CA . THR B 1 109 ? 10.367 -14.789 -11.328 1 97.44 109 THR B CA 1
ATOM 2439 C C . THR B 1 109 ? 9.625 -14.758 -12.656 1 97.44 109 THR B C 1
ATOM 2441 O O . THR B 1 109 ? 8.453 -14.375 -12.711 1 97.44 109 THR B O 1
ATOM 2444 N N . SER B 1 110 ? 10.391 -15.023 -13.672 1 97.81 110 SER B N 1
ATOM 2445 C CA . SER B 1 110 ? 9.812 -15.25 -14.992 1 97.81 110 SER B CA 1
ATOM 2446 C C . SER B 1 110 ? 10.031 -16.688 -15.461 1 97.81 110 SER B C 1
ATOM 2448 O O . SER B 1 110 ? 11.031 -17.312 -15.094 1 97.81 110 SER B O 1
ATOM 2450 N N . ARG B 1 111 ? 9.016 -17.141 -16.203 1 97.06 111 ARG B N 1
ATOM 2451 C CA . ARG B 1 111 ? 9.109 -18.516 -16.703 1 97.06 111 ARG B CA 1
ATOM 2452 C C . ARG B 1 111 ? 8.445 -18.641 -18.062 1 97.06 111 ARG B C 1
ATOM 2454 O O . ARG B 1 111 ? 7.328 -18.172 -18.266 1 97.06 111 ARG B O 1
ATOM 2461 N N . MET B 1 112 ? 9.188 -19.297 -18.859 1 97.12 112 MET B N 1
ATOM 2462 C CA . MET B 1 112 ? 8.586 -19.719 -20.125 1 97.12 112 MET B CA 1
ATOM 2463 C C . MET B 1 112 ? 7.832 -21.031 -19.969 1 97.12 112 MET B C 1
ATOM 2465 O O . MET B 1 112 ? 8.406 -22.031 -19.531 1 97.12 112 MET B O 1
ATOM 2469 N N . ALA B 1 113 ? 6.586 -21 -20.344 1 96.81 113 ALA B N 1
ATOM 2470 C CA . ALA B 1 113 ? 5.805 -22.234 -20.203 1 96.81 113 ALA B CA 1
ATOM 2471 C C . ALA B 1 113 ? 5.863 -23.062 -21.484 1 96.81 113 ALA B C 1
ATOM 2473 O O . ALA B 1 113 ? 6.508 -22.656 -22.469 1 96.81 113 ALA B O 1
ATOM 2474 N N . ASP B 1 114 ? 5.266 -24.25 -21.359 1 95.56 114 ASP B N 1
ATOM 2475 C CA . ASP B 1 114 ? 5.316 -25.172 -22.484 1 95.56 114 ASP B CA 1
ATOM 2476 C C . ASP B 1 114 ? 4.449 -24.688 -23.641 1 95.56 114 ASP B C 1
ATOM 2478 O O . ASP B 1 114 ? 4.578 -25.172 -24.766 1 95.56 114 ASP B O 1
ATOM 2482 N N . ASP B 1 115 ? 3.631 -23.75 -23.406 1 94.69 115 ASP B N 1
ATOM 2483 C CA . ASP B 1 115 ? 2.805 -23.172 -24.469 1 94.69 115 ASP B CA 1
ATOM 2484 C C . ASP B 1 115 ? 3.561 -22.094 -25.234 1 94.69 115 ASP B C 1
ATOM 2486 O O . ASP B 1 115 ? 3.004 -21.453 -26.125 1 94.69 115 ASP B O 1
ATOM 2490 N N . GLY B 1 116 ? 4.746 -21.781 -24.812 1 95.25 116 GLY B N 1
ATOM 2491 C CA . GLY B 1 116 ? 5.586 -20.797 -25.5 1 95.25 116 GLY B CA 1
ATOM 2492 C C . GLY B 1 116 ? 5.387 -19.391 -25 1 95.25 116 GLY B C 1
ATOM 2493 O O . GLY B 1 116 ? 5.953 -18.438 -25.562 1 95.25 116 GLY B O 1
ATOM 2494 N N . ARG B 1 117 ? 4.629 -19.219 -24.016 1 96.75 117 ARG B N 1
ATOM 2495 C CA . ARG B 1 117 ? 4.363 -17.891 -23.484 1 96.75 117 ARG B CA 1
ATOM 2496 C C . ARG B 1 117 ? 5.152 -17.656 -22.203 1 96.75 117 ARG B C 1
ATOM 2498 O O . ARG B 1 117 ? 5.461 -18.594 -21.469 1 96.75 117 ARG B O 1
ATOM 2505 N N . LEU B 1 118 ? 5.457 -16.406 -22.062 1 98.31 118 LEU B N 1
ATOM 2506 C CA . LEU B 1 118 ? 6.168 -15.977 -20.859 1 98.31 118 LEU B CA 1
ATOM 2507 C C . LEU B 1 118 ? 5.191 -15.625 -19.75 1 98.31 118 LEU B C 1
ATOM 2509 O O . LEU B 1 118 ? 4.211 -14.914 -19.969 1 98.31 118 LEU B O 1
ATOM 2513 N N . TYR B 1 119 ? 5.449 -16.141 -18.609 1 98.81 119 TYR B N 1
ATOM 2514 C CA . TYR B 1 119 ? 4.656 -15.852 -17.406 1 98.81 119 TYR B CA 1
ATOM 2515 C C . TYR B 1 119 ? 5.527 -15.281 -16.297 1 98.81 119 TYR B C 1
ATOM 2517 O O . TYR B 1 119 ? 6.715 -15.602 -16.203 1 98.81 119 TYR B O 1
ATOM 2525 N N . TYR B 1 120 ? 4.984 -14.359 -15.547 1 98.81 120 TYR B N 1
ATOM 2526 C CA . TYR B 1 120 ? 5.633 -13.891 -14.328 1 98.81 120 TYR B CA 1
ATOM 2527 C C . TYR B 1 120 ? 4.996 -14.516 -13.094 1 98.81 120 TYR B C 1
ATOM 2529 O O . TYR B 1 120 ? 3.771 -14.664 -13.031 1 98.81 120 TYR B O 1
ATOM 2537 N N . GLN B 1 121 ? 5.82 -14.883 -12.141 1 98.56 121 GLN B N 1
ATOM 2538 C CA . GLN B 1 121 ? 5.344 -15.398 -10.859 1 98.56 121 GLN B CA 1
ATOM 2539 C C . GLN B 1 121 ? 5.848 -14.547 -9.703 1 98.56 121 GLN B C 1
ATOM 2541 O O . GLN B 1 121 ? 7.027 -14.188 -9.656 1 98.56 121 GLN B O 1
ATOM 2546 N N . VAL B 1 122 ? 4.945 -14.219 -8.844 1 97.94 122 VAL B N 1
ATOM 2547 C CA . VAL B 1 122 ? 5.25 -13.336 -7.727 1 97.94 122 VAL B CA 1
ATOM 2548 C C . VAL B 1 122 ? 4.746 -13.953 -6.422 1 97.94 122 VAL B C 1
ATOM 2550 O O . VAL B 1 122 ? 3.646 -14.508 -6.375 1 97.94 122 VAL B O 1
ATOM 2553 N N . GLU B 1 123 ? 5.543 -13.875 -5.371 1 97.56 123 GLU B N 1
ATOM 2554 C CA . GLU B 1 123 ? 5.137 -14.258 -4.023 1 97.56 123 GLU B CA 1
ATOM 2555 C C . GLU B 1 123 ? 5.324 -13.109 -3.041 1 97.56 123 GLU B C 1
ATOM 2557 O O . GLU B 1 123 ? 6.387 -12.484 -3.006 1 97.56 123 GLU B O 1
ATOM 2562 N N . VAL B 1 124 ? 4.312 -12.82 -2.277 1 96.5 124 VAL B N 1
ATOM 2563 C CA . VAL B 1 124 ? 4.297 -11.742 -1.3 1 96.5 124 VAL B CA 1
ATOM 2564 C C . VAL B 1 124 ? 3.791 -12.258 0.043 1 96.5 124 VAL B C 1
ATOM 2566 O O . VAL B 1 124 ? 2.912 -13.125 0.088 1 96.5 124 VAL B O 1
ATOM 2569 N N . ASN B 1 125 ? 4.316 -11.766 1.096 1 96 125 ASN B N 1
ATOM 2570 C CA . ASN B 1 125 ? 3.797 -12.016 2.438 1 96 125 ASN B CA 1
ATOM 2571 C C . ASN B 1 125 ? 3.197 -10.75 3.047 1 96 125 ASN B C 1
ATOM 2573 O O . ASN B 1 125 ? 3.77 -9.664 2.922 1 96 125 ASN B O 1
ATOM 2577 N N . LEU B 1 126 ? 2.064 -10.859 3.652 1 95.75 126 LEU B N 1
ATOM 2578 C CA . LEU B 1 126 ? 1.427 -9.773 4.391 1 95.75 126 LEU B CA 1
ATOM 2579 C C . LEU B 1 126 ? 1.024 -10.227 5.789 1 95.75 126 LEU B C 1
ATOM 2581 O O . LEU B 1 126 ? 0.495 -11.328 5.961 1 95.75 126 LEU B O 1
ATOM 2585 N N . LYS B 1 127 ? 1.258 -9.375 6.77 1 95.75 127 LYS B N 1
ATOM 2586 C CA . LYS B 1 127 ? 0.844 -9.594 8.148 1 95.75 127 LYS B CA 1
ATOM 2587 C C . LYS B 1 127 ? 0.022 -8.414 8.672 1 95.75 127 LYS B C 1
ATOM 2589 O O . LYS B 1 127 ? 0.265 -7.27 8.297 1 95.75 127 LYS B O 1
ATOM 2594 N N . SER B 1 128 ? -0.9 -8.773 9.492 1 94.69 128 SER B N 1
ATOM 2595 C CA . SER B 1 128 ? -1.681 -7.766 10.203 1 94.69 128 SER B CA 1
ATOM 2596 C C . SER B 1 128 ? -1.576 -7.945 11.711 1 94.69 128 SER B C 1
ATOM 2598 O O . SER B 1 128 ? -1.709 -9.062 12.219 1 94.69 128 SER B O 1
ATOM 2600 N N . TYR B 1 129 ? -1.264 -6.852 12.359 1 93.5 129 TYR B N 1
ATOM 2601 C CA . TYR B 1 129 ? -1.236 -6.797 13.812 1 93.5 129 TYR B CA 1
ATOM 2602 C C . TYR B 1 129 ? -2.281 -5.82 14.344 1 93.5 129 TYR B C 1
ATOM 2604 O O . TYR B 1 129 ? -2.508 -4.762 13.75 1 93.5 129 TYR B O 1
ATOM 2612 N N . ALA B 1 130 ? -2.936 -6.125 15.352 1 88.69 130 ALA B N 1
ATOM 2613 C CA . ALA B 1 130 ? -3.896 -5.199 15.945 1 88.69 130 ALA B CA 1
ATOM 2614 C C . ALA B 1 130 ? -3.768 -5.172 17.469 1 88.69 130 ALA B C 1
ATOM 2616 O O . ALA B 1 130 ? -3.408 -6.176 18.078 1 88.69 130 ALA B O 1
ATOM 2617 N N . ASN B 1 131 ? -3.947 -3.916 18.016 1 77.25 131 ASN B N 1
ATOM 2618 C CA . ASN B 1 131 ? -3.973 -3.758 19.469 1 77.25 131 ASN B CA 1
ATOM 2619 C C . ASN B 1 131 ? -5.23 -4.375 20.078 1 77.25 131 ASN B C 1
ATOM 2621 O O . ASN B 1 131 ? -6.344 -4.102 19.625 1 77.25 131 ASN B O 1
ATOM 2625 N N . ASN B 1 132 ? -5.133 -5.41 20.781 1 64.62 132 ASN B N 1
ATOM 2626 C CA . ASN B 1 132 ? -6.273 -6.062 21.406 1 64.62 132 ASN B CA 1
ATOM 2627 C C . ASN B 1 132 ? -6.801 -5.254 22.594 1 64.62 132 ASN B C 1
ATOM 2629 O O . ASN B 1 132 ? -7.91 -5.492 23.062 1 64.62 132 ASN B O 1
ATOM 2633 N N . ASN B 1 133 ? -5.84 -4.57 23.25 1 57.19 133 ASN B N 1
ATOM 2634 C CA . ASN B 1 133 ? -6.379 -3.969 24.469 1 57.19 133 ASN B CA 1
ATOM 2635 C C . ASN B 1 133 ? -6.715 -2.494 24.266 1 57.19 133 ASN B C 1
ATOM 2637 O O . ASN B 1 133 ? -5.887 -1.621 24.531 1 57.19 133 ASN B O 1
ATOM 2641 N N . GLU B 1 134 ? -7.668 -2.273 23.406 1 54.47 134 GLU B N 1
ATOM 2642 C CA . GLU B 1 134 ? -8.141 -0.921 23.125 1 54.47 134 GLU B CA 1
ATOM 2643 C C . GLU B 1 134 ? -8.289 -0.114 24.422 1 54.47 134 GLU B C 1
ATOM 2645 O O . GLU B 1 134 ? -8.273 1.118 24.391 1 54.47 134 GLU B O 1
ATOM 2650 N N . LEU B 1 135 ? -8.57 -0.792 25.453 1 52.88 135 LEU B N 1
ATOM 2651 C CA . LEU B 1 135 ? -8.82 -0.159 26.75 1 52.88 135 LEU B CA 1
ATOM 2652 C C . LEU B 1 135 ? -7.52 0.055 27.516 1 52.88 135 LEU B C 1
ATOM 2654 O O . LEU B 1 135 ? -7.535 0.528 28.656 1 52.88 135 LEU B O 1
ATOM 2658 N N . ALA B 1 136 ? -6.527 -0.426 26.984 1 52.47 136 ALA B N 1
ATOM 2659 C CA . ALA B 1 136 ? -5.348 -0.232 27.828 1 52.47 136 ALA B CA 1
ATOM 2660 C C . ALA B 1 136 ? -4.973 1.245 27.906 1 52.47 136 ALA B C 1
ATOM 2662 O O . ALA B 1 136 ? -4.84 1.918 26.891 1 52.47 136 ALA B O 1
ATOM 2663 N N . ILE B 1 137 ? -5.059 1.801 28.969 1 51.34 137 ILE B N 1
ATOM 2664 C CA . ILE B 1 137 ? -4.824 3.188 29.359 1 51.34 137 ILE B CA 1
ATOM 2665 C C . ILE B 1 137 ? -3.395 3.588 29 1 51.34 137 ILE B C 1
ATOM 2667 O O . ILE B 1 137 ? -3.162 4.676 28.469 1 51.34 137 ILE B O 1
ATOM 2671 N N . MET B 1 138 ? -2.371 2.658 29.281 1 53.97 138 MET B N 1
ATOM 2672 C CA . MET B 1 138 ? -0.967 3.02 29.094 1 53.97 138 MET B CA 1
ATOM 2673 C C . MET B 1 138 ? -0.446 2.531 27.75 1 53.97 138 MET B C 1
ATOM 2675 O O . MET B 1 138 ? -0.701 1.391 27.359 1 53.97 138 MET B O 1
ATOM 2679 N N . PRO B 1 139 ? 0.118 3.4 26.938 1 55.25 139 PRO B N 1
ATOM 2680 C CA . PRO B 1 139 ? 0.683 3.092 25.625 1 55.25 139 PRO B CA 1
ATOM 2681 C C . PRO B 1 139 ? 1.55 1.835 25.641 1 55.25 139 PRO B C 1
ATOM 2683 O O . PRO B 1 139 ? 1.521 1.053 24.672 1 55.25 139 PRO B O 1
ATOM 2686 N N . GLN B 1 140 ? 2.293 1.638 26.688 1 54.62 140 GLN B N 1
ATOM 2687 C CA . GLN B 1 140 ? 3.189 0.492 26.797 1 54.62 140 GLN B CA 1
ATOM 2688 C C . GLN B 1 140 ? 2.408 -0.819 26.828 1 54.62 140 GLN B C 1
ATOM 2690 O O . GLN B 1 140 ? 2.961 -1.881 26.531 1 54.62 140 GLN B O 1
ATOM 2695 N N . ASP B 1 141 ? 1.172 -0.663 27.172 1 56.44 141 ASP B N 1
ATOM 2696 C CA . ASP B 1 141 ? 0.367 -1.867 27.344 1 56.44 141 ASP B CA 1
ATOM 2697 C C . ASP B 1 141 ? -0.327 -2.264 26.047 1 56.44 141 ASP B C 1
ATOM 2699 O O . ASP B 1 141 ? -0.991 -3.301 25.984 1 56.44 141 ASP B O 1
ATOM 2703 N N . ARG B 1 142 ? -0.248 -1.404 25.156 1 59.88 142 ARG B N 1
ATOM 2704 C CA . ARG B 1 142 ? -0.879 -1.704 23.875 1 59.88 142 ARG B CA 1
ATOM 2705 C C . ARG B 1 142 ? 0.046 -2.529 22.984 1 59.88 142 ARG B C 1
ATOM 2707 O O . ARG B 1 142 ? 0.889 -1.977 22.281 1 59.88 142 ARG B O 1
ATOM 2714 N N . VAL B 1 143 ? 0.209 -3.852 23.359 1 64.56 143 VAL B N 1
ATOM 2715 C CA . VAL B 1 143 ? 1.046 -4.707 22.531 1 64.56 143 VAL B CA 1
ATOM 2716 C C . VAL B 1 143 ? 0.23 -5.242 21.344 1 64.56 143 VAL B C 1
ATOM 2718 O O . VAL B 1 143 ? -0.823 -5.855 21.547 1 64.56 143 VAL B O 1
ATOM 2721 N N . ALA B 1 144 ? 0.575 -4.789 20.141 1 76.62 144 ALA B N 1
ATOM 2722 C CA . ALA B 1 144 ? -0.096 -5.293 18.953 1 76.62 144 ALA B CA 1
ATOM 2723 C C . ALA B 1 144 ? 0.139 -6.793 18.781 1 76.62 144 ALA B C 1
ATOM 2725 O O . ALA B 1 144 ? 1.254 -7.277 18.984 1 76.62 144 ALA B O 1
ATOM 2726 N N . SER B 1 145 ? -1.01 -7.527 18.766 1 90.06 145 SER B N 1
ATOM 2727 C CA . SER B 1 145 ? -0.934 -8.961 18.516 1 90.06 145 SER B CA 1
ATOM 2728 C C . SER B 1 145 ? -1.166 -9.273 17.031 1 90.06 145 SER B C 1
ATOM 2730 O O . SER B 1 145 ? -1.819 -8.508 16.328 1 90.06 145 SER B O 1
ATOM 2732 N N . LEU B 1 146 ? -0.539 -10.367 16.641 1 94.44 146 LEU B N 1
ATOM 2733 C CA . LEU B 1 146 ? -0.684 -10.844 15.273 1 94.44 146 LEU B CA 1
ATOM 2734 C C . LEU B 1 146 ? -2.121 -11.273 14.992 1 94.44 146 LEU B C 1
ATOM 2736 O O . LEU B 1 146 ? -2.643 -12.172 15.656 1 94.44 146 LEU B O 1
ATOM 2740 N N . GLU B 1 147 ? -2.809 -10.578 14.055 1 93.31 147 GLU B N 1
ATOM 2741 C CA . GLU B 1 147 ? -4.156 -10.953 13.641 1 93.31 147 GLU B CA 1
ATOM 2742 C C . GLU B 1 147 ? -4.125 -12.055 12.586 1 93.31 147 GLU B C 1
ATOM 2744 O O . GLU B 1 147 ? -4.805 -13.07 12.719 1 93.31 147 GLU B O 1
ATOM 2749 N N . TRP B 1 148 ? -3.363 -11.859 11.578 1 95.38 148 TRP B N 1
ATOM 2750 C CA . TRP B 1 148 ? -3.213 -12.867 10.531 1 95.38 148 TRP B CA 1
ATOM 2751 C C . TRP B 1 148 ? -1.881 -12.703 9.812 1 95.38 148 TRP B C 1
ATOM 2753 O O . TRP B 1 148 ? -1.265 -11.641 9.859 1 95.38 148 TRP B O 1
ATOM 2763 N N . ASP B 1 149 ? -1.329 -13.773 9.281 1 96.94 149 ASP B N 1
ATOM 2764 C CA . ASP B 1 149 ? -0.127 -13.93 8.469 1 96.94 149 ASP B CA 1
ATOM 2765 C C . ASP B 1 149 ? -0.418 -14.742 7.207 1 96.94 149 ASP B C 1
ATOM 2767 O O . ASP B 1 149 ? -0.696 -15.945 7.285 1 96.94 149 ASP B O 1
ATOM 2771 N N . ARG B 1 150 ? -0.252 -14.031 5.988 1 96.81 150 ARG B N 1
ATOM 2772 C CA . ARG B 1 150 ? -0.726 -14.688 4.777 1 96.81 150 ARG B CA 1
ATOM 2773 C C . ARG B 1 150 ? 0.32 -14.617 3.668 1 96.81 150 ARG B C 1
ATOM 2775 O O . ARG B 1 150 ? 1.062 -13.641 3.572 1 96.81 150 ARG B O 1
ATOM 2782 N N . ARG B 1 151 ? 0.349 -15.703 2.852 1 97.25 151 ARG B N 1
ATOM 2783 C CA . ARG B 1 151 ? 1.1 -15.766 1.602 1 97.25 151 ARG B CA 1
ATOM 2784 C C . ARG B 1 151 ? 0.197 -15.484 0.405 1 97.25 151 ARG B C 1
ATOM 2786 O O . ARG B 1 151 ? -0.872 -16.078 0.273 1 97.25 151 ARG B O 1
ATOM 2793 N N . TYR B 1 152 ? 0.644 -14.57 -0.37 1 97.12 152 TYR B N 1
ATOM 2794 C CA . TYR B 1 152 ? -0.048 -14.273 -1.618 1 97.12 152 TYR B CA 1
ATOM 2795 C C . TYR B 1 152 ? 0.812 -14.641 -2.82 1 97.12 152 TYR B C 1
ATOM 2797 O O . TYR B 1 152 ? 1.984 -14.266 -2.893 1 97.12 152 TYR B O 1
ATOM 2805 N N . LEU B 1 153 ? 0.2 -15.391 -3.727 1 98.25 153 LEU B N 1
ATOM 2806 C CA . LEU B 1 153 ? 0.883 -15.82 -4.941 1 98.25 153 LEU B CA 1
ATOM 2807 C C . LEU B 1 153 ? 0.135 -15.344 -6.184 1 98.25 153 LEU B C 1
ATOM 2809 O O . LEU B 1 153 ? -1.094 -15.422 -6.242 1 98.25 153 LEU B O 1
ATOM 2813 N N . SER B 1 154 ? 0.931 -14.82 -7.102 1 98.19 154 SER B N 1
ATOM 2814 C CA . SER B 1 154 ? 0.344 -14.367 -8.359 1 98.19 154 SER B CA 1
ATOM 2815 C C . SER B 1 154 ? 1.105 -14.922 -9.555 1 98.19 154 SER B C 1
ATOM 2817 O O . SER B 1 154 ? 2.336 -15 -9.539 1 98.19 154 SER B O 1
ATOM 2819 N N . VAL B 1 155 ? 0.348 -15.32 -10.57 1 98.69 155 VAL B N 1
ATOM 2820 C CA . VAL B 1 155 ? 0.901 -15.609 -11.883 1 98.69 155 VAL B CA 1
ATOM 2821 C C . VAL B 1 155 ? 0.296 -14.664 -12.922 1 98.69 155 VAL B C 1
ATOM 2823 O O . VAL B 1 155 ? -0.927 -14.594 -13.07 1 98.69 155 VAL B O 1
ATOM 2826 N N . PHE B 1 156 ? 1.195 -14 -13.555 1 98.5 156 PHE B N 1
ATOM 2827 C CA . PHE B 1 156 ? 0.758 -13.086 -14.602 1 98.5 156 PHE B CA 1
ATOM 2828 C C . PHE B 1 156 ? 0.998 -13.688 -15.984 1 98.5 156 PHE B C 1
ATOM 2830 O O . PHE B 1 156 ? 2.078 -14.211 -16.266 1 98.5 156 PHE B O 1
ATOM 2837 N N . GLY B 1 157 ? -0.04 -13.648 -16.797 1 98 157 GLY B N 1
ATOM 2838 C CA . GLY B 1 157 ? 0.018 -13.992 -18.203 1 98 157 GLY B CA 1
ATOM 2839 C C . GLY B 1 157 ? -0.728 -13.016 -19.094 1 98 157 GLY B C 1
ATOM 2840 O O . GLY B 1 157 ? -1.61 -12.297 -18.625 1 98 157 GLY B O 1
ATOM 2841 N N . VAL B 1 158 ? -0.286 -12.992 -20.297 1 97.06 158 VAL B N 1
ATOM 2842 C CA . VAL B 1 158 ? -0.942 -12.102 -21.25 1 97.06 158 VAL B CA 1
ATOM 2843 C C . VAL B 1 158 ? -1.422 -12.898 -22.453 1 97.06 158 VAL B C 1
ATOM 2845 O O . VAL B 1 158 ? -0.713 -13.773 -22.953 1 97.06 158 VAL B O 1
ATOM 2848 N N . GLY B 1 159 ? -2.604 -12.547 -22.875 1 95.06 159 GLY B N 1
ATOM 2849 C CA . GLY B 1 159 ? -3.252 -13.086 -24.062 1 95.06 159 GLY B CA 1
ATOM 2850 C C . GLY B 1 159 ? -4.531 -12.359 -24.422 1 95.06 159 GLY B C 1
ATOM 2851 O O . GLY B 1 159 ? -5.102 -11.641 -23.594 1 95.06 159 GLY B O 1
ATOM 2852 N N . ASN B 1 160 ? -4.902 -12.523 -25.641 1 94.19 160 ASN B N 1
ATOM 2853 C CA . ASN B 1 160 ? -6.145 -11.891 -26.078 1 94.19 160 ASN B CA 1
ATOM 2854 C C . ASN B 1 160 ? -6.137 -10.391 -25.812 1 94.19 160 ASN B C 1
ATOM 2856 O O . ASN B 1 160 ? -7.172 -9.812 -25.469 1 94.19 160 ASN B O 1
ATOM 2860 N N . ASN B 1 161 ? -4.98 -9.812 -25.797 1 93.38 161 ASN B N 1
ATOM 2861 C CA . ASN B 1 161 ? -4.73 -8.391 -25.594 1 93.38 161 ASN B CA 1
ATOM 2862 C C . ASN B 1 161 ? -5.078 -7.965 -24.172 1 93.38 161 ASN B C 1
ATOM 2864 O O . ASN B 1 161 ? -5.43 -6.805 -23.938 1 93.38 161 ASN B O 1
ATOM 2868 N N . ARG B 1 162 ? -5.035 -8.906 -23.281 1 95.5 162 ARG B N 1
ATOM 2869 C CA . ARG B 1 162 ? -5.398 -8.602 -21.906 1 95.5 162 ARG B CA 1
ATOM 2870 C C . ARG B 1 162 ? -4.41 -9.234 -20.922 1 95.5 162 ARG B C 1
ATOM 2872 O O . ARG B 1 162 ? -3.684 -10.164 -21.281 1 95.5 162 ARG B O 1
ATOM 2879 N N . LEU B 1 163 ? -4.355 -8.648 -19.75 1 96.5 163 LEU B N 1
ATOM 2880 C CA . LEU B 1 163 ? -3.568 -9.211 -18.656 1 96.5 163 LEU B CA 1
ATOM 2881 C C . LEU B 1 163 ? -4.41 -10.164 -17.812 1 96.5 163 LEU B C 1
ATOM 2883 O O . LEU B 1 163 ? -5.504 -9.805 -17.375 1 96.5 163 LEU B O 1
ATOM 2887 N N . TYR B 1 164 ? -3.924 -11.375 -17.734 1 96.12 164 TYR B N 1
ATOM 2888 C CA . TYR B 1 164 ? -4.52 -12.383 -16.859 1 96.12 164 TYR B CA 1
ATOM 2889 C C . TYR B 1 164 ? -3.707 -12.555 -15.578 1 96.12 164 TYR B C 1
ATOM 2891 O O . TYR B 1 164 ? -2.475 -12.57 -15.617 1 96.12 164 TYR B O 1
ATOM 2899 N N . GLU B 1 165 ? -4.359 -12.609 -14.453 1 97.12 165 GLU B N 1
ATOM 2900 C CA . GLU B 1 165 ? -3.682 -12.852 -13.188 1 97.12 165 GLU B CA 1
ATOM 2901 C C . GLU B 1 165 ? -4.359 -13.977 -12.406 1 97.12 165 GLU B C 1
ATOM 2903 O O . GLU B 1 165 ? -5.527 -13.867 -12.031 1 97.12 165 GLU B O 1
ATOM 2908 N N . LEU B 1 166 ? -3.684 -15.102 -12.227 1 97.5 166 LEU B N 1
ATOM 2909 C CA . LEU B 1 166 ? -4.07 -16.109 -11.242 1 97.5 166 LEU B CA 1
ATOM 2910 C C . LEU B 1 166 ? -3.639 -15.688 -9.844 1 97.5 166 LEU B C 1
ATOM 2912 O O . LEU B 1 166 ? -2.461 -15.414 -9.609 1 97.5 166 LEU B O 1
ATOM 2916 N N . LYS B 1 167 ? -4.547 -15.602 -8.906 1 96.94 167 LYS B N 1
ATOM 2917 C CA . LYS B 1 167 ? -4.281 -15.195 -7.531 1 96.94 167 LYS B CA 1
ATOM 2918 C C . LYS B 1 167 ? -4.574 -16.328 -6.555 1 96.94 167 LYS B C 1
ATOM 2920 O O . LYS B 1 167 ? -5.652 -16.922 -6.59 1 96.94 167 LYS B O 1
ATOM 2925 N N . ILE B 1 168 ? -3.596 -16.609 -5.738 1 97.31 168 ILE B N 1
ATOM 2926 C CA . ILE B 1 168 ? -3.74 -17.625 -4.707 1 97.31 168 ILE B CA 1
ATOM 2927 C C . ILE B 1 168 ? -3.363 -17.047 -3.348 1 97.31 168 ILE B C 1
ATOM 2929 O O . ILE B 1 168 ? -2.41 -16.266 -3.238 1 97.31 168 ILE B O 1
ATOM 2933 N N . GLN B 1 169 ? -4.125 -17.391 -2.35 1 96.94 169 GLN B N 1
ATOM 2934 C CA . GLN B 1 169 ? -3.814 -16.969 -0.988 1 96.94 169 GLN B CA 1
ATOM 2935 C C . GLN B 1 169 ? -3.875 -18.141 -0.019 1 96.94 169 GLN B C 1
ATOM 2937 O O . GLN B 1 169 ? -4.75 -19.016 -0.134 1 96.94 169 GLN B O 1
ATOM 2942 N N . TYR B 1 170 ? -2.977 -18.188 0.956 1 97.38 170 TYR B N 1
ATOM 2943 C CA . TYR B 1 170 ? -2.924 -19.172 2.035 1 97.38 170 TYR B CA 1
ATOM 2944 C C . TYR B 1 170 ? -2.459 -18.531 3.336 1 97.38 170 TYR B C 1
ATOM 2946 O O . TYR B 1 170 ? -1.631 -17.609 3.32 1 97.38 170 TYR B O 1
ATOM 2954 N N . PRO B 1 171 ? -2.977 -19.047 4.445 1 97.56 171 PRO B N 1
ATOM 2955 C CA . PRO B 1 171 ? -2.236 -18.734 5.672 1 97.56 171 PRO B CA 1
ATOM 2956 C C . PRO B 1 171 ? -0.782 -19.203 5.613 1 97.56 171 PRO B C 1
ATOM 2958 O O . PRO B 1 171 ? -0.495 -20.281 5.094 1 97.56 171 PRO B O 1
ATOM 2961 N N . GLU B 1 172 ? 0.131 -18.406 6.102 1 97.31 172 GLU B N 1
ATOM 2962 C CA . GLU B 1 172 ? 1.562 -18.656 5.973 1 97.31 172 GLU B CA 1
ATOM 2963 C C . GLU B 1 172 ? 1.939 -20 6.574 1 97.31 172 GLU B C 1
ATOM 2965 O O . GLU B 1 172 ? 2.732 -20.75 5.992 1 97.31 172 GLU B O 1
ATOM 2970 N N . ASN B 1 173 ? 1.341 -20.328 7.715 1 95.44 173 ASN B N 1
ATOM 2971 C CA . ASN B 1 173 ? 1.687 -21.578 8.391 1 95.44 173 ASN B CA 1
ATOM 2972 C C . ASN B 1 173 ? 1.215 -22.797 7.598 1 95.44 173 ASN B C 1
ATOM 2974 O O . ASN B 1 173 ? 1.836 -23.859 7.656 1 95.44 173 ASN B O 1
ATOM 2978 N N . VAL B 1 174 ? 0.164 -22.656 6.879 1 96.06 174 VAL B N 1
ATOM 2979 C CA . VAL B 1 174 ? -0.353 -23.75 6.055 1 96.06 174 VAL B CA 1
ATOM 2980 C C . VAL B 1 174 ? 0.447 -23.844 4.758 1 96.06 174 VAL B C 1
ATOM 2982 O O . VAL B 1 174 ? 0.777 -24.938 4.305 1 96.06 174 VAL B O 1
ATOM 2985 N N . PHE B 1 175 ? 0.743 -22.781 4.195 1 95.62 175 PHE B N 1
ATOM 2986 C CA . PHE B 1 175 ? 1.502 -22.734 2.953 1 95.62 175 PHE B CA 1
ATOM 2987 C C . PHE B 1 175 ? 2.781 -23.562 3.072 1 95.62 175 PHE B C 1
ATOM 2989 O O . PHE B 1 175 ? 3.15 -24.281 2.146 1 95.62 175 PHE B O 1
ATOM 2996 N N . SER B 1 176 ? 3.445 -23.453 4.16 1 92.25 176 SER B N 1
ATOM 2997 C CA . SER B 1 176 ? 4.707 -24.156 4.375 1 92.25 176 SER B CA 1
ATOM 2998 C C . SER B 1 176 ? 4.539 -25.656 4.219 1 92.25 176 SER B C 1
ATOM 3000 O O . SER B 1 176 ? 5.484 -26.359 3.846 1 92.25 176 SER B O 1
ATOM 3002 N N . GLU B 1 177 ? 3.361 -26.141 4.352 1 92.75 177 GLU B N 1
ATOM 3003 C CA . GLU B 1 177 ? 3.08 -27.562 4.281 1 92.75 177 GLU B CA 1
AT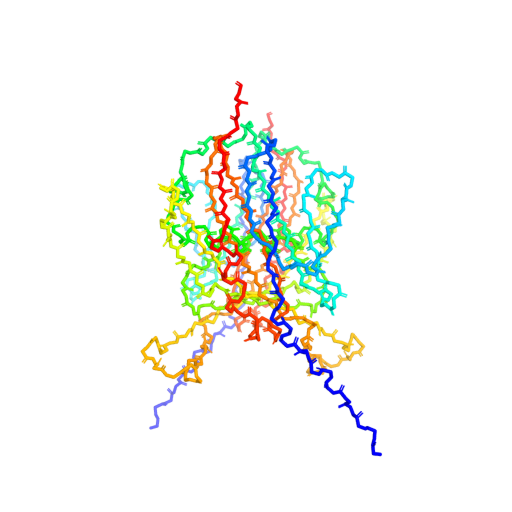OM 3004 C C . GLU B 1 177 ? 2.65 -27.969 2.877 1 92.75 177 GLU B C 1
ATOM 3006 O O . GLU B 1 177 ? 2.73 -29.156 2.518 1 92.75 177 GLU B O 1
ATOM 3011 N N . VAL B 1 178 ? 2.215 -27.031 2.1 1 92.81 178 VAL B N 1
ATOM 3012 C CA . VAL B 1 178 ? 1.593 -27.391 0.828 1 92.81 178 VAL B CA 1
ATOM 3013 C C . VAL B 1 178 ? 2.326 -26.703 -0.319 1 92.81 178 VAL B C 1
ATOM 3015 O O . VAL B 1 178 ? 1.812 -26.625 -1.438 1 92.81 178 VAL B O 1
ATOM 3018 N N . GLU B 1 179 ? 3.416 -26.172 -0.131 1 94.44 179 GLU B N 1
ATOM 3019 C CA . GLU B 1 179 ? 4.148 -25.312 -1.047 1 94.44 179 GLU B CA 1
ATOM 3020 C C . GLU B 1 179 ? 4.305 -25.953 -2.418 1 94.44 179 GLU B C 1
ATOM 3022 O O . GLU B 1 179 ? 4.043 -25.328 -3.443 1 94.44 179 GLU B O 1
ATOM 3027 N N . SER B 1 180 ? 4.762 -27.25 -2.445 1 93.56 180 SER B N 1
ATOM 3028 C CA . SER B 1 180 ? 4.988 -27.922 -3.715 1 93.56 180 SER B CA 1
ATOM 3029 C C . SER B 1 180 ? 3.705 -28.016 -4.531 1 93.56 180 SER B C 1
ATOM 3031 O O . SER B 1 180 ? 3.721 -27.812 -5.746 1 93.56 180 SER B O 1
ATOM 3033 N N . GLY B 1 181 ? 2.596 -28.391 -3.883 1 94.69 181 GLY B N 1
ATOM 3034 C CA . GLY B 1 181 ? 1.315 -28.469 -4.566 1 94.69 181 GLY B CA 1
ATOM 3035 C C . GLY B 1 181 ? 0.855 -27.125 -5.129 1 94.69 181 GLY B C 1
ATOM 3036 O O . GLY B 1 181 ? 0.314 -27.062 -6.234 1 94.69 181 GLY B O 1
ATOM 3037 N N . ILE B 1 182 ? 1.126 -26.094 -4.422 1 95.88 182 ILE B N 1
ATOM 3038 C CA . ILE B 1 182 ? 0.689 -24.766 -4.848 1 95.88 182 ILE B CA 1
ATOM 3039 C C . ILE B 1 182 ? 1.516 -24.312 -6.047 1 95.88 182 ILE B C 1
ATOM 3041 O O . ILE B 1 182 ? 0.984 -23.703 -6.98 1 95.88 182 ILE B O 1
ATOM 3045 N N . HIS B 1 183 ? 2.783 -24.625 -5.992 1 95.94 183 HIS B N 1
ATOM 3046 C CA . HIS B 1 183 ? 3.615 -24.297 -7.141 1 95.94 183 HIS B CA 1
ATOM 3047 C C . HIS B 1 183 ? 3.182 -25.062 -8.383 1 95.94 183 HIS B C 1
ATOM 3049 O O . HIS B 1 183 ? 3.277 -24.547 -9.5 1 95.94 183 HIS B O 1
ATOM 3055 N N . GLU B 1 184 ? 2.711 -26.281 -8.164 1 96.06 184 GLU B N 1
ATOM 3056 C CA . GLU B 1 184 ? 2.146 -27.016 -9.289 1 96.06 184 GLU B CA 1
ATOM 3057 C C . GLU B 1 184 ? 0.944 -26.281 -9.883 1 96.06 184 GLU B C 1
ATOM 3059 O O . GLU B 1 184 ? 0.794 -26.219 -11.102 1 96.06 184 GLU B O 1
ATOM 3064 N N . VAL B 1 185 ? 0.107 -25.781 -9.039 1 97.75 185 VAL B N 1
ATOM 3065 C CA . VAL B 1 185 ? -1.049 -25.016 -9.484 1 97.75 185 VAL B CA 1
ATOM 3066 C C . VAL B 1 185 ? -0.583 -23.766 -10.242 1 97.75 185 VAL B C 1
ATOM 3068 O O . VAL B 1 185 ? -1.058 -23.5 -11.352 1 97.75 185 VAL B O 1
ATOM 3071 N N . MET B 1 186 ? 0.331 -23.031 -9.703 1 98.25 186 MET B N 1
ATOM 3072 C CA . MET B 1 186 ? 0.858 -21.828 -10.352 1 98.25 186 MET B CA 1
ATOM 3073 C C . MET B 1 186 ? 1.414 -22.156 -11.734 1 98.25 186 MET B C 1
ATOM 3075 O O . MET B 1 186 ? 1.127 -21.453 -12.703 1 98.25 186 MET B O 1
ATOM 3079 N N . ASN B 1 187 ? 2.146 -23.266 -11.781 1 97.94 187 ASN B N 1
ATOM 3080 C CA . ASN B 1 187 ? 2.811 -23.641 -13.023 1 97.94 187 ASN B CA 1
ATOM 3081 C C . ASN B 1 187 ? 1.809 -24.125 -14.07 1 97.94 187 ASN B C 1
ATOM 3083 O O . ASN B 1 187 ? 2.121 -24.156 -15.266 1 97.94 187 ASN B O 1
ATOM 3087 N N . SER B 1 188 ? 0.664 -24.438 -13.656 1 98.19 188 SER B N 1
ATOM 3088 C CA . SER B 1 188 ? -0.329 -25 -14.57 1 98.19 188 SER B CA 1
ATOM 3089 C C . SER B 1 188 ? -1.104 -23.891 -15.281 1 98.19 188 SER B C 1
ATOM 3091 O O . SER B 1 188 ? -1.797 -24.141 -16.266 1 98.19 188 SER B O 1
ATOM 3093 N N . PHE B 1 189 ? -1.034 -22.688 -14.82 1 98.44 189 PHE B N 1
ATOM 3094 C CA . PHE B 1 189 ? -1.824 -21.594 -15.367 1 98.44 189 PHE B CA 1
ATOM 3095 C C . PHE B 1 189 ? -1.434 -21.312 -16.812 1 98.44 189 PHE B C 1
ATOM 3097 O O . PHE B 1 189 ? -0.248 -21.188 -17.125 1 98.44 189 PHE B O 1
ATOM 3104 N N . ARG B 1 190 ? -2.514 -21.25 -17.672 1 98.44 190 ARG B N 1
ATOM 3105 C CA . ARG B 1 190 ? -2.305 -20.938 -19.078 1 98.44 190 ARG B CA 1
ATOM 3106 C C . ARG B 1 190 ? -3.344 -19.938 -19.578 1 98.44 190 ARG B C 1
ATOM 3108 O O . ARG B 1 190 ? -4.516 -20.016 -19.203 1 98.44 190 ARG B O 1
ATOM 3115 N N . VAL B 1 191 ? -2.836 -19.062 -20.359 1 97.5 191 VAL B N 1
ATOM 3116 C CA . VAL B 1 191 ? -3.73 -18.188 -21.109 1 97.5 191 VAL B CA 1
ATOM 3117 C C . VAL B 1 191 ? -3.934 -18.75 -22.516 1 97.5 191 VAL B C 1
ATOM 3119 O O . VAL B 1 191 ? -2.965 -18.969 -23.25 1 97.5 191 VAL B O 1
ATOM 3122 N N . ASN B 1 192 ? -5.211 -18.938 -22.797 1 96.19 192 ASN B N 1
ATOM 3123 C CA . ASN B 1 192 ? -5.566 -19.531 -24.078 1 96.19 192 ASN B CA 1
ATOM 3124 C C . ASN B 1 192 ? -6.211 -18.5 -25.016 1 96.19 192 ASN B C 1
ATOM 3126 O O . ASN B 1 192 ? -6.891 -17.578 -24.562 1 96.19 192 ASN B O 1
ATOM 3130 N N . SER B 1 193 ? -5.977 -18.672 -26.281 1 93.44 193 SER B N 1
ATOM 3131 C CA . SER B 1 193 ? -6.578 -17.781 -27.266 1 93.44 193 SER B CA 1
ATOM 3132 C C . SER B 1 193 ? -8.094 -17.953 -27.312 1 93.44 193 SER B C 1
ATOM 3134 O O . SER B 1 193 ? -8.594 -19.078 -27.234 1 93.44 193 SER B O 1
ATOM 3136 N N . VAL B 1 194 ? -8.719 -16.797 -27.266 1 90.31 194 VAL B N 1
ATOM 3137 C CA . VAL B 1 194 ? -10.172 -16.844 -27.438 1 90.31 194 VAL B CA 1
ATOM 3138 C C . VAL B 1 194 ? -10.539 -16.422 -28.859 1 90.31 194 VAL B C 1
ATOM 3140 O O . VAL B 1 194 ? -9.922 -15.516 -29.422 1 90.31 194 VAL B O 1
ATOM 3143 N N . ALA B 1 195 ? -11.398 -17.281 -29.562 1 73.69 195 ALA B N 1
ATOM 3144 C CA . ALA B 1 195 ? -11.852 -16.984 -30.922 1 73.69 195 ALA B CA 1
ATOM 3145 C C . ALA B 1 195 ? -12.648 -15.68 -30.953 1 73.69 195 ALA B C 1
ATOM 3147 O O . ALA B 1 195 ? -13.523 -15.453 -30.125 1 73.69 195 ALA B O 1
ATOM 3148 N N . VAL B 1 196 ? -12.078 -14.523 -31.516 1 55.84 196 VAL B N 1
ATOM 3149 C CA . VAL B 1 196 ? -12.875 -13.336 -31.781 1 55.84 196 VAL B CA 1
ATOM 3150 C C . VAL B 1 196 ? -13.867 -13.617 -32.906 1 55.84 196 VAL B C 1
ATOM 3152 O O . VAL B 1 196 ? -13.531 -14.305 -33.875 1 55.84 196 VAL B O 1
#

Radius of gyration: 24.75 Å; Cα contacts (8 Å, |Δi|>4): 794; chains: 2; bounding box: 59×71×62 Å

Sequence (392 aa):
MLSNSLGTVIAKSYGFREYIDTFDGYSFKYPQNWIQVRGAGAEIFFRDPFVLDANLSVEISSPSSSRYQSVEDLGPPEEAGKRALQQCLRELMSTRLGVRRESRILSTTSRMADDGRLYYQVEVNLKSYANNNELAIMPQDRVASLEWDRRYLSVFGVGNNRLYELKIQYPENVFSEVESGIHEVMNSFRVNSVAVMLSNSLGTVIAKSYGFREYIDTFDGYSFKYPQNWIQVRGAGAEIFFRDPFVLDANLSVEISSPSSSRYQSVEDLGPPEEAGKRALQQCLRELMSTRLGVRRESRILSTTSRMADDGRLYYQVEVNLKSYANNNELAIMPQDRVASLEWDRRYLSVFGVGNNRLYELKIQYPENVFSEVESGIHEVMNSFRVNSVAV

pLDDT: mean 86.16, std 18.2, range [23.72, 98.81]

Solvent-accessible surface area (backbone atoms only — not comparable to full-atom values): 21473 Å² total; per-residue (Å²): 135,83,78,76,75,72,73,72,76,67,82,63,84,63,55,71,36,78,47,76,40,70,82,83,12,34,32,29,41,40,59,55,79,44,43,78,47,82,54,99,54,93,50,58,30,35,32,40,84,84,42,87,65,26,38,37,37,55,49,68,50,53,75,90,77,30,83,30,82,40,46,63,75,58,43,57,39,49,45,46,33,46,52,53,48,52,52,50,48,64,75,65,60,70,69,51,70,53,36,35,38,36,39,32,46,70,47,54,38,74,44,74,45,96,86,73,46,56,29,32,40,27,34,34,39,42,34,35,25,33,42,75,45,80,77,46,83,51,75,88,60,44,57,62,40,82,71,50,51,33,34,38,36,38,33,38,31,38,42,83,38,15,45,36,35,43,39,38,36,28,40,42,79,55,38,75,75,41,47,71,63,50,51,51,28,60,70,43,53,42,69,38,80,47,90,127,132,84,78,77,75,71,74,73,74,68,82,62,83,63,56,71,36,77,48,76,40,70,82,81,12,36,34,31,40,40,60,56,79,44,42,77,47,83,53,95,56,90,49,59,32,36,34,39,84,86,42,87,66,25,36,37,37,54,47,68,51,52,74,88,78,30,84,30,82,40,45,62,73,57,40,58,40,48,46,46,34,46,52,52,48,51,52,50,49,63,75,65,60,71,69,53,69,54,36,36,38,37,39,31,46,70,46,54,38,75,44,75,46,97,86,73,46,56,30,32,38,28,32,34,40,42,35,35,25,32,42,75,45,80,76,47,84,49,75,87,61,43,58,61,38,80,72,49,50,34,35,38,36,38,33,37,31,40,42,84,38,14,44,36,34,42,40,36,36,26,40,42,81,55,38,75,77,43,48,70,61,51,50,51,28,59,69,44,53,42,68,38,80,47,90,127

Secondary structure (DSSP, 8-state):
---------------EEEEEETTTTEEEEEETT-EE---SSS--EEE-SS-TT-EEEEEE--TTT---SSGGGG-SHHHHHHHHHHHHHHHT----TTEEEEEEEEEEEEEE-TTS-EEEEEEEEEEEEEES-TT-SSGGG--EEEEEEEEEEEEEEEETTEEEEEEEEEEHHHHHHHHHHHHHHHHH-EE-----/---------------EEEEEETTTTEEEEEETT-EEE--SSS--EEE-SS-TT-EEEEEE--TTT---SSGGGG-SHHHHHHHHHHHHHHHT----TTEEEEEEEEEEEEEE-TTS-EEEEEEEEEEEEEES-TT-SSGGG--EEEEEEEEEEEEEEEETTEEEEEEEEEEHHHHHHHHHHHHHHHHH-EE-----